Protein AF-0000000084433167 (afdb_homodimer)

Nearest PDB structures (foldseek):
  2g0t-assembly1_B  TM=4.843E-01  e=3.214E-18  Thermotoga maritima
  2g0t-assembly1_A  TM=4.777E-01  e=9.636E-18  Thermotoga maritima
  2obn-assembly1_B  TM=5.080E-01  e=2.760E-16  Trichormus variabilis ATCC 29413
  4pg4-assembly1_B  TM=7.018E-01  e=5.171E-03  Staphylococcus aureus M1064
  4pg5-assembly1_B  TM=4.545E-01  e=8.954E-03  Staphylococcus aureus M1064

Solvent-accessible surface area (backbone atoms only — not comparable to full-atom values): 35590 Å² total; per-residue (Å²): 127,70,91,39,51,64,83,37,44,63,68,55,38,75,42,50,30,24,30,35,34,25,84,50,71,59,27,51,54,55,54,64,39,80,80,47,44,68,70,42,38,27,36,85,52,68,91,53,40,71,36,80,53,97,90,32,57,27,23,80,39,70,68,64,43,53,73,78,30,87,59,43,19,36,34,43,43,49,54,62,89,35,36,67,60,44,49,51,52,49,50,53,35,33,73,71,59,23,25,38,33,31,24,52,61,22,45,41,58,89,82,32,58,66,57,56,53,50,25,55,74,55,72,34,57,66,36,25,49,38,53,38,46,65,52,42,24,68,48,60,72,46,56,65,93,58,72,41,54,70,57,63,84,75,86,82,80,77,86,38,49,32,33,34,26,35,24,24,30,61,93,17,47,28,66,60,46,39,42,32,37,40,51,40,36,41,75,72,70,38,48,54,41,27,43,26,44,35,57,76,38,37,49,82,73,41,69,43,40,25,24,46,52,34,29,7,18,42,24,31,14,31,51,44,42,26,45,52,54,43,47,43,74,74,65,60,34,56,33,35,35,36,29,51,48,35,14,62,42,33,47,99,49,53,35,46,17,14,38,21,44,12,47,49,50,28,55,62,30,69,33,28,37,36,16,34,38,51,71,42,92,88,52,47,53,76,35,68,68,53,35,50,51,23,53,44,39,46,39,98,43,43,76,48,24,36,36,40,37,61,90,51,40,54,91,81,53,46,54,68,48,52,21,68,73,67,73,39,57,48,34,44,32,90,85,70,42,26,54,68,52,47,50,38,49,52,58,60,71,73,105,126,70,92,38,51,63,84,37,43,64,68,55,39,75,42,51,31,24,30,34,34,25,84,51,71,58,26,51,54,55,55,65,39,78,78,46,44,67,68,42,37,28,35,85,52,68,91,54,41,71,36,81,52,96,91,31,55,27,24,79,39,70,70,65,42,52,73,78,32,88,59,43,20,37,35,42,42,49,54,64,90,37,36,69,62,45,49,51,53,50,51,52,35,33,74,72,60,23,23,39,34,30,24,52,61,22,45,41,59,88,82,32,58,67,58,56,53,50,25,54,74,55,71,32,57,67,37,25,50,36,52,36,46,67,53,42,24,69,48,61,72,47,57,65,94,59,72,39,55,73,56,64,84,74,85,83,80,76,87,38,49,32,33,34,26,35,24,24,28,63,91,18,48,28,68,60,45,39,41,32,38,40,51,40,36,42,75,71,73,40,47,53,41,27,42,28,44,35,57,77,38,37,50,81,73,42,70,45,39,25,25,47,54,35,29,7,19,40,24,30,13,31,52,45,42,27,46,52,52,43,46,42,74,74,63,61,33,57,32,34,35,36,30,50,48,35,13,63,41,33,48,98,50,50,35,46,18,13,36,20,42,12,47,50,49,26,54,62,28,69,33,28,36,37,15,34,38,52,71,43,91,88,52,48,52,76,35,66,67,53,35,50,50,23,52,44,40,44,39,96,41,43,76,49,25,35,36,41,36,62,88,50,40,54,93,81,51,46,52,67,48,52,22,68,73,66,73,38,56,48,36,43,31,91,85,70,42,25,55,69,54,48,50,39,49,52,57,59,72,73,105

Radius of gyration: 26.4 Å; Cα contacts (8 Å, |Δi|>4): 1667; chains: 2; bounding box: 53×76×73 Å

InterPro domains:
  IPR011669 D-glutamate N-acetyltransferase-like [PIRSF026760] (8-349)
  IPR011669 D-glutamate N-acetyltransferase-like [PTHR40690] (92-348)
  IPR027417 P-loop containing nucleoside triphosphate hydrolase [G3DSA:3.40.50.300] (149-347)
  IPR027417 P-loop containing nucleoside triphosphate hydrolase [SSF52540] (8-348)
  IPR035086 D-glutamate N-acetyltransferase-like, C-terminal domain [PF07755] (159-342)
  IPR035402 D-glutamate N-acetyltransferase-like, N-terminal domain [PF17396] (54-131)

Sequence (702 aa):
MVLYSVDSVKEIQDLNPFIVVGCGGGGEKFSNLEGIETVGFIDDDERKQGKQYCGHIISNSLEGCLEENDAKSIVIMLPIGAEGTALKYAVQAIDAGLNVVTSFRSLSIEDNPSLAKFAESKNVILKEISPRLDVVEKFAGVAPEKSCEVLPKISYTPKAHVVFVGGTSQECGKRTTSKQLGIAATERGLTSAIISTDEMGLEEPTDFNFRAGSLSAMDVPAAILSAIKYVEEKKNPDIIFIEGQSSLTEKGNPHPRGLSAAILIGAAPDAVIVGHRPNHPYREPRGIEEEIKAIESIEPTKVVGISINLKNAELDMDVDFFESKYDLPVEDVYNNGASKLLDAILDYLEEMVLYSVDSVKEIQDLNPFIVVGCGGGGEKFSNLEGIETVGFIDDDERKQGKQYCGHIISNSLEGCLEENDAKSIVIMLPIGAEGTALKYAVQAIDAGLNVVTSFRSLSIEDNPSLAKFAESKNVILKEISPRLDVVEKFAGVAPEKSCEVLPKISYTPKAHVVFVGGTSQECGKRTTSKQLGIAATERGLTSAIISTDEMGLEEPTDFNFRAGSLSAMDVPAAILSAIKYVEEKKNPDIIFIEGQSSLTEKGNPHPRGLSAAILIGAAPDAVIVGHRPNHPYREPRGIEEEIKAIESIEPTKVVGISINLKNAELDMDVDFFESKYDLPVEDVYNNGASKLLDAILDYLEE

Structure (mmCIF, N/CA/C/O backbone):
data_AF-0000000084433167-model_v1
#
loop_
_entity.id
_entity.type
_entity.pdbx_description
1 polymer 'DUF1611 domain-containing protein'
#
loop_
_atom_site.group_PDB
_atom_site.id
_atom_site.type_symbol
_atom_site.label_atom_id
_atom_site.label_alt_id
_atom_site.label_comp_id
_atom_site.label_asym_id
_atom_site.label_entity_id
_atom_site.label_seq_id
_atom_site.pdbx_PDB_ins_code
_atom_site.Cartn_x
_atom_site.Cartn_y
_atom_site.Cartn_z
_atom_site.occupancy
_atom_site.B_iso_or_equiv
_atom_site.auth_seq_id
_atom_site.auth_comp_id
_atom_site.auth_asym_id
_atom_site.auth_atom_id
_atom_site.pdbx_PDB_model_num
ATOM 1 N N . MET A 1 1 ? -8.516 4.523 24.547 1 47.25 1 MET A N 1
ATOM 2 C CA . MET A 1 1 ? -7.645 5.652 24.234 1 47.25 1 MET A CA 1
ATOM 3 C C . MET A 1 1 ? -6.211 5.375 24.672 1 47.25 1 MET A C 1
ATOM 5 O O . MET A 1 1 ? -5.98 4.859 25.781 1 47.25 1 MET A O 1
ATOM 9 N N . VAL A 1 2 ? -5.332 5.32 23.625 1 62.53 2 VAL A N 1
ATOM 10 C CA . VAL A 1 2 ? -3.979 4.949 24.016 1 62.53 2 VAL A CA 1
ATOM 11 C C . VAL A 1 2 ? -3.404 6.02 24.953 1 62.53 2 VAL A C 1
ATOM 13 O O . VAL A 1 2 ? -3.406 7.207 24.609 1 62.53 2 VAL A O 1
ATOM 16 N N . LEU A 1 3 ? -3.252 5.766 26.188 1 74.19 3 LEU A N 1
ATOM 17 C CA . LEU A 1 3 ? -2.916 6.555 27.359 1 74.19 3 LEU A CA 1
ATOM 18 C C . LEU A 1 3 ? -1.948 7.68 27.016 1 74.19 3 LEU A C 1
ATOM 20 O O . LEU A 1 3 ? -2.08 8.797 27.516 1 74.19 3 LEU A O 1
ATOM 24 N N . TYR A 1 4 ? -1.214 7.637 26 1 91.38 4 TYR A N 1
ATOM 25 C CA . TYR A 1 4 ? -0.157 8.617 25.781 1 91.38 4 TYR A CA 1
ATOM 26 C C . TYR A 1 4 ? -0.34 9.328 24.438 1 91.38 4 TYR A C 1
ATOM 28 O O . TYR A 1 4 ? 0.395 10.266 24.125 1 91.38 4 TYR A O 1
ATOM 36 N N . SER A 1 5 ? -1.436 9.031 23.781 1 93.06 5 SER A N 1
ATOM 37 C CA . SER A 1 5 ? -1.586 9.539 22.422 1 93.06 5 SER A CA 1
ATOM 38 C C . SER A 1 5 ? -2.047 10.992 22.422 1 93.06 5 SER A C 1
ATOM 40 O O . SER A 1 5 ? -2.887 11.383 23.234 1 93.06 5 SER A O 1
ATOM 42 N N . VAL A 1 6 ? -1.49 11.797 21.5 1 93.69 6 VAL A N 1
ATOM 43 C CA . VAL A 1 6 ? -1.97 13.156 21.234 1 93.69 6 VAL A CA 1
ATOM 44 C C . VAL A 1 6 ? -3.23 13.094 20.375 1 93.69 6 VAL A C 1
ATOM 46 O O . VAL A 1 6 ? -3.223 12.523 19.281 1 93.69 6 VAL A O 1
ATOM 49 N N . ASP A 1 7 ? -4.293 13.797 20.812 1 89.81 7 ASP A N 1
ATOM 50 C CA . ASP A 1 7 ? -5.566 13.664 20.125 1 89.81 7 ASP A CA 1
ATOM 51 C C . ASP A 1 7 ? -5.984 14.984 19.484 1 89.81 7 ASP A C 1
ATOM 53 O O . ASP A 1 7 ? -6.945 15.031 18.703 1 89.81 7 ASP A O 1
ATOM 57 N N . SER A 1 8 ? -5.238 16.031 19.875 1 91.38 8 SER A N 1
ATOM 58 C CA . SER A 1 8 ? -5.551 17.344 19.328 1 91.38 8 SER A CA 1
ATOM 59 C C . SER A 1 8 ? -4.324 18.25 19.328 1 91.38 8 SER A C 1
ATOM 61 O O . SER A 1 8 ? -3.357 18 20.047 1 91.38 8 SER A O 1
ATOM 63 N N . VAL A 1 9 ? -4.426 19.25 18.547 1 92.56 9 VAL A N 1
ATOM 64 C CA . VAL A 1 9 ? -3.316 20.203 18.5 1 92.56 9 VAL A CA 1
ATOM 65 C C . VAL A 1 9 ? -3.227 20.969 19.812 1 92.56 9 VAL A C 1
ATOM 67 O O . VAL A 1 9 ? -2.135 21.344 20.25 1 92.56 9 VAL A O 1
ATOM 70 N N . LYS A 1 10 ? -4.336 21.141 20.5 1 94.12 10 LYS A N 1
ATOM 71 C CA . LYS A 1 10 ? -4.379 21.859 21.781 1 94.12 10 LYS A CA 1
ATOM 72 C C . LYS A 1 10 ? -3.508 21.172 22.828 1 94.12 10 LYS A C 1
ATOM 74 O O . LYS A 1 10 ? -2.846 21.844 23.625 1 94.12 10 LYS A O 1
ATOM 79 N N . GLU A 1 11 ? -3.486 19.891 22.766 1 94.88 11 GLU A N 1
ATOM 80 C CA . GLU A 1 11 ? -2.664 19.141 23.719 1 94.88 11 GLU A CA 1
ATOM 81 C C . GLU A 1 11 ? -1.182 19.438 23.516 1 94.88 11 GLU A C 1
ATOM 83 O O . GLU A 1 11 ? -0.412 19.469 24.484 1 94.88 11 GLU A O 1
ATOM 88 N N . ILE A 1 12 ? -0.826 19.656 22.297 1 95.69 12 ILE A N 1
ATOM 89 C CA . ILE A 1 12 ? 0.561 20 21.984 1 95.69 12 ILE A CA 1
ATOM 90 C C . ILE A 1 12 ? 0.833 21.453 22.344 1 95.69 12 ILE A C 1
ATOM 92 O O . ILE A 1 12 ? 1.876 21.781 22.906 1 95.69 12 ILE A O 1
ATOM 96 N N . GLN A 1 13 ? -0.153 22.312 22.031 1 96.81 13 GLN A N 1
ATOM 97 C CA . GLN A 1 13 ? -0.019 23.734 22.297 1 96.81 13 GLN A CA 1
ATOM 98 C C . GLN A 1 13 ? 0.184 24 23.797 1 96.81 13 GLN A C 1
ATOM 100 O O . GLN A 1 13 ? 0.918 24.906 24.172 1 96.81 13 GLN A O 1
ATOM 105 N N . ASP A 1 14 ? -0.422 23.234 24.578 1 97.19 14 ASP A N 1
ATOM 106 C CA . ASP A 1 14 ? -0.342 23.391 26.016 1 97.19 14 ASP A CA 1
ATOM 107 C C . ASP A 1 14 ? 1.08 23.156 26.516 1 97.19 14 ASP A C 1
ATOM 109 O O . ASP A 1 14 ? 1.417 23.531 27.656 1 97.19 14 ASP A O 1
ATOM 113 N N . LEU A 1 15 ? 1.942 22.609 25.656 1 97.94 15 LEU A N 1
ATOM 114 C CA . LEU A 1 15 ? 3.293 22.25 26.062 1 97.94 15 LEU A CA 1
ATOM 115 C C . LEU A 1 15 ? 4.32 23.203 25.469 1 97.94 15 LEU A C 1
ATOM 117 O O . LEU A 1 15 ? 5.527 22.984 25.594 1 97.94 15 LEU A O 1
ATOM 121 N N . ASN A 1 16 ? 3.895 24.188 24.828 1 97.75 16 ASN A N 1
ATOM 122 C CA . ASN A 1 16 ? 4.781 25.203 24.281 1 97.75 16 ASN A CA 1
ATOM 123 C C . ASN A 1 16 ? 5.668 25.812 25.359 1 97.75 16 ASN A C 1
ATOM 125 O O . ASN A 1 16 ? 5.254 25.938 26.516 1 97.75 16 ASN A O 1
ATOM 129 N N . PRO A 1 17 ? 6.879 26.234 24.969 1 98.38 17 PRO A N 1
ATOM 130 C CA . PRO A 1 17 ? 7.547 26.156 23.672 1 98.38 17 PRO A CA 1
ATOM 131 C C . PRO A 1 17 ? 8.359 24.875 23.484 1 98.38 17 PRO A C 1
ATOM 133 O O . PRO A 1 17 ? 8.727 24.234 24.469 1 98.38 17 PRO A O 1
ATOM 136 N N . PHE A 1 18 ? 8.719 24.562 22.234 1 98.69 18 PHE A N 1
ATOM 137 C CA . PHE A 1 18 ? 9.336 23.281 21.953 1 98.69 18 PHE A CA 1
ATOM 138 C C . PHE A 1 18 ? 10.75 23.453 21.406 1 98.69 18 PHE A C 1
ATOM 140 O O . PHE A 1 18 ? 11.016 24.406 20.672 1 98.69 18 PHE A O 1
ATOM 147 N N . ILE A 1 19 ? 11.602 22.531 21.766 1 98.56 19 ILE A N 1
ATOM 148 C CA . ILE A 1 19 ? 12.773 22.188 20.969 1 98.56 19 ILE A CA 1
ATOM 149 C C . ILE A 1 19 ? 12.469 20.953 20.109 1 98.56 19 ILE A C 1
ATOM 151 O O . ILE A 1 19 ? 11.922 19.969 20.594 1 98.56 19 ILE A O 1
ATOM 155 N N . VAL A 1 20 ? 12.828 21 18.844 1 98.44 20 VAL A N 1
ATOM 156 C CA . VAL A 1 20 ? 12.555 19.906 17.906 1 98.44 20 VAL A CA 1
ATOM 157 C C . VAL A 1 20 ? 13.844 19.125 17.656 1 98.44 20 VAL A C 1
ATOM 159 O O . VAL A 1 20 ? 14.859 19.703 17.266 1 98.44 20 VAL A O 1
ATOM 162 N N . VAL A 1 21 ? 13.742 17.844 17.922 1 97.94 21 VAL A N 1
ATOM 163 C CA . VAL A 1 21 ? 14.844 16.953 17.594 1 97.94 21 VAL A CA 1
ATOM 164 C C . VAL A 1 21 ? 14.562 16.266 16.25 1 97.94 21 VAL A C 1
ATOM 166 O O . VAL A 1 21 ? 13.617 15.477 16.141 1 97.94 21 VAL A O 1
ATOM 169 N N . GLY A 1 22 ? 15.391 16.469 15.32 1 95.5 22 GLY A N 1
ATOM 170 C CA . GLY A 1 22 ? 15.18 16.031 13.953 1 95.5 22 GLY A CA 1
ATOM 171 C C . GLY A 1 22 ? 14.805 17.156 13.008 1 95.5 22 GLY A C 1
ATOM 172 O O . GLY A 1 22 ? 13.672 17.641 13.039 1 95.5 22 GLY A O 1
ATOM 173 N N . CYS A 1 23 ? 15.719 17.516 12.133 1 92.56 23 CYS A N 1
ATOM 174 C CA . CYS A 1 23 ? 15.531 18.672 11.258 1 92.56 23 CYS A CA 1
ATOM 175 C C . CYS A 1 23 ? 15.312 18.234 9.812 1 92.56 23 CYS A C 1
ATOM 177 O O . CYS A 1 23 ? 15.992 18.703 8.906 1 92.56 23 CYS A O 1
ATOM 179 N N . GLY A 1 24 ? 14.344 17.375 9.602 1 87.38 24 GLY A N 1
ATOM 180 C CA . GLY A 1 24 ? 13.852 16.969 8.297 1 87.38 24 GLY A CA 1
ATOM 181 C C . GLY A 1 24 ? 12.398 17.344 8.062 1 87.38 24 GLY A C 1
ATOM 182 O O . GLY A 1 24 ? 11.938 18.375 8.562 1 87.38 24 GLY A O 1
ATOM 183 N N . GLY A 1 25 ? 11.773 16.578 7.254 1 81.88 25 GLY A N 1
ATOM 184 C CA . GLY A 1 25 ? 10.383 16.875 6.938 1 81.88 25 GLY A CA 1
ATOM 185 C C . GLY A 1 25 ? 9.461 16.781 8.141 1 81.88 25 GLY A C 1
ATOM 186 O O . GLY A 1 25 ? 8.562 17.609 8.305 1 81.88 25 GLY A O 1
ATOM 187 N N . GLY A 1 26 ? 9.742 15.844 8.961 1 87.06 26 GLY A N 1
ATOM 188 C CA . GLY A 1 26 ? 8.914 15.672 10.148 1 87.06 26 GLY A CA 1
ATOM 189 C C . GLY A 1 26 ? 9.031 16.828 11.125 1 87.06 26 GLY A C 1
ATOM 190 O O . GLY A 1 26 ? 8.023 17.297 11.664 1 87.06 26 GLY A O 1
ATOM 191 N N . GLY A 1 27 ? 10.266 17.297 11.305 1 91.12 27 GLY A N 1
ATOM 192 C CA . GLY A 1 27 ? 10.469 18.438 12.18 1 91.12 27 GLY A CA 1
ATOM 193 C C . GLY A 1 27 ? 9.82 19.703 11.68 1 91.12 27 GLY A C 1
ATOM 194 O O . GLY A 1 27 ? 9.211 20.453 12.453 1 91.12 27 GLY A O 1
ATOM 195 N N . GLU A 1 28 ? 9.945 19.906 10.43 1 90.12 28 GLU A N 1
ATOM 196 C CA . GLU A 1 28 ? 9.312 21.094 9.844 1 90.12 28 GLU A CA 1
ATOM 197 C C . GLU A 1 28 ? 7.789 21 9.953 1 90.12 28 GLU A C 1
ATOM 199 O O . GLU A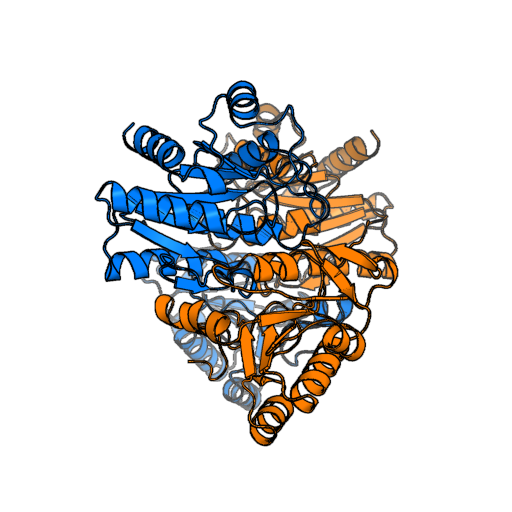 1 28 ? 7.133 22 10.266 1 90.12 28 GLU A O 1
ATOM 204 N N . LYS A 1 29 ? 7.273 19.828 9.703 1 89.94 29 LYS A N 1
ATOM 205 C CA . LYS A 1 29 ? 5.832 19.609 9.773 1 89.94 29 LYS A CA 1
ATOM 206 C C . LYS A 1 29 ? 5.297 19.922 11.172 1 89.94 29 LYS A C 1
ATOM 208 O O . LYS A 1 29 ? 4.258 20.562 11.312 1 89.94 29 LYS A O 1
ATOM 213 N N . PHE A 1 30 ? 6.016 19.469 12.133 1 93.69 30 PHE A N 1
ATOM 214 C CA . PHE A 1 30 ? 5.605 19.734 13.516 1 93.69 30 PHE A CA 1
ATOM 215 C C . PHE A 1 30 ? 5.637 21.219 13.82 1 93.69 30 PHE A C 1
ATOM 217 O O . PHE A 1 30 ? 4.688 21.766 14.391 1 93.69 30 PHE A O 1
ATOM 224 N N . SER A 1 31 ? 6.691 21.844 13.398 1 93.62 31 SER A N 1
ATOM 225 C CA . SER A 1 31 ? 6.891 23.25 13.711 1 93.62 31 SER A CA 1
ATOM 226 C C . SER A 1 31 ? 5.836 24.125 13.039 1 93.62 31 SER A C 1
ATOM 228 O O . SER A 1 31 ? 5.602 25.266 13.453 1 93.62 31 SER A O 1
ATOM 230 N N . ASN A 1 32 ? 5.188 23.578 12.039 1 89.56 32 ASN A N 1
ATOM 231 C CA . ASN A 1 32 ? 4.207 24.344 11.281 1 89.56 32 ASN A CA 1
ATOM 232 C C . ASN A 1 32 ? 2.789 24.109 11.797 1 89.56 32 ASN A C 1
ATOM 234 O O . ASN A 1 32 ? 1.834 24.703 11.297 1 89.56 32 ASN A O 1
ATOM 238 N N . LEU A 1 33 ? 2.672 23.219 12.789 1 92.19 33 LEU A N 1
ATOM 239 C CA . LEU A 1 33 ? 1.354 23.047 13.383 1 92.19 33 LEU A CA 1
ATOM 240 C C . LEU A 1 33 ? 0.838 24.359 13.961 1 92.19 33 LEU A C 1
ATOM 242 O O . LEU A 1 33 ? 1.613 25.156 14.508 1 92.19 33 LEU A O 1
ATOM 246 N N . GLU A 1 34 ? -0.412 24.5 13.867 1 90.81 34 GLU A N 1
ATOM 247 C CA . GLU A 1 34 ? -1.045 25.734 14.336 1 90.81 34 GLU A CA 1
ATOM 248 C C . GLU A 1 34 ? -0.775 25.953 15.82 1 90.81 34 GLU A C 1
ATOM 250 O O . GLU A 1 34 ? -1.012 25.078 16.641 1 90.81 34 GLU A O 1
ATOM 255 N N . GLY A 1 35 ? -0.266 27.141 16.094 1 94.62 35 GLY A N 1
ATOM 256 C CA . GLY A 1 35 ? -0.122 27.562 17.469 1 94.62 35 GLY A CA 1
ATOM 257 C C . GLY A 1 35 ? 1.099 26.969 18.156 1 94.62 35 GLY A C 1
ATOM 258 O O . GLY A 1 35 ? 1.319 27.203 19.344 1 94.62 35 GLY A O 1
ATOM 259 N N . ILE A 1 36 ? 1.968 26.281 17.406 1 96.19 36 ILE A N 1
ATOM 260 C CA . ILE A 1 36 ? 3.152 25.688 18 1 96.19 36 ILE A CA 1
ATOM 261 C C . ILE A 1 36 ? 4.293 26.703 18.031 1 96.19 36 ILE A C 1
ATOM 263 O O . ILE A 1 36 ? 4.516 27.422 17.047 1 96.19 36 ILE A O 1
ATOM 267 N N . GLU A 1 37 ? 4.902 26.781 19.109 1 97.75 37 GLU A N 1
ATOM 268 C CA . GLU A 1 37 ? 6.059 27.656 19.312 1 97.75 37 GLU A CA 1
ATOM 269 C C . GLU A 1 37 ? 7.352 26.844 19.391 1 97.75 37 GLU A C 1
ATOM 271 O O . GLU A 1 37 ? 7.598 26.156 20.391 1 97.75 37 GLU A O 1
ATOM 276 N N . THR A 1 38 ? 8.172 26.953 18.375 1 97.62 38 THR A N 1
ATOM 277 C CA . THR A 1 38 ? 9.469 26.281 18.359 1 97.62 38 THR A CA 1
ATOM 278 C C . THR A 1 38 ? 10.602 27.266 18.641 1 97.62 38 THR A C 1
ATOM 280 O O . THR A 1 38 ? 10.711 28.297 17.969 1 97.62 38 THR A O 1
ATOM 283 N N . VAL A 1 39 ? 11.445 26.906 19.531 1 97.88 39 VAL A N 1
ATOM 284 C CA . VAL A 1 39 ? 12.469 27.875 19.938 1 97.88 39 VAL A CA 1
ATOM 285 C C . VAL A 1 39 ? 13.852 27.328 19.594 1 97.88 39 VAL A C 1
ATOM 287 O O . VAL A 1 39 ? 14.844 28.062 19.656 1 97.88 39 VAL A O 1
ATOM 290 N N . GLY A 1 40 ? 13.883 26.047 19.188 1 97.44 40 GLY A N 1
ATOM 291 C CA . GLY A 1 40 ? 15.18 25.469 18.859 1 97.44 40 GLY A CA 1
ATOM 292 C C . GLY A 1 40 ? 15.062 24.172 18.078 1 97.44 40 GLY A C 1
ATOM 293 O O . GLY A 1 40 ? 14 23.547 18.062 1 97.44 40 GLY A O 1
ATOM 294 N N . PHE A 1 41 ? 16.219 23.781 17.453 1 97.88 41 PHE A N 1
ATOM 295 C CA . PHE A 1 41 ? 16.312 22.578 16.641 1 97.88 41 PHE A CA 1
ATOM 296 C C . PHE A 1 41 ? 17.625 21.844 16.906 1 97.88 41 PHE A C 1
ATOM 298 O O . PHE A 1 41 ? 18.656 22.469 17.078 1 97.88 41 PHE A O 1
ATOM 305 N N . ILE A 1 42 ? 17.5 20.531 16.953 1 97.88 42 ILE A N 1
ATOM 306 C CA . ILE A 1 42 ? 18.672 19.688 17.156 1 97.88 42 ILE A CA 1
ATOM 307 C C . ILE A 1 42 ? 18.719 18.609 16.078 1 97.88 42 ILE A C 1
ATOM 309 O O . ILE A 1 42 ? 17.703 18.031 15.703 1 97.88 42 ILE A O 1
ATOM 313 N N . ASP A 1 43 ? 19.891 18.344 15.547 1 97.12 43 ASP A N 1
ATOM 314 C CA . ASP A 1 43 ? 20.125 17.219 14.633 1 97.12 43 ASP A CA 1
ATOM 315 C C . ASP A 1 43 ? 21.531 16.641 14.844 1 97.12 43 ASP A C 1
ATOM 317 O O . ASP A 1 43 ? 22.484 17.375 15.055 1 97.12 43 ASP A O 1
ATOM 321 N N . ASP A 1 44 ? 21.641 15.359 14.805 1 94.31 44 ASP A N 1
ATOM 322 C CA . ASP A 1 44 ? 22.922 14.719 15.062 1 94.31 44 ASP A CA 1
ATOM 323 C C . ASP A 1 44 ? 23.797 14.711 13.805 1 94.31 44 ASP A C 1
ATOM 325 O O . ASP A 1 44 ? 25 14.43 13.875 1 94.31 44 ASP A O 1
ATOM 329 N N . ASP A 1 45 ? 23.172 14.977 12.711 1 94 45 ASP A N 1
ATOM 330 C CA . ASP A 1 45 ? 23.953 15.07 11.477 1 94 45 ASP A CA 1
ATOM 331 C C . ASP A 1 45 ? 24.859 16.297 11.492 1 94 45 ASP A C 1
ATOM 333 O O . ASP A 1 45 ? 24.391 17.438 11.352 1 94 45 ASP A O 1
ATOM 337 N N . GLU A 1 46 ? 26.156 16.094 11.516 1 93.94 46 GLU A N 1
ATOM 338 C CA . GLU A 1 46 ? 27.125 17.172 11.625 1 93.94 46 GLU A CA 1
ATOM 339 C C . GLU A 1 46 ? 27.031 18.125 10.438 1 93.94 46 GLU A C 1
ATOM 341 O O . GLU A 1 46 ? 27.328 19.312 10.562 1 93.94 46 GLU A O 1
ATOM 346 N N . ARG A 1 47 ? 26.719 17.594 9.344 1 91.94 47 ARG A N 1
ATOM 347 C CA . ARG A 1 47 ? 26.641 18.406 8.125 1 91.94 47 ARG A CA 1
ATOM 348 C C . ARG A 1 47 ? 25.547 19.469 8.242 1 91.94 47 ARG A C 1
ATOM 350 O O . ARG A 1 47 ? 25.594 20.484 7.539 1 91.94 47 ARG A O 1
ATOM 357 N N . LYS A 1 48 ? 24.469 19.266 9.148 1 94 48 LYS A N 1
ATOM 358 C CA . LYS A 1 48 ? 23.344 20.188 9.336 1 94 48 LYS A CA 1
ATOM 359 C C . LYS A 1 48 ? 23.609 21.172 10.469 1 94 48 LYS A C 1
ATOM 361 O O . LYS A 1 48 ? 23.031 22.25 10.5 1 94 48 LYS A O 1
ATOM 366 N N . GLN A 1 49 ? 24.484 20.844 11.336 1 94.88 49 GLN A N 1
ATOM 367 C CA . GLN A 1 49 ? 24.75 21.641 12.523 1 94.88 49 GLN A CA 1
ATOM 368 C C . GLN A 1 49 ? 25.312 23.016 12.148 1 94.88 49 GLN A C 1
ATOM 370 O O . GLN A 1 49 ? 26.156 23.109 11.25 1 94.88 49 GLN A O 1
ATOM 375 N N . GLY A 1 50 ? 24.766 24.031 12.758 1 94.06 50 GLY A N 1
ATOM 376 C CA . GLY A 1 50 ? 25.234 25.375 12.508 1 94.06 50 GLY A CA 1
ATOM 377 C C . GLY A 1 50 ? 24.5 26.047 11.359 1 94.06 50 GLY A C 1
ATOM 378 O O . GLY A 1 50 ? 24.625 27.266 11.156 1 94.06 50 GLY A O 1
ATOM 379 N N . LYS A 1 51 ? 23.703 25.375 10.656 1 94.56 51 LYS A N 1
ATOM 380 C CA . LYS A 1 51 ? 22.969 25.938 9.523 1 94.56 51 LYS A CA 1
ATOM 381 C C . LYS A 1 51 ? 21.578 26.406 9.961 1 94.56 51 LYS A C 1
ATOM 383 O O . LYS A 1 51 ? 21.094 26.016 11.023 1 94.56 51 LYS A O 1
ATOM 388 N N . GLN A 1 52 ? 21.047 27.234 9.164 1 92.75 52 GLN A N 1
ATOM 389 C CA . GLN A 1 52 ? 19.719 27.766 9.43 1 92.75 52 GLN A CA 1
ATOM 390 C C . GLN A 1 52 ? 18.641 26.766 9.039 1 92.75 52 GLN A C 1
ATOM 392 O O . GLN A 1 52 ? 18.734 26.125 7.988 1 92.75 52 GLN A O 1
ATOM 397 N N . TYR A 1 53 ? 17.688 26.562 9.906 1 90.81 53 TYR A N 1
ATOM 398 C CA . TYR A 1 53 ? 16.531 25.703 9.703 1 90.81 53 TYR A CA 1
ATOM 399 C C . TYR A 1 53 ? 15.297 26.297 10.391 1 90.81 53 TYR A C 1
ATOM 401 O O . TYR A 1 53 ? 15.273 26.453 11.609 1 90.81 53 TYR A O 1
ATOM 409 N N . CYS A 1 54 ? 14.305 26.609 9.57 1 89.62 54 CYS A N 1
ATOM 410 C CA . CYS A 1 54 ? 13.055 27.172 10.07 1 89.62 54 CYS A CA 1
ATOM 411 C C . CYS A 1 54 ? 13.32 28.391 10.953 1 89.62 54 CYS A C 1
ATOM 413 O O . CYS A 1 54 ? 12.758 28.5 12.039 1 89.62 54 CYS A O 1
ATOM 415 N N . GLY A 1 55 ? 14.289 29.156 10.562 1 89.56 55 GLY A N 1
ATOM 416 C CA . GLY A 1 55 ? 14.555 30.422 11.227 1 89.56 55 GLY A CA 1
ATOM 417 C C . GLY A 1 55 ? 15.461 30.281 12.438 1 89.56 55 GLY A C 1
ATOM 418 O O . GLY A 1 55 ? 15.672 31.25 13.172 1 89.56 55 GLY A O 1
ATOM 419 N N . HIS A 1 56 ? 15.938 29.078 12.695 1 94.69 56 HIS A N 1
ATOM 420 C CA . HIS A 1 56 ? 16.812 28.828 13.836 1 94.69 56 HIS A CA 1
ATOM 421 C C . HIS A 1 56 ? 18.094 28.125 13.398 1 94.69 56 HIS A C 1
ATOM 423 O O . HIS A 1 56 ? 18.141 27.531 12.32 1 94.69 56 HIS A O 1
ATOM 429 N N . ILE A 1 57 ? 19.078 28.219 14.258 1 95.06 57 ILE A N 1
ATOM 430 C CA . ILE A 1 57 ? 20.328 27.516 14.016 1 95.06 57 ILE A CA 1
ATOM 431 C C . ILE A 1 57 ? 20.266 26.125 14.648 1 95.06 57 ILE A C 1
ATOM 433 O O . ILE A 1 57 ? 19.875 25.969 15.805 1 95.06 57 ILE A O 1
ATOM 437 N N . ILE A 1 58 ? 20.625 25.109 13.914 1 97.19 58 ILE A N 1
ATOM 438 C CA . ILE A 1 58 ? 20.578 23.734 14.375 1 97.19 58 ILE A CA 1
ATOM 439 C C . ILE A 1 58 ? 21.672 23.484 15.406 1 97.19 58 ILE A C 1
ATOM 441 O O . ILE A 1 58 ? 22.859 23.734 15.133 1 97.19 58 ILE A O 1
ATOM 445 N N . SER A 1 59 ? 21.297 23.016 16.5 1 97.06 59 SER A N 1
ATOM 446 C CA . SER A 1 59 ? 22.234 22.703 17.594 1 97.06 59 SER A CA 1
ATOM 447 C C . SER A 1 59 ? 22.719 21.266 17.5 1 97.06 59 SER A C 1
ATOM 449 O O . SER A 1 59 ? 22.125 20.438 16.797 1 97.06 59 SER A O 1
ATOM 451 N N . ASN A 1 60 ? 23.781 20.969 18.266 1 95.75 60 ASN A N 1
ATOM 452 C CA . ASN A 1 60 ? 24.359 19.625 18.25 1 95.75 60 ASN A CA 1
ATOM 453 C C . ASN A 1 60 ? 24.078 18.875 19.547 1 95.75 60 ASN A C 1
ATOM 455 O O . ASN A 1 60 ? 24.5 17.734 19.719 1 95.75 60 ASN A O 1
ATOM 459 N N . SER A 1 61 ? 23.406 19.609 20.422 1 95.94 61 SER A N 1
ATOM 460 C CA . SER A 1 61 ? 23.109 18.969 21.703 1 95.94 61 SER A CA 1
ATOM 461 C C . SER A 1 61 ? 21.938 19.641 22.391 1 95.94 61 SER A C 1
ATOM 463 O O . SER A 1 61 ? 21.609 20.797 22.109 1 95.94 61 SER A O 1
ATOM 465 N N . LEU A 1 62 ? 21.281 18.828 23.312 1 97.06 62 LEU A N 1
ATOM 466 C CA . LEU A 1 62 ? 20.188 19.391 24.078 1 97.06 62 LEU A CA 1
ATOM 467 C C . LEU A 1 62 ? 20.688 20.422 25.078 1 97.06 62 LEU A C 1
ATOM 469 O O . LEU A 1 62 ? 20.078 21.484 25.25 1 97.06 62 LEU A O 1
ATOM 473 N N . GLU A 1 63 ? 21.781 20.141 25.688 1 95.5 63 GLU A N 1
ATOM 474 C CA . GLU A 1 63 ? 22.359 21.047 26.672 1 95.5 63 GLU A CA 1
ATOM 475 C C . GLU A 1 63 ? 22.672 22.406 26.047 1 95.5 63 GLU A C 1
ATOM 477 O O . GLU A 1 63 ? 22.297 23.453 26.594 1 95.5 63 GLU A O 1
ATOM 482 N N . GLY A 1 64 ? 23.359 22.328 24.938 1 95.19 64 GLY A N 1
ATOM 483 C CA . GLY A 1 64 ? 23.688 23.547 24.25 1 95.19 64 GLY A CA 1
ATOM 484 C C . GLY A 1 64 ? 22.453 24.328 23.797 1 95.19 64 GLY A C 1
ATOM 485 O O . GLY A 1 64 ? 22.438 25.562 23.859 1 95.19 64 GLY A O 1
ATOM 486 N N . CYS A 1 65 ? 21.484 23.625 23.344 1 96.31 65 CYS A N 1
ATOM 487 C CA . CYS A 1 65 ? 20.25 24.25 22.875 1 96.31 65 CYS A CA 1
ATOM 488 C C . CYS A 1 65 ? 19.531 24.938 24.031 1 96.31 65 CYS A C 1
ATOM 490 O O . CYS A 1 65 ? 18.969 26.016 23.859 1 96.31 65 CYS A O 1
ATOM 492 N N . LEU A 1 66 ? 19.562 24.328 25.219 1 96.12 66 LEU A N 1
ATOM 493 C CA . LEU A 1 66 ? 18.859 24.844 26.391 1 96.12 66 LEU A CA 1
ATOM 494 C C . LEU A 1 66 ? 19.562 26.062 26.969 1 96.12 66 LEU A C 1
ATOM 496 O O . LEU A 1 66 ? 18.953 26.859 27.672 1 96.12 66 LEU A O 1
ATOM 500 N N . GLU A 1 67 ? 20.844 26.172 26.656 1 95.31 67 GLU A N 1
ATOM 501 C CA . GLU A 1 67 ? 21.594 27.344 27.109 1 95.31 67 GLU A CA 1
ATOM 502 C C . GLU A 1 67 ? 21.141 28.609 26.375 1 95.31 67 GLU A C 1
ATOM 504 O O . GLU A 1 67 ? 21.172 29.703 26.922 1 95.31 67 GLU A O 1
ATOM 509 N N . GLU A 1 68 ? 20.688 28.422 25.219 1 93.94 68 GLU A N 1
ATOM 510 C CA . GLU A 1 68 ? 20.406 29.578 24.359 1 93.94 68 GLU A CA 1
ATOM 511 C C . GLU A 1 68 ? 18.891 29.812 24.234 1 93.94 68 GLU A C 1
ATOM 513 O O . GLU A 1 68 ? 18.469 30.844 23.734 1 93.94 68 GLU A O 1
ATOM 518 N N . ASN A 1 69 ? 18.109 28.828 24.719 1 94.31 69 ASN A N 1
ATOM 519 C CA . ASN A 1 69 ? 16.672 28.891 24.5 1 94.31 69 ASN A CA 1
ATOM 520 C C . ASN A 1 69 ? 15.906 28.453 25.75 1 94.31 69 ASN A C 1
ATOM 522 O O . ASN A 1 69 ? 16.359 27.578 26.484 1 94.31 69 ASN A O 1
ATOM 526 N N . ASP A 1 70 ? 14.836 29.109 26 1 94.81 70 ASP A N 1
ATOM 527 C CA . ASP A 1 70 ? 13.914 28.703 27.062 1 94.81 70 ASP A CA 1
ATOM 528 C C . ASP A 1 70 ? 12.836 27.766 26.516 1 94.81 70 ASP A C 1
ATOM 530 O O . ASP A 1 70 ? 11.93 28.219 25.797 1 94.81 70 ASP A O 1
ATOM 534 N N . ALA A 1 71 ? 12.906 26.531 26.781 1 97.69 71 ALA A N 1
ATOM 535 C CA . ALA A 1 71 ? 11.945 25.531 26.312 1 97.69 71 ALA A CA 1
ATOM 536 C C . ALA A 1 71 ? 11.289 24.812 27.484 1 97.69 71 ALA A C 1
ATOM 538 O O . ALA A 1 71 ? 11.898 24.656 28.547 1 97.69 71 ALA A O 1
ATOM 539 N N . LYS A 1 72 ? 10.062 24.422 27.281 1 98.25 72 LYS A N 1
ATOM 540 C CA . LYS A 1 72 ? 9.344 23.625 28.281 1 98.25 72 LYS A CA 1
ATOM 541 C C . LYS A 1 72 ? 9.242 22.172 27.844 1 98.25 72 LYS A C 1
ATOM 543 O O . LYS A 1 72 ? 8.938 21.297 28.672 1 98.25 72 LYS A O 1
ATOM 548 N N . SER A 1 73 ? 9.383 21.938 26.594 1 98.75 73 SER A N 1
ATOM 549 C CA . SER A 1 73 ? 9.172 20.609 26.031 1 98.75 73 SER A CA 1
ATOM 550 C C . SER A 1 73 ? 10.141 20.312 24.891 1 98.75 73 SER A C 1
ATOM 552 O O . SER A 1 73 ? 10.719 21.234 24.312 1 98.75 73 SER A O 1
ATOM 554 N N . ILE A 1 74 ? 10.359 19.062 24.609 1 98.69 74 ILE A N 1
ATOM 555 C CA . ILE A 1 74 ? 11 18.656 23.359 1 98.69 74 ILE A CA 1
ATOM 556 C C . ILE A 1 74 ? 10.055 17.75 22.578 1 98.69 74 ILE A C 1
ATOM 558 O O . ILE A 1 74 ? 9.172 17.109 23.141 1 98.69 74 ILE A O 1
ATOM 562 N N . VAL A 1 75 ? 10.172 17.797 21.312 1 98.62 75 VAL A N 1
ATOM 563 C CA . VAL A 1 75 ? 9.523 16.812 20.453 1 98.62 75 VAL A CA 1
ATOM 564 C C . VAL A 1 75 ? 10.586 16.062 19.641 1 98.62 75 VAL A C 1
ATOM 566 O O . VAL A 1 75 ? 11.547 16.672 19.156 1 98.62 75 VAL A O 1
ATOM 569 N N . ILE A 1 76 ? 10.438 14.781 19.594 1 97.94 76 ILE A N 1
ATOM 570 C CA . ILE A 1 76 ? 11.398 13.922 18.922 1 97.94 76 ILE A CA 1
ATOM 571 C C . ILE A 1 76 ? 10.805 13.398 17.609 1 97.94 76 ILE A C 1
ATOM 573 O O . ILE A 1 76 ? 9.922 12.539 17.625 1 97.94 76 ILE A O 1
ATOM 577 N N . MET A 1 77 ? 11.289 13.883 16.531 1 95.69 77 MET A N 1
ATOM 578 C CA . MET A 1 77 ? 10.82 13.539 15.195 1 95.69 77 MET A CA 1
ATOM 579 C C . MET A 1 77 ? 11.906 12.82 14.406 1 95.69 77 MET A C 1
ATOM 581 O O . MET A 1 77 ? 12.344 13.305 13.359 1 95.69 77 MET A O 1
ATOM 585 N N . LEU A 1 78 ? 12.312 11.664 14.883 1 93.62 78 LEU A N 1
ATOM 586 C CA . LEU A 1 78 ? 13.359 10.859 14.266 1 93.62 78 LEU A CA 1
ATOM 587 C C . LEU A 1 78 ? 12.766 9.648 13.555 1 93.62 78 LEU A C 1
ATOM 589 O O . LEU A 1 78 ? 11.68 9.188 13.906 1 93.62 78 LEU A O 1
ATOM 593 N N . PRO A 1 79 ? 13.406 9.164 12.531 1 89.19 79 PRO A N 1
ATOM 594 C CA . PRO A 1 79 ? 12.891 8.055 11.734 1 89.19 79 PRO A CA 1
ATOM 595 C C . PRO A 1 79 ? 13.086 6.699 12.414 1 89.19 79 PRO A C 1
ATOM 597 O O . PRO A 1 79 ? 13.75 6.613 13.445 1 89.19 79 PRO A O 1
ATOM 600 N N . ILE A 1 80 ? 12.43 5.684 11.82 1 88.69 80 ILE A N 1
ATOM 601 C CA . ILE A 1 80 ? 12.688 4.301 12.203 1 88.69 80 ILE A CA 1
ATOM 602 C C . ILE A 1 80 ? 14.172 3.994 12.047 1 88.69 80 ILE A C 1
ATOM 604 O O . ILE A 1 80 ? 14.797 4.375 11.055 1 88.69 80 ILE A O 1
ATOM 608 N N . GLY A 1 81 ? 14.797 3.391 13.023 1 87.44 81 GLY A N 1
ATOM 609 C CA . GLY A 1 81 ? 16.234 3.115 13.016 1 87.44 81 GLY A CA 1
ATOM 610 C C . GLY A 1 81 ? 17.016 3.975 13.992 1 87.44 81 GLY A C 1
ATOM 611 O O . GLY A 1 81 ? 18.156 3.67 14.312 1 87.44 81 GLY A O 1
ATOM 612 N N . ALA A 1 82 ? 16.328 5.066 14.438 1 92.56 82 ALA A N 1
ATOM 613 C CA . ALA A 1 82 ? 17.016 5.996 15.336 1 92.56 82 ALA A CA 1
ATOM 614 C C . ALA A 1 82 ? 16.5 5.855 16.766 1 92.56 82 ALA A C 1
ATOM 616 O O . ALA A 1 82 ? 16.453 6.832 17.516 1 92.56 82 ALA A O 1
ATOM 617 N N . GLU A 1 83 ? 16.109 4.68 17.141 1 92.81 83 GLU A N 1
ATOM 618 C CA . GLU A 1 83 ? 15.469 4.445 18.438 1 92.81 83 GLU A CA 1
ATOM 619 C C . GLU A 1 83 ? 16.406 4.785 19.594 1 92.81 83 GLU A C 1
ATOM 621 O O . GLU A 1 83 ? 15.992 5.359 20.594 1 92.81 83 GLU A O 1
ATOM 626 N N . GLY A 1 84 ? 17.688 4.418 19.422 1 94.38 84 GLY A N 1
ATOM 627 C CA . GLY A 1 84 ? 18.656 4.73 20.453 1 94.38 84 GLY A CA 1
ATOM 628 C C . GLY A 1 84 ? 18.828 6.219 20.688 1 94.38 84 GLY A C 1
ATOM 629 O O . GLY A 1 84 ? 18.812 6.676 21.844 1 94.38 84 GLY A O 1
ATOM 630 N N . THR A 1 85 ? 18.938 6.93 19.609 1 95.94 85 THR A N 1
ATOM 631 C CA . THR A 1 85 ? 19.078 8.383 19.688 1 95.94 85 THR A CA 1
ATOM 632 C C . THR A 1 85 ? 17.812 9.016 20.266 1 95.94 85 THR A C 1
ATOM 634 O O . THR A 1 85 ? 17.906 9.93 21.094 1 95.94 85 THR A O 1
ATOM 637 N N . ALA A 1 86 ? 16.703 8.523 19.875 1 97.5 86 ALA A N 1
ATOM 638 C CA . ALA A 1 86 ? 15.438 9.031 20.391 1 97.5 86 ALA A CA 1
ATOM 639 C C . ALA A 1 86 ? 15.336 8.852 21.906 1 97.5 86 ALA A C 1
ATOM 641 O O . ALA A 1 86 ? 14.961 9.773 22.609 1 97.5 86 ALA A O 1
ATOM 642 N N . LEU A 1 87 ? 15.734 7.699 22.344 1 96.81 87 LEU A N 1
ATOM 643 C CA . LEU A 1 87 ? 15.695 7.391 23.766 1 96.81 87 LEU A CA 1
ATOM 644 C C . LEU A 1 87 ? 16.656 8.281 24.547 1 96.81 87 LEU A C 1
ATOM 646 O O . LEU A 1 87 ? 16.328 8.781 25.609 1 96.81 87 LEU A O 1
ATOM 650 N N . LYS A 1 88 ? 17.812 8.484 23.984 1 96.94 88 LYS A N 1
ATOM 651 C CA . LYS A 1 88 ? 18.812 9.336 24.609 1 96.94 88 LYS A CA 1
ATOM 652 C C . LYS A 1 88 ? 18.266 10.742 24.859 1 96.94 88 LYS A C 1
ATOM 654 O O . LYS A 1 88 ? 18.359 11.258 25.969 1 96.94 88 LYS A O 1
ATOM 659 N N . TYR A 1 89 ? 17.688 11.336 23.875 1 98.12 89 TYR A N 1
ATOM 660 C CA . TYR A 1 89 ? 17.172 12.695 24 1 98.12 89 TYR A CA 1
ATOM 661 C C . TYR A 1 89 ? 15.984 12.742 24.953 1 98.12 89 TYR A C 1
ATOM 663 O O . TYR A 1 89 ? 15.82 13.711 25.703 1 98.12 89 TYR A O 1
ATOM 671 N N . ALA A 1 90 ? 15.141 11.727 24.875 1 98.44 90 ALA A N 1
ATOM 672 C CA . ALA A 1 90 ? 13.984 11.688 25.766 1 98.44 90 ALA A CA 1
ATOM 673 C C . ALA A 1 90 ? 14.414 11.648 27.219 1 98.44 90 ALA A C 1
ATOM 675 O O . ALA A 1 90 ? 13.898 12.406 28.047 1 98.44 90 ALA A O 1
ATOM 676 N N . VAL A 1 91 ? 15.383 10.844 27.5 1 97.69 91 VAL A N 1
ATOM 677 C CA . VAL A 1 91 ? 15.867 10.672 28.875 1 97.69 91 VAL A CA 1
ATOM 678 C C . VAL A 1 91 ? 16.531 11.969 29.344 1 97.69 91 VAL A C 1
ATOM 680 O O . VAL A 1 91 ? 16.281 12.422 30.453 1 97.69 91 VAL A O 1
ATOM 683 N N . GLN A 1 92 ? 17.328 12.5 28.5 1 98.12 92 GLN A N 1
ATOM 684 C CA . GLN A 1 92 ? 17.984 13.75 28.844 1 98.12 92 GLN A CA 1
ATOM 685 C C . GLN A 1 92 ? 16.969 14.844 29.156 1 98.12 92 GLN A C 1
ATOM 687 O O . GLN A 1 92 ? 17.141 15.602 30.109 1 98.12 92 GLN A O 1
ATOM 692 N N . ALA A 1 93 ? 16 14.922 28.344 1 98.62 93 ALA A N 1
ATOM 693 C CA . ALA A 1 93 ? 14.984 15.961 28.5 1 98.62 93 ALA A CA 1
ATOM 694 C C . ALA A 1 93 ? 14.203 15.773 29.797 1 98.62 93 ALA A C 1
ATOM 696 O O . ALA A 1 93 ? 13.984 16.734 30.547 1 98.62 93 ALA A O 1
ATOM 697 N N . ILE A 1 94 ? 13.766 14.539 30.016 1 98.12 94 ILE A N 1
ATOM 698 C CA . ILE A 1 94 ? 13.023 14.242 31.234 1 98.12 94 ILE A CA 1
ATOM 699 C C . ILE A 1 94 ? 13.875 14.578 32.469 1 98.12 94 ILE A C 1
ATOM 701 O O . ILE A 1 94 ? 13.391 15.195 33.406 1 98.12 94 ILE A O 1
ATOM 705 N N . ASP A 1 95 ? 15.117 14.211 32.375 1 97.38 95 ASP A N 1
ATOM 706 C CA . ASP A 1 95 ? 16.031 14.484 33.469 1 97.38 95 ASP A CA 1
ATOM 707 C C . ASP A 1 95 ? 16.172 15.984 33.719 1 97.38 95 ASP A C 1
ATOM 709 O O . ASP A 1 95 ? 16.375 16.422 34.844 1 97.38 95 ASP A O 1
ATOM 713 N N . ALA A 1 96 ? 16.078 16.734 32.75 1 97.56 96 ALA A N 1
ATOM 714 C CA . ALA A 1 96 ? 16.219 18.188 32.812 1 97.56 96 ALA A CA 1
ATOM 715 C C . ALA A 1 96 ? 14.891 18.844 33.188 1 97.56 96 ALA A C 1
ATOM 717 O O . ALA A 1 96 ? 14.805 20.078 33.281 1 97.56 96 ALA A O 1
ATOM 718 N N . GLY A 1 97 ? 13.852 18.062 33.312 1 97.81 97 GLY A N 1
ATOM 719 C CA . GLY A 1 97 ? 12.562 18.578 33.75 1 97.81 97 GLY A CA 1
ATOM 720 C C . GLY A 1 97 ? 11.695 19.062 32.594 1 97.81 97 GLY A C 1
ATOM 721 O O . GLY A 1 97 ? 10.766 19.844 32.812 1 97.81 97 GLY A O 1
ATOM 722 N N . LEU A 1 98 ? 11.984 18.641 31.375 1 98.62 98 LEU A N 1
ATOM 723 C CA . LEU A 1 98 ? 11.203 19.031 30.203 1 98.62 98 LEU A CA 1
ATOM 724 C C . LEU A 1 98 ? 10.148 17.984 29.891 1 98.62 98 LEU A C 1
ATOM 726 O O . LEU A 1 98 ? 10.375 16.781 30.094 1 98.62 98 LEU A O 1
ATOM 730 N N . ASN A 1 99 ? 8.953 18.422 29.375 1 98.69 99 ASN A N 1
ATOM 731 C CA . ASN A 1 99 ? 7.992 17.5 28.781 1 98.69 99 ASN A CA 1
ATOM 732 C C . ASN A 1 99 ? 8.516 16.906 27.484 1 98.69 99 ASN A C 1
ATOM 734 O O . ASN A 1 99 ? 9.352 17.516 26.812 1 98.69 99 ASN A O 1
ATOM 738 N N . VAL A 1 100 ? 8.016 15.719 27.172 1 98.69 100 VAL A N 1
ATOM 739 C CA . VAL A 1 100 ? 8.516 15.047 25.969 1 98.69 100 VAL A CA 1
ATOM 740 C C . VAL A 1 100 ? 7.34 14.586 25.125 1 98.69 100 VAL A C 1
ATOM 742 O O . VAL A 1 100 ? 6.402 13.961 25.625 1 98.69 100 VAL A O 1
ATOM 745 N N . VAL A 1 101 ? 7.383 14.922 23.859 1 98.25 101 VAL A N 1
ATOM 746 C CA . VAL A 1 101 ? 6.504 14.344 22.844 1 98.25 101 VAL A CA 1
ATOM 747 C C . VAL A 1 101 ? 7.312 13.461 21.906 1 98.25 101 VAL A C 1
ATOM 749 O O . VAL A 1 101 ? 8.266 13.93 21.266 1 98.25 101 VAL A O 1
ATOM 752 N N . THR A 1 102 ? 6.977 12.203 21.828 1 97.12 102 THR A N 1
ATOM 753 C CA . THR A 1 102 ? 7.691 11.273 20.969 1 97.12 102 THR A CA 1
ATOM 754 C C . THR A 1 102 ? 6.867 10.93 19.734 1 97.12 102 THR A C 1
ATOM 756 O O . THR A 1 102 ? 5.715 11.359 19.609 1 97.12 102 THR A O 1
ATOM 759 N N . SER A 1 103 ? 7.508 10.234 18.844 1 94.75 103 SER A N 1
ATOM 760 C CA . SER A 1 103 ? 6.848 9.664 17.672 1 94.75 103 SER A CA 1
ATOM 761 C C . SER A 1 103 ? 6.836 8.141 17.734 1 94.75 103 SER A C 1
ATOM 763 O O . SER A 1 103 ? 7.836 7.523 18.109 1 94.75 103 SER A O 1
ATOM 765 N N . PHE A 1 104 ? 5.746 7.539 17.266 1 92.38 104 PHE A N 1
ATOM 766 C CA . PHE A 1 104 ? 5.613 6.086 17.25 1 92.38 104 PHE A CA 1
ATOM 767 C C . PHE A 1 104 ? 6.719 5.445 16.422 1 92.38 104 PHE A C 1
ATOM 769 O O . PHE A 1 104 ? 7.059 4.277 16.625 1 92.38 104 PHE A O 1
ATOM 776 N N . ARG A 1 105 ? 7.32 6.156 15.562 1 90.06 105 ARG A N 1
ATOM 777 C CA . ARG A 1 105 ? 8.297 5.637 14.609 1 90.06 105 ARG A CA 1
ATOM 778 C C . ARG A 1 105 ? 9.602 5.281 15.312 1 90.06 105 ARG A C 1
ATOM 780 O O . ARG A 1 105 ? 10.188 4.23 15.047 1 90.06 105 ARG A O 1
ATOM 787 N N . SER A 1 106 ? 9.977 6.238 16.188 1 90.56 106 SER A N 1
ATOM 788 C CA . SER A 1 106 ? 11.305 6.059 16.766 1 90.56 106 SER A CA 1
ATOM 789 C C . SER A 1 106 ? 11.211 5.699 18.234 1 90.56 106 SER A C 1
ATOM 791 O O . SER A 1 106 ? 12.172 5.184 18.812 1 90.56 106 SER A O 1
ATOM 793 N N . LEU A 1 107 ? 10.102 6.02 18.812 1 94 107 LEU A N 1
ATOM 794 C CA . LEU A 1 107 ? 10.039 5.809 20.25 1 94 107 LEU A CA 1
ATOM 795 C C . LEU A 1 107 ? 8.594 5.637 20.703 1 94 107 LEU A C 1
ATOM 797 O O . LEU A 1 107 ? 8.016 6.547 21.312 1 94 107 LEU A O 1
ATOM 801 N N . SER A 1 108 ? 8.148 4.441 20.641 1 93 108 SER A N 1
ATOM 802 C CA . SER A 1 108 ? 6.832 4.105 21.156 1 93 108 SER A CA 1
ATOM 803 C C . SER A 1 108 ? 6.844 4 22.688 1 93 108 SER A C 1
ATOM 805 O O . SER A 1 108 ? 7.676 3.293 23.25 1 93 108 SER A O 1
ATOM 807 N N . ILE A 1 109 ? 5.906 4.672 23.312 1 94.5 109 ILE A N 1
ATOM 808 C CA . ILE A 1 109 ? 5.863 4.668 24.766 1 94.5 109 ILE A CA 1
ATOM 809 C C . ILE A 1 109 ? 5.43 3.291 25.266 1 94.5 109 ILE A C 1
ATOM 811 O O . ILE A 1 109 ? 5.953 2.795 26.266 1 94.5 109 ILE A O 1
ATOM 815 N N . GLU A 1 110 ? 4.508 2.666 24.547 1 90.44 110 GLU A N 1
ATOM 816 C CA . GLU A 1 110 ? 4.027 1.34 24.922 1 90.44 110 GLU A CA 1
ATOM 817 C C . GLU A 1 110 ? 5.172 0.333 24.969 1 90.44 110 GLU A C 1
ATOM 819 O O . GLU A 1 110 ? 5.156 -0.583 25.797 1 90.44 110 GLU A O 1
ATOM 824 N N . ASP A 1 111 ? 6.113 0.534 24.188 1 90.88 111 ASP A N 1
ATOM 825 C CA . ASP A 1 111 ? 7.242 -0.39 24.141 1 90.88 111 ASP A CA 1
ATOM 826 C C . ASP A 1 111 ? 8.336 0.029 25.109 1 90.88 111 ASP A C 1
ATOM 828 O O . ASP A 1 111 ? 9.352 -0.666 25.25 1 90.88 111 ASP A O 1
ATOM 832 N N . ASN A 1 112 ? 8.203 1.177 25.75 1 93.44 112 ASN A N 1
ATOM 833 C CA . ASN A 1 112 ? 9.195 1.718 26.672 1 93.44 112 ASN A CA 1
ATOM 834 C C . ASN A 1 112 ? 8.555 2.146 27.984 1 93.44 112 ASN A C 1
ATOM 836 O O . ASN A 1 112 ? 8.617 3.32 28.359 1 93.44 112 ASN A O 1
ATOM 840 N N . PRO A 1 113 ? 8.078 1.189 28.734 1 93.38 113 PRO A N 1
ATOM 841 C CA . PRO A 1 113 ? 7.371 1.547 29.969 1 93.38 113 PRO A CA 1
ATOM 842 C C . PRO A 1 113 ? 8.273 2.238 30.984 1 93.38 113 PRO A C 1
ATOM 844 O O . PRO A 1 113 ? 7.805 3.053 31.797 1 93.38 113 PRO A O 1
ATOM 847 N N . SER A 1 114 ? 9.539 1.905 30.938 1 96.56 114 SER A N 1
ATOM 848 C CA . SER A 1 114 ? 10.484 2.547 31.844 1 96.56 114 SER A CA 1
ATOM 849 C C . SER A 1 114 ? 10.562 4.047 31.594 1 96.56 114 SER A C 1
ATOM 851 O O . SER A 1 114 ? 10.781 4.828 32.531 1 96.56 114 SER A O 1
ATOM 853 N N . LEU A 1 115 ? 10.422 4.438 30.344 1 96.81 115 LEU A N 1
ATOM 854 C CA . LEU A 1 115 ? 10.422 5.855 30 1 96.81 115 LEU A CA 1
ATOM 855 C C . LEU A 1 115 ? 9.227 6.57 30.625 1 96.81 115 LEU A C 1
ATOM 857 O O . LEU A 1 115 ? 9.359 7.684 31.141 1 96.81 115 LEU A O 1
ATOM 861 N N . ALA A 1 116 ? 8.078 5.945 30.594 1 95.94 116 ALA A N 1
ATOM 862 C CA . ALA A 1 116 ? 6.863 6.5 31.172 1 95.94 116 ALA A CA 1
ATOM 863 C C . ALA A 1 116 ? 7.016 6.668 32.688 1 95.94 116 ALA A C 1
ATOM 865 O O . ALA A 1 116 ? 6.645 7.707 33.25 1 95.94 116 ALA A O 1
ATOM 866 N N . LYS A 1 117 ? 7.539 5.691 33.344 1 96.19 117 LYS A N 1
ATOM 867 C CA . LYS A 1 117 ? 7.77 5.742 34.781 1 96.19 117 LYS A CA 1
ATOM 868 C C . LYS A 1 117 ? 8.75 6.852 35.125 1 96.19 117 LYS A C 1
ATOM 870 O O . LYS A 1 117 ? 8.586 7.527 36.156 1 96.19 117 LYS A O 1
ATOM 875 N N . PHE A 1 118 ? 9.758 6.988 34.312 1 96.88 118 PHE A N 1
ATOM 876 C CA . PHE A 1 118 ? 10.75 8.031 34.562 1 96.88 118 PHE A CA 1
ATOM 877 C C . PHE A 1 118 ? 10.117 9.414 34.438 1 96.88 118 PHE A C 1
ATOM 879 O O . PHE A 1 118 ? 10.344 10.266 35.312 1 96.88 118 PHE A O 1
ATOM 886 N N . ALA A 1 119 ? 9.336 9.594 33.406 1 97.94 119 ALA A N 1
ATOM 887 C CA . ALA A 1 119 ? 8.633 10.867 33.25 1 97.94 119 ALA A CA 1
ATOM 888 C C . ALA A 1 119 ? 7.75 11.164 34.469 1 97.94 119 ALA A C 1
ATOM 890 O O . ALA A 1 119 ? 7.715 12.297 34.969 1 97.94 119 ALA A O 1
ATOM 891 N N . GLU A 1 120 ? 7.078 10.141 34.906 1 96.94 120 GLU A N 1
ATOM 892 C CA . GLU A 1 120 ? 6.23 10.273 36.094 1 96.94 120 GLU A CA 1
ATOM 893 C C . GLU A 1 120 ? 7.047 10.664 37.312 1 96.94 120 GLU A C 1
ATOM 895 O O . GLU A 1 120 ? 6.641 11.539 38.094 1 96.94 120 GLU A O 1
ATOM 900 N N . SER A 1 121 ? 8.141 10.102 37.531 1 97.69 121 SER A N 1
ATOM 901 C CA . SER A 1 121 ? 8.984 10.367 38.688 1 97.69 121 SER A CA 1
ATOM 902 C C . SER A 1 121 ? 9.523 11.789 38.656 1 97.69 121 SER A C 1
ATOM 904 O O . SER A 1 121 ? 9.812 12.367 39.719 1 97.69 121 SER A O 1
ATOM 906 N N . LYS A 1 122 ? 9.672 12.312 37.5 1 97.94 122 LYS A N 1
ATOM 907 C CA . LYS A 1 122 ? 10.195 13.672 37.375 1 97.94 122 LYS A CA 1
ATOM 908 C C . LYS A 1 122 ? 9.062 14.688 37.25 1 97.94 122 LYS A C 1
ATOM 910 O O . LYS A 1 122 ? 9.312 15.891 37.156 1 97.94 122 LYS A O 1
ATOM 915 N N . ASN A 1 123 ? 7.824 14.156 37.25 1 97.94 123 ASN A N 1
ATOM 916 C CA . ASN A 1 123 ? 6.617 14.977 37.188 1 97.94 123 ASN A CA 1
ATOM 917 C C . ASN A 1 123 ? 6.582 15.812 35.906 1 97.94 123 ASN A C 1
ATOM 919 O O . ASN A 1 123 ? 6.352 17.016 35.938 1 97.94 123 ASN A O 1
ATOM 923 N N . VAL A 1 124 ? 6.922 15.195 34.781 1 98.25 124 VAL A N 1
ATOM 924 C CA . VAL A 1 124 ? 6.812 15.844 33.469 1 98.25 124 VAL A CA 1
ATOM 925 C C . VAL A 1 124 ? 5.816 15.086 32.594 1 98.25 124 VAL A C 1
ATOM 927 O O . VAL A 1 124 ? 5.469 13.938 32.875 1 98.25 124 VAL A O 1
ATOM 930 N N . ILE A 1 125 ? 5.312 15.742 31.562 1 98.06 125 ILE A N 1
ATOM 931 C CA . ILE A 1 125 ? 4.32 15.172 30.656 1 98.06 125 ILE A CA 1
ATOM 932 C C . ILE A 1 125 ? 5.02 14.414 29.531 1 98.06 125 ILE A C 1
ATOM 934 O O . ILE A 1 125 ? 5.992 14.906 28.953 1 98.06 125 ILE A O 1
ATOM 938 N N . LEU A 1 126 ? 4.594 13.188 29.328 1 98 126 LEU A N 1
ATOM 939 C CA . LEU A 1 126 ? 5.035 12.344 28.219 1 98 126 LEU A CA 1
ATOM 940 C C . LEU A 1 126 ? 3.869 12.008 27.297 1 98 126 LEU A C 1
ATOM 942 O O . LEU A 1 126 ? 2.859 11.461 27.75 1 98 126 LEU A O 1
ATOM 946 N N . LYS A 1 127 ? 3.982 12.398 26.016 1 97.56 127 LYS A N 1
ATOM 947 C CA . LYS A 1 127 ? 2.953 12.117 25.016 1 97.56 127 LYS A CA 1
ATOM 948 C C . LYS A 1 127 ? 3.561 11.523 23.75 1 97.56 127 LYS A C 1
ATOM 950 O O . LYS A 1 127 ? 4.777 11.578 23.547 1 97.56 127 LYS A O 1
ATOM 955 N N . GLU A 1 128 ? 2.707 10.906 22.938 1 96.88 128 GLU A N 1
ATOM 956 C CA . GLU A 1 128 ? 3.154 10.273 21.703 1 96.88 128 GLU A CA 1
ATOM 957 C C . GLU A 1 128 ? 2.277 10.68 20.531 1 96.88 128 GLU A C 1
ATOM 959 O O . GLU A 1 128 ? 1.049 10.633 20.609 1 96.88 128 GLU A O 1
ATOM 964 N N . ILE A 1 129 ? 2.934 11.195 19.531 1 95.81 129 ILE A N 1
ATOM 965 C CA . ILE A 1 129 ? 2.248 11.25 18.234 1 95.81 129 ILE A CA 1
ATOM 966 C C . ILE A 1 129 ? 2.08 9.844 17.688 1 95.81 129 ILE A C 1
ATOM 968 O O . ILE A 1 129 ? 3.02 9.273 17.109 1 95.81 129 ILE A O 1
ATOM 972 N N . SER A 1 130 ? 0.897 9.289 17.844 1 94.56 130 SER A N 1
ATOM 973 C CA . SER A 1 130 ? 0.631 7.883 17.562 1 94.56 130 SER A CA 1
ATOM 974 C C . SER A 1 130 ? -0.011 7.711 16.188 1 94.56 130 SER A C 1
ATOM 976 O O . SER A 1 130 ? -0.48 8.68 15.586 1 94.56 130 SER A O 1
ATOM 978 N N . PRO A 1 131 ? -0.014 6.508 15.672 1 95.19 131 PRO A N 1
ATOM 979 C CA . PRO A 1 131 ? -0.624 6.281 14.359 1 95.19 131 PRO A CA 1
ATOM 980 C C . PRO A 1 131 ? -2.15 6.301 14.406 1 95.19 131 PRO A C 1
ATOM 982 O O . PRO A 1 131 ? -2.805 6.23 13.367 1 95.19 131 PRO A O 1
ATOM 985 N N . ARG A 1 132 ? -2.795 6.387 15.516 1 95.06 132 ARG A N 1
ATOM 986 C CA . ARG A 1 132 ? -4.234 6.512 15.727 1 95.06 132 ARG A CA 1
ATOM 987 C C . ARG A 1 132 ? -4.977 5.297 15.18 1 95.06 132 ARG A C 1
ATOM 989 O O . ARG A 1 132 ? -5.996 5.441 14.5 1 95.06 132 ARG A O 1
ATOM 996 N N . LEU A 1 133 ? -4.441 4.141 15.484 1 96.06 133 LEU A N 1
ATOM 997 C CA . LEU A 1 133 ? -5.086 2.891 15.094 1 96.06 133 LEU A CA 1
ATOM 998 C C . LEU A 1 133 ? -6.402 2.701 15.844 1 96.06 133 LEU A C 1
ATOM 1000 O O . LEU A 1 133 ? -7.281 1.966 15.391 1 96.06 133 LEU A O 1
ATOM 1004 N N . ASP A 1 134 ? -6.543 3.418 16.938 1 95.25 134 ASP A N 1
ATOM 1005 C CA . ASP A 1 134 ? -7.812 3.432 17.656 1 95.25 134 ASP A CA 1
ATOM 1006 C C . ASP A 1 134 ? -8.922 4.035 16.812 1 95.25 134 ASP A C 1
ATOM 1008 O O . ASP A 1 134 ? -10.078 3.596 16.875 1 95.25 134 ASP A O 1
ATOM 1012 N N . VAL A 1 135 ? -8.617 5.047 16.078 1 96.12 135 VAL A N 1
ATOM 1013 C CA . VAL A 1 135 ? -9.578 5.68 15.18 1 96.12 135 VAL A CA 1
ATOM 1014 C C . VAL A 1 135 ? -9.992 4.699 14.086 1 96.12 135 VAL A C 1
ATOM 1016 O O . VAL A 1 135 ? -11.172 4.594 13.742 1 96.12 135 VAL A O 1
ATOM 1019 N N . VAL A 1 136 ? -9.016 3.926 13.555 1 97.69 136 VAL A N 1
ATOM 1020 C CA . VAL A 1 136 ? -9.297 2.912 12.547 1 97.69 136 VAL A CA 1
ATOM 1021 C C . VAL A 1 136 ? -10.242 1.858 13.117 1 97.69 136 VAL A C 1
ATOM 1023 O O . VAL A 1 136 ? -11.211 1.46 12.469 1 97.69 136 VAL A O 1
ATOM 1026 N N . GLU A 1 137 ? -9.938 1.46 14.32 1 97.31 137 GLU A N 1
ATOM 1027 C CA . GLU A 1 137 ? -10.797 0.475 14.977 1 97.31 137 GLU A CA 1
ATOM 1028 C C . GLU A 1 137 ? -12.219 0.999 15.133 1 97.31 137 GLU A C 1
ATOM 1030 O O . GLU A 1 137 ? -13.188 0.247 14.977 1 97.31 137 GLU A O 1
ATOM 1035 N N . LYS A 1 138 ? -12.312 2.23 15.422 1 96.31 138 LYS A N 1
ATOM 1036 C CA . LYS A 1 138 ? -13.617 2.85 15.641 1 96.31 138 LYS A CA 1
ATOM 1037 C C . LYS A 1 138 ? -14.461 2.797 14.367 1 96.31 138 LYS A C 1
ATOM 1039 O O . LYS A 1 138 ? -15.633 2.414 14.414 1 96.31 138 LYS A O 1
ATOM 1044 N N . PHE A 1 139 ? -13.891 3.121 13.211 1 96.81 139 PHE A N 1
ATOM 1045 C CA . PHE A 1 139 ? -14.75 3.232 12.039 1 96.81 139 PHE A CA 1
ATOM 1046 C C . PHE A 1 139 ? -14.758 1.929 11.25 1 96.81 139 PHE A C 1
ATOM 1048 O O . PHE A 1 139 ? -15.695 1.66 10.492 1 96.81 139 PHE A O 1
ATOM 1055 N N . ALA A 1 140 ? -13.742 1.062 11.398 1 96.5 140 ALA A N 1
ATOM 1056 C CA . ALA A 1 140 ? -13.656 -0.15 10.594 1 96.5 140 ALA A CA 1
ATOM 1057 C C . ALA A 1 140 ? -13.984 -1.388 11.422 1 96.5 140 ALA A C 1
ATOM 1059 O O . ALA A 1 140 ? -14.133 -2.486 10.875 1 96.5 140 ALA A O 1
ATOM 1060 N N . GLY A 1 141 ? -14.031 -1.264 12.711 1 95.94 141 GLY A N 1
ATOM 1061 C CA . GLY A 1 141 ? -14.367 -2.367 13.594 1 95.94 141 GLY A CA 1
ATOM 1062 C C . GLY A 1 141 ? -13.164 -3.172 14.031 1 95.94 141 GLY A C 1
ATOM 1063 O O . GLY A 1 141 ? -13.227 -3.912 15.016 1 95.94 141 GLY A O 1
ATOM 1064 N N . VAL A 1 142 ? -12.062 -3.1 13.344 1 95.81 142 VAL A N 1
ATOM 1065 C CA . VAL A 1 142 ? -10.82 -3.803 13.672 1 95.81 142 VAL A CA 1
ATOM 1066 C C . VAL A 1 142 ? -9.625 -3.004 13.164 1 95.81 142 VAL A C 1
ATOM 1068 O O . VAL A 1 142 ? -9.758 -2.199 12.234 1 95.81 142 VAL A O 1
ATOM 1071 N N . ALA A 1 143 ? -8.461 -3.139 13.758 1 96.5 143 ALA A N 1
ATOM 1072 C CA . ALA A 1 143 ? -7.195 -2.523 13.359 1 96.5 143 ALA A CA 1
ATOM 1073 C C . ALA A 1 143 ? -6.008 -3.332 13.875 1 96.5 143 ALA A C 1
ATOM 1075 O O . ALA A 1 143 ? -6.156 -4.164 14.773 1 96.5 143 ALA A O 1
ATOM 1076 N N . PRO A 1 144 ? -4.871 -3.168 13.203 1 95.62 144 PRO A N 1
ATOM 1077 C CA . PRO A 1 144 ? -3.689 -3.779 13.812 1 95.62 144 PRO A CA 1
ATOM 1078 C C . PRO A 1 144 ? -3.42 -3.26 15.227 1 95.62 144 PRO A C 1
ATOM 1080 O O . PRO A 1 144 ? -3.795 -2.131 15.555 1 95.62 144 PRO A O 1
ATOM 1083 N N . GLU A 1 145 ? -2.697 -4.07 15.969 1 91.94 145 GLU A N 1
ATOM 1084 C CA . GLU A 1 145 ? -2.391 -3.693 17.344 1 91.94 145 GLU A CA 1
ATOM 1085 C C . GLU A 1 145 ? -1.333 -2.594 17.391 1 91.94 145 GLU A C 1
ATOM 1087 O O . GLU A 1 145 ? -1.319 -1.778 18.328 1 91.94 145 GLU A O 1
ATOM 1092 N N . LYS A 1 146 ? -0.45 -2.605 16.469 1 93.25 146 LYS A N 1
ATOM 1093 C CA . LYS A 1 146 ? 0.628 -1.632 16.328 1 93.25 146 LYS A CA 1
ATOM 1094 C C . LYS A 1 146 ? 0.856 -1.268 14.875 1 93.25 146 LYS A C 1
ATOM 1096 O O . LYS A 1 146 ? 0.31 -1.912 13.977 1 93.25 146 LYS A O 1
ATOM 1101 N N . SER A 1 147 ? 1.649 -0.212 14.703 1 95.44 147 SER A N 1
ATOM 1102 C CA . SER A 1 147 ? 1.997 0.17 13.336 1 95.44 147 SER A CA 1
ATOM 1103 C C . SER A 1 147 ? 2.67 -0.981 12.594 1 95.44 147 SER A C 1
ATOM 1105 O O . SER A 1 147 ? 3.559 -1.641 13.133 1 95.44 147 SER A O 1
ATOM 1107 N N . CYS A 1 148 ? 2.248 -1.14 11.328 1 97 148 CYS A N 1
ATOM 1108 C CA . CYS A 1 148 ? 2.793 -2.23 10.523 1 97 148 CYS A CA 1
ATOM 1109 C C . CYS A 1 148 ? 4.047 -1.786 9.781 1 97 148 CYS A C 1
ATOM 1111 O O . CYS A 1 148 ? 4.734 -2.605 9.172 1 97 148 CYS A O 1
ATOM 1113 N N . GLU A 1 149 ? 4.316 -0.503 9.859 1 96.75 149 GLU A N 1
ATOM 1114 C CA . GLU A 1 149 ? 5.562 -0.036 9.25 1 96.75 149 GLU A CA 1
ATOM 1115 C C . GLU A 1 149 ? 6.766 -0.41 10.109 1 96.75 149 GLU A C 1
ATOM 1117 O O . GLU A 1 149 ? 6.984 0.178 11.172 1 96.75 149 GLU A O 1
ATOM 1122 N N . VAL A 1 150 ? 7.59 -1.371 9.602 1 95.06 150 VAL A N 1
ATOM 1123 C CA . VAL A 1 150 ? 8.656 -1.842 10.477 1 95.06 150 VAL A CA 1
ATOM 1124 C C . VAL A 1 150 ? 9.969 -1.913 9.695 1 95.06 150 VAL A C 1
ATOM 1126 O O . VAL A 1 150 ? 11.047 -1.954 10.289 1 95.06 150 VAL A O 1
ATOM 1129 N N . LEU A 1 151 ? 9.883 -1.953 8.336 1 96.06 151 LEU A N 1
ATOM 1130 C CA . LEU A 1 151 ? 11.102 -2.088 7.551 1 96.06 151 LEU A CA 1
ATOM 1131 C C . LEU A 1 151 ? 11.828 -0.752 7.441 1 96.06 151 LEU A C 1
ATOM 1133 O O . LEU A 1 151 ? 11.195 0.285 7.223 1 96.06 151 LEU A O 1
ATOM 1137 N N . PRO A 1 152 ? 13.094 -0.75 7.582 1 91.12 152 PRO A N 1
ATOM 1138 C CA . PRO A 1 152 ? 13.828 0.481 7.285 1 91.12 152 PRO A CA 1
ATOM 1139 C C . PRO A 1 152 ? 13.711 0.897 5.82 1 91.12 152 PRO A C 1
ATOM 1141 O O . PRO A 1 152 ? 13.68 0.041 4.934 1 91.12 152 PRO A O 1
ATOM 1144 N N . LYS A 1 153 ? 13.688 2.141 5.594 1 92.75 153 LYS A N 1
ATOM 1145 C CA . LYS A 1 153 ? 13.664 2.65 4.227 1 92.75 153 LYS A CA 1
ATOM 1146 C C . LYS A 1 153 ? 15.07 2.676 3.627 1 92.75 153 LYS A C 1
ATOM 1148 O O . LYS A 1 153 ? 16.031 3.086 4.289 1 92.75 153 LYS A O 1
ATOM 1153 N N . ILE A 1 154 ? 15.164 2.189 2.381 1 94 154 ILE A N 1
ATOM 1154 C CA . ILE A 1 154 ? 16.5 2.078 1.8 1 94 154 ILE A CA 1
ATOM 1155 C C . ILE A 1 154 ? 16.484 2.643 0.381 1 94 154 ILE A C 1
ATOM 1157 O O . ILE A 1 154 ? 15.43 2.773 -0.238 1 94 154 ILE A O 1
ATOM 1161 N N . SER A 1 155 ? 17.625 3.025 -0.044 1 94.31 155 SER A N 1
ATOM 1162 C CA . SER A 1 155 ? 17.906 3.344 -1.441 1 94.31 155 SER A CA 1
ATOM 1163 C C . SER A 1 155 ? 18.875 2.34 -2.055 1 94.31 155 SER A C 1
ATOM 1165 O O . SER A 1 155 ? 19.891 2.006 -1.45 1 94.31 155 SER A O 1
ATOM 1167 N N . TYR A 1 156 ? 18.5 1.823 -3.213 1 96.69 156 TYR A N 1
ATOM 1168 C CA . TYR A 1 156 ? 19.344 0.857 -3.904 1 96.69 156 TYR A CA 1
ATOM 1169 C C . TYR A 1 156 ? 19.156 0.958 -5.414 1 96.69 156 TYR A C 1
ATOM 1171 O O . TYR A 1 156 ? 18.047 1.143 -5.902 1 96.69 156 TYR A O 1
ATOM 1179 N N . THR A 1 157 ? 20.25 0.907 -6.156 1 96.75 157 THR A N 1
ATOM 1180 C CA . THR A 1 157 ? 20.219 0.847 -7.613 1 96.75 157 THR A CA 1
ATOM 1181 C C . THR A 1 157 ? 20.641 -0.534 -8.109 1 96.75 157 THR A C 1
ATOM 1183 O O . THR A 1 157 ? 21.797 -0.926 -7.957 1 96.75 157 THR A O 1
ATOM 1186 N N . PRO A 1 158 ? 19.734 -1.237 -8.719 1 97.75 158 PRO A N 1
ATOM 1187 C CA . PRO A 1 158 ? 20.078 -2.58 -9.203 1 97.75 158 PRO A CA 1
ATOM 1188 C C . PRO A 1 158 ? 21.141 -2.566 -10.297 1 97.75 158 PRO A C 1
ATOM 1190 O O . PRO A 1 158 ? 21.156 -1.661 -11.133 1 97.75 158 PRO A O 1
ATOM 1193 N N . LYS A 1 159 ? 21.969 -3.609 -10.289 1 97.62 159 LYS A N 1
ATOM 1194 C CA . LYS A 1 159 ? 22.922 -3.824 -11.367 1 97.62 159 LYS A CA 1
ATOM 1195 C C . LYS A 1 159 ? 22.281 -4.586 -12.523 1 97.62 159 LYS A C 1
ATOM 1197 O O . LYS A 1 159 ? 22.547 -4.285 -13.695 1 97.62 159 LYS A O 1
ATOM 1202 N N . ALA A 1 160 ? 21.484 -5.578 -12.172 1 98.31 160 ALA A N 1
ATOM 1203 C CA . ALA A 1 160 ? 20.781 -6.371 -13.172 1 98.31 160 ALA A CA 1
ATOM 1204 C C . ALA A 1 160 ? 19.625 -5.578 -13.789 1 98.31 160 ALA A C 1
ATOM 1206 O O . ALA A 1 160 ? 19.125 -4.633 -13.18 1 98.31 160 ALA A O 1
ATOM 1207 N N . HIS A 1 161 ? 19.281 -5.961 -15 1 98.44 161 HIS A N 1
ATOM 1208 C CA . HIS A 1 161 ? 18.031 -5.438 -15.562 1 98.44 161 HIS A CA 1
ATOM 1209 C C . HIS A 1 161 ? 16.828 -5.938 -14.781 1 98.44 161 HIS A C 1
ATOM 1211 O O . HIS A 1 161 ? 16.75 -7.117 -14.438 1 98.44 161 HIS A O 1
ATOM 1217 N N . VAL A 1 162 ? 15.961 -5.051 -14.461 1 98.88 162 VAL A N 1
ATOM 1218 C CA . VAL A 1 162 ? 14.766 -5.41 -13.711 1 98.88 162 VAL A CA 1
ATOM 1219 C C . VAL A 1 162 ? 13.547 -5.332 -14.625 1 98.88 162 VAL A C 1
ATOM 1221 O O . VAL A 1 162 ? 13.312 -4.312 -15.281 1 98.88 162 VAL A O 1
ATOM 1224 N N . VAL A 1 163 ? 12.766 -6.398 -14.688 1 98.94 163 VAL A N 1
ATOM 1225 C CA . VAL A 1 163 ? 11.547 -6.473 -15.477 1 98.94 163 VAL A CA 1
ATOM 1226 C C . VAL A 1 163 ? 10.352 -6.746 -14.562 1 98.94 163 VAL A C 1
ATOM 1228 O O . VAL A 1 163 ? 10.391 -7.668 -13.742 1 98.94 163 VAL A O 1
ATOM 1231 N N . PHE A 1 164 ? 9.398 -5.918 -14.688 1 98.88 164 PHE A N 1
ATOM 1232 C CA . PHE A 1 164 ? 8.164 -6.07 -13.93 1 98.88 164 PHE A CA 1
ATOM 1233 C C . PHE A 1 164 ? 7.098 -6.773 -14.766 1 98.88 164 PHE A C 1
ATOM 1235 O O . PHE A 1 164 ? 6.871 -6.41 -15.922 1 98.88 164 PHE A O 1
ATOM 1242 N N . VAL A 1 165 ? 6.52 -7.82 -14.203 1 98.88 165 VAL A N 1
ATOM 1243 C CA . VAL A 1 165 ? 5.402 -8.5 -14.844 1 98.88 165 VAL A CA 1
ATOM 1244 C C . VAL A 1 165 ? 4.094 -8.086 -14.172 1 98.88 165 VAL A C 1
ATOM 1246 O O . VAL A 1 165 ? 3.711 -8.648 -13.141 1 98.88 165 VAL A O 1
ATOM 1249 N N . GLY A 1 166 ? 3.428 -7.156 -14.797 1 98.62 166 GLY A N 1
ATOM 1250 C CA . GLY A 1 166 ? 2.135 -6.688 -14.32 1 98.62 166 GLY A CA 1
ATOM 1251 C C . GLY A 1 166 ? 0.967 -7.316 -15.062 1 98.62 166 GLY A C 1
ATOM 1252 O O . GLY A 1 166 ? 1.115 -8.367 -15.695 1 98.62 166 GLY A O 1
ATOM 1253 N N . GLY A 1 167 ? -0.2 -6.691 -14.906 1 98.56 167 GLY A N 1
ATOM 1254 C CA . GLY A 1 167 ? -1.392 -7.207 -15.555 1 98.56 167 GLY A CA 1
ATOM 1255 C C . GLY A 1 167 ? -2.586 -6.277 -15.445 1 98.56 167 GLY A C 1
ATOM 1256 O O . GLY A 1 167 ? -2.561 -5.32 -14.664 1 98.56 167 GLY A O 1
ATOM 1257 N N . THR A 1 168 ? -3.631 -6.613 -16.234 1 98.44 168 THR A N 1
ATOM 1258 C CA . THR A 1 168 ? -4.832 -5.785 -16.266 1 98.44 168 THR A CA 1
ATOM 1259 C C . THR A 1 168 ? -5.801 -6.207 -15.156 1 98.44 168 THR A C 1
ATOM 1261 O O . THR A 1 168 ? -6.797 -5.523 -14.906 1 98.44 168 THR A O 1
ATOM 1264 N N . SER A 1 169 ? -5.5 -7.348 -14.516 1 96.38 169 SER A N 1
ATOM 1265 C CA . SER A 1 169 ? -6.336 -7.844 -13.43 1 96.38 169 SER A CA 1
ATOM 1266 C C . SER A 1 169 ? -5.598 -8.891 -12.602 1 96.38 169 SER A C 1
ATOM 1268 O O . SER A 1 169 ? -4.504 -9.328 -12.977 1 96.38 169 SER A O 1
ATOM 1270 N N . GLN A 1 170 ? -6.23 -9.211 -11.438 1 93.38 170 GLN A N 1
ATOM 1271 C CA . GLN A 1 170 ? -5.809 -10.414 -10.734 1 93.38 170 GLN A CA 1
ATOM 1272 C C . GLN A 1 170 ? -6.051 -11.656 -11.586 1 93.38 170 GLN A C 1
ATOM 1274 O O . GLN A 1 170 ? -6.98 -11.695 -12.398 1 93.38 170 GLN A O 1
ATOM 1279 N N . GLU A 1 171 ? -5.16 -12.641 -11.43 1 91 171 GLU A N 1
ATOM 1280 C CA . GLU A 1 171 ? -5.348 -13.961 -12.031 1 91 171 GLU A CA 1
ATOM 1281 C C . GLU A 1 171 ? -5.348 -13.875 -13.555 1 91 171 GLU A C 1
ATOM 1283 O O . GLU A 1 171 ? -6.207 -14.469 -14.211 1 91 171 GLU A O 1
ATOM 1288 N N . CYS A 1 172 ? -4.461 -13.07 -14.062 1 94.75 172 CYS A N 1
ATOM 1289 C CA . CYS A 1 172 ? -4.418 -12.969 -15.516 1 94.75 172 CYS A CA 1
ATOM 1290 C C . CYS A 1 172 ? -3.172 -13.641 -16.078 1 94.75 172 CYS A C 1
ATOM 1292 O O . CYS A 1 172 ? -2.871 -13.508 -17.266 1 94.75 172 CYS A O 1
ATOM 1294 N N . GLY A 1 173 ? -2.371 -14.344 -15.188 1 94.12 173 GLY A N 1
ATOM 1295 C CA . GLY A 1 173 ? -1.283 -15.164 -15.695 1 94.12 173 GLY A CA 1
ATOM 1296 C C . GLY A 1 173 ? 0.088 -14.617 -15.352 1 94.12 173 GLY A C 1
ATOM 1297 O O . GLY A 1 173 ? 1.09 -15.016 -15.953 1 94.12 173 GLY A O 1
ATOM 1298 N N . LYS A 1 174 ? 0.228 -13.695 -14.406 1 97 174 LYS A N 1
ATOM 1299 C CA . LYS A 1 174 ? 1.488 -13.047 -14.062 1 97 174 LYS A CA 1
ATOM 1300 C C . LYS A 1 174 ? 2.498 -14.047 -13.516 1 97 174 LYS A C 1
ATOM 1302 O O . LYS A 1 174 ? 3.686 -13.984 -13.836 1 97 174 LYS A O 1
ATOM 1307 N N . ARG A 1 175 ? 2.045 -14.961 -12.703 1 94.69 175 ARG A N 1
ATOM 1308 C CA . ARG A 1 175 ? 2.924 -15.977 -12.125 1 94.69 175 ARG A CA 1
ATOM 1309 C C . ARG A 1 175 ? 3.531 -16.859 -13.211 1 94.69 175 ARG A C 1
ATOM 1311 O O . ARG A 1 175 ? 4.746 -17.078 -13.234 1 94.69 175 ARG A O 1
ATOM 1318 N N . THR A 1 176 ? 2.664 -17.312 -14.109 1 94.94 176 THR A N 1
ATOM 1319 C CA . THR A 1 176 ? 3.111 -18.156 -15.211 1 94.94 176 THR A CA 1
ATOM 1320 C C . THR A 1 176 ? 4.09 -17.406 -16.109 1 94.94 176 THR A C 1
ATOM 1322 O O . THR A 1 176 ? 5.121 -17.953 -16.5 1 94.94 176 THR A O 1
ATOM 1325 N N . THR A 1 177 ? 3.75 -16.188 -16.391 1 98.06 177 THR A N 1
ATOM 1326 C CA . THR A 1 177 ? 4.59 -15.375 -17.266 1 98.06 177 THR A CA 1
ATOM 1327 C C . THR A 1 177 ? 5.969 -15.156 -16.641 1 98.06 177 THR A C 1
ATOM 1329 O O . THR A 1 177 ? 6.988 -15.289 -17.312 1 98.06 177 THR A O 1
ATOM 1332 N N . SER A 1 178 ? 6.027 -14.82 -15.367 1 98 178 SER A N 1
ATOM 1333 C CA . SER A 1 178 ? 7.297 -14.609 -14.68 1 98 178 SER A CA 1
ATOM 1334 C C . SER A 1 178 ? 8.164 -15.859 -14.711 1 98 178 SER A C 1
ATOM 1336 O O . SER A 1 178 ? 9.359 -15.789 -15 1 98 178 SER A O 1
ATOM 1338 N N . LYS A 1 179 ? 7.562 -17.016 -14.484 1 96.56 179 LYS A N 1
ATOM 1339 C CA . LYS A 1 179 ? 8.266 -18.297 -14.492 1 96.56 179 LYS A CA 1
ATOM 1340 C C . LYS A 1 179 ? 8.828 -18.594 -15.875 1 96.56 179 LYS A C 1
ATOM 1342 O O . LYS A 1 179 ? 10 -18.969 -16.016 1 96.56 179 LYS A O 1
ATOM 1347 N N . GLN A 1 180 ? 7.969 -18.406 -16.828 1 98.06 180 GLN A N 1
ATOM 1348 C CA . GLN A 1 180 ? 8.352 -18.766 -18.188 1 98.06 180 GLN A CA 1
ATOM 1349 C C . GLN A 1 180 ? 9.43 -17.812 -18.719 1 98.06 180 GLN A C 1
ATOM 1351 O O . GLN A 1 180 ? 10.289 -18.234 -19.5 1 98.06 180 GLN A O 1
ATOM 1356 N N . LEU A 1 181 ? 9.359 -16.578 -18.328 1 98.75 181 LEU A N 1
ATOM 1357 C CA . LEU A 1 181 ? 10.422 -15.648 -18.703 1 98.75 181 LEU A CA 1
ATOM 1358 C C . LEU A 1 181 ? 11.75 -16.078 -18.094 1 98.75 181 LEU A C 1
ATOM 1360 O O . LEU A 1 181 ? 12.789 -16.016 -18.766 1 98.75 181 LEU A O 1
ATOM 1364 N N . GLY A 1 182 ? 11.758 -16.484 -16.828 1 98.06 182 GLY A N 1
ATOM 1365 C CA . GLY A 1 182 ? 12.961 -17.016 -16.203 1 98.06 182 GLY A CA 1
ATOM 1366 C C . GLY A 1 182 ? 13.531 -18.203 -16.953 1 98.06 182 GLY A C 1
ATOM 1367 O O . GLY A 1 182 ? 14.742 -18.281 -17.188 1 98.06 182 GLY A O 1
ATOM 1368 N N . ILE A 1 183 ? 12.672 -19.125 -17.312 1 97.88 183 ILE A N 1
ATOM 1369 C CA . ILE A 1 183 ? 13.07 -20.312 -18.047 1 97.88 183 ILE A CA 1
ATOM 1370 C C . ILE A 1 183 ? 13.688 -19.922 -19.391 1 97.88 183 ILE A C 1
ATOM 1372 O O . ILE A 1 183 ? 14.773 -20.375 -19.734 1 97.88 183 ILE A O 1
ATOM 1376 N N . ALA A 1 184 ? 12.984 -19.062 -20.109 1 98.44 184 ALA A N 1
ATOM 1377 C CA . ALA A 1 184 ? 13.469 -18.625 -21.406 1 98.44 184 ALA A CA 1
ATOM 1378 C C . ALA A 1 184 ? 14.828 -17.938 -21.297 1 98.44 184 ALA A C 1
ATOM 1380 O O . ALA A 1 184 ? 15.703 -18.125 -22.141 1 98.44 184 ALA A O 1
ATOM 1381 N N . ALA A 1 185 ? 14.984 -17.109 -20.266 1 98.25 185 ALA A N 1
ATOM 1382 C CA . ALA A 1 185 ? 16.25 -16.422 -20.047 1 98.25 185 ALA A CA 1
ATOM 1383 C C . ALA A 1 185 ? 17.391 -17.406 -19.797 1 98.25 185 ALA A C 1
ATOM 1385 O O . ALA A 1 185 ? 18.469 -17.266 -20.359 1 98.25 185 ALA A O 1
ATOM 1386 N N . THR A 1 186 ? 17.109 -18.359 -19.016 1 96.56 186 THR A N 1
ATOM 1387 C CA . THR A 1 186 ? 18.109 -19.375 -18.703 1 96.56 186 THR A CA 1
ATOM 1388 C C . THR A 1 186 ? 18.469 -20.172 -19.953 1 96.56 186 THR A C 1
ATOM 1390 O O . THR A 1 186 ? 19.656 -20.469 -20.188 1 96.56 186 THR A O 1
ATOM 1393 N N . GLU A 1 187 ? 17.484 -20.484 -20.719 1 96.94 187 GLU A N 1
ATOM 1394 C CA . GLU A 1 187 ? 17.703 -21.203 -21.953 1 96.94 187 GLU A CA 1
ATOM 1395 C C . GLU A 1 187 ? 18.578 -20.406 -22.922 1 96.94 187 GLU A C 1
ATOM 1397 O O . GLU A 1 187 ? 19.266 -20.984 -23.766 1 96.94 187 GLU A O 1
ATOM 1402 N N . ARG A 1 188 ? 18.578 -19.109 -22.781 1 96.44 188 ARG A N 1
ATOM 1403 C CA . ARG A 1 188 ? 19.359 -18.234 -23.625 1 96.44 188 ARG A CA 1
ATOM 1404 C C . ARG A 1 188 ? 20.734 -17.969 -23.016 1 96.44 188 ARG A C 1
ATOM 1406 O O . ARG A 1 188 ? 21.484 -17.125 -23.5 1 96.44 188 ARG A O 1
ATOM 1413 N N . GLY A 1 189 ? 21.047 -18.578 -21.891 1 97.19 189 GLY A N 1
ATOM 1414 C CA . GLY A 1 189 ? 22.359 -18.469 -21.266 1 97.19 189 GLY A CA 1
ATOM 1415 C C . GLY A 1 189 ? 22.469 -17.328 -20.281 1 97.19 189 GLY A C 1
ATOM 1416 O O . GLY A 1 189 ? 23.562 -16.984 -19.828 1 97.19 189 GLY A O 1
ATOM 1417 N N . LEU A 1 190 ? 21.359 -16.75 -19.953 1 97.94 190 LEU A N 1
ATOM 1418 C CA . LEU A 1 190 ? 21.359 -15.672 -18.969 1 97.94 190 LEU A CA 1
ATOM 1419 C C . LEU A 1 190 ? 21.125 -16.219 -17.562 1 97.94 190 LEU A C 1
ATOM 1421 O O . LEU A 1 190 ? 20.359 -17.172 -17.375 1 97.94 190 LEU A O 1
ATOM 1425 N N . THR A 1 191 ? 21.859 -15.688 -16.641 1 98 191 THR A N 1
ATOM 1426 C CA . THR A 1 191 ? 21.5 -15.93 -15.242 1 98 191 THR A CA 1
ATOM 1427 C C . THR A 1 191 ? 20.281 -15.086 -14.852 1 98 191 THR A C 1
ATOM 1429 O O . THR A 1 191 ? 20.359 -13.852 -14.844 1 98 191 THR A O 1
ATOM 1432 N N . SER A 1 192 ? 19.172 -15.727 -14.547 1 97.75 192 SER A N 1
ATOM 1433 C CA . SER A 1 192 ? 17.953 -15 -14.219 1 97.75 192 SER A CA 1
ATOM 1434 C C . SER A 1 192 ? 17.547 -15.219 -12.766 1 97.75 192 SER A C 1
ATOM 1436 O O . SER A 1 192 ? 17.969 -16.203 -12.141 1 97.75 192 SER A O 1
ATOM 1438 N N . ALA A 1 193 ? 16.875 -14.32 -12.219 1 98.12 193 ALA A N 1
ATOM 1439 C CA . ALA A 1 193 ? 16.234 -14.438 -10.914 1 98.12 193 ALA A CA 1
ATOM 1440 C C . ALA A 1 193 ? 14.75 -14.07 -10.992 1 98.12 193 ALA A C 1
ATOM 1442 O O . ALA A 1 193 ? 14.367 -13.156 -11.719 1 98.12 193 ALA A O 1
ATOM 1443 N N . ILE A 1 194 ? 13.961 -14.828 -10.266 1 98.44 194 ILE A N 1
ATOM 1444 C CA . ILE A 1 194 ? 12.523 -14.57 -10.211 1 98.44 194 ILE A CA 1
ATOM 1445 C C . ILE A 1 194 ? 12.109 -14.281 -8.766 1 98.44 194 ILE A C 1
ATOM 1447 O O . ILE A 1 194 ? 12.336 -15.102 -7.871 1 98.44 194 ILE A O 1
ATOM 1451 N N . ILE A 1 195 ? 11.547 -13.164 -8.539 1 98.25 195 ILE A N 1
ATOM 1452 C CA . ILE A 1 195 ? 10.992 -12.773 -7.246 1 98.25 195 ILE A CA 1
ATOM 1453 C C . ILE A 1 195 ? 9.469 -12.734 -7.332 1 98.25 195 ILE A C 1
ATOM 1455 O O . ILE A 1 195 ? 8.898 -11.938 -8.078 1 98.25 195 ILE A O 1
ATOM 1459 N N . SER A 1 196 ? 8.852 -13.609 -6.609 1 97.75 196 SER A N 1
ATOM 1460 C CA . SER A 1 196 ? 7.395 -13.602 -6.535 1 97.75 196 SER A CA 1
ATOM 1461 C C . SER A 1 196 ? 6.91 -12.852 -5.297 1 97.75 196 SER A C 1
ATOM 1463 O O . SER A 1 196 ? 7.418 -13.07 -4.195 1 97.75 196 SER A O 1
ATOM 1465 N N . THR A 1 197 ? 5.914 -11.984 -5.508 1 98.06 197 THR A N 1
ATOM 1466 C CA . THR A 1 197 ? 5.402 -11.203 -4.383 1 98.06 197 THR A CA 1
ATOM 1467 C C . THR A 1 197 ? 4.078 -11.781 -3.891 1 98.06 197 THR A C 1
ATOM 1469 O O . THR A 1 197 ? 3.27 -11.062 -3.291 1 98.06 197 THR A O 1
ATOM 1472 N N . ASP A 1 198 ? 3.865 -13.039 -4.16 1 94.44 198 ASP A N 1
ATOM 1473 C CA . ASP A 1 198 ? 2.658 -13.758 -3.754 1 94.44 198 ASP A CA 1
ATOM 1474 C C . ASP A 1 198 ? 3.002 -14.977 -2.9 1 94.44 198 ASP A C 1
ATOM 1476 O O . ASP A 1 198 ? 4.043 -15.602 -3.098 1 94.44 198 ASP A O 1
ATOM 1480 N N . GLU A 1 199 ? 2.031 -15.352 -2.043 1 89.88 199 GLU A N 1
ATOM 1481 C CA . GLU A 1 199 ? 2.24 -16.469 -1.138 1 89.88 199 GLU A CA 1
ATOM 1482 C C . GLU A 1 199 ? 2.23 -17.797 -1.895 1 89.88 199 GLU A C 1
ATOM 1484 O O . GLU A 1 199 ? 2.717 -18.812 -1.389 1 89.88 199 GLU A O 1
ATOM 1489 N N . MET A 1 200 ? 1.779 -17.797 -3.131 1 89.19 200 MET A N 1
ATOM 1490 C CA . MET A 1 200 ? 1.669 -19.031 -3.893 1 89.19 200 MET A CA 1
ATOM 1491 C C . MET A 1 200 ? 2.775 -19.125 -4.938 1 89.19 200 MET A C 1
ATOM 1493 O O . MET A 1 200 ? 2.74 -20 -5.805 1 89.19 200 MET A O 1
ATOM 1497 N N . GLY A 1 201 ? 3.709 -18.203 -4.895 1 91.94 201 GLY A N 1
ATOM 1498 C CA . GLY A 1 201 ? 4.855 -18.266 -5.789 1 91.94 201 GLY A CA 1
ATOM 1499 C C . GLY A 1 201 ? 5.812 -19.391 -5.441 1 91.94 201 GLY A C 1
ATOM 1500 O O . GLY A 1 201 ? 7.02 -19.172 -5.316 1 91.94 201 GLY A O 1
ATOM 1501 N N . LEU A 1 202 ? 5.309 -20.594 -5.391 1 90.31 202 LEU A N 1
ATOM 1502 C CA . LEU A 1 202 ? 6.027 -21.719 -4.805 1 90.31 202 LEU A CA 1
ATOM 1503 C C . LEU A 1 202 ? 6.727 -22.531 -5.887 1 90.31 202 LEU A C 1
ATOM 1505 O O . LEU A 1 202 ? 7.57 -23.375 -5.582 1 90.31 202 LEU A O 1
ATOM 1509 N N . GLU A 1 203 ? 6.453 -22.25 -7.098 1 90.31 203 GLU A N 1
ATOM 1510 C CA . GLU A 1 203 ? 6.934 -23.094 -8.188 1 90.31 203 GLU A CA 1
ATOM 1511 C C . GLU A 1 203 ? 8.328 -22.672 -8.641 1 90.31 203 GLU A C 1
ATOM 1513 O O . GLU A 1 203 ? 8.633 -21.469 -8.695 1 90.31 203 GLU A O 1
ATOM 1518 N N . GLU A 1 204 ? 9.086 -23.734 -8.906 1 90.12 204 GLU A N 1
ATOM 1519 C CA . GLU A 1 204 ? 10.344 -23.453 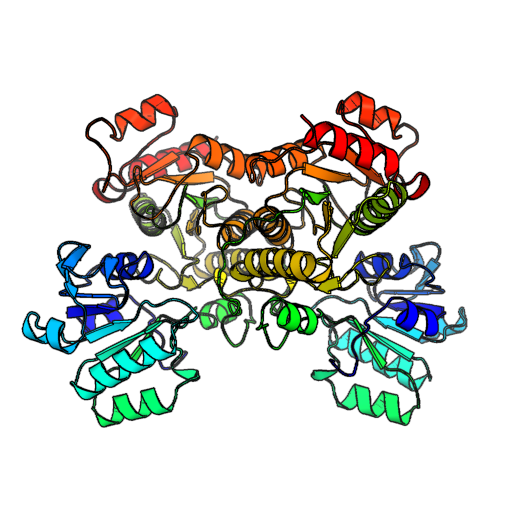-9.602 1 90.12 204 GLU A CA 1
ATOM 1520 C C . GLU A 1 204 ? 10.094 -22.891 -10.992 1 90.12 204 GLU A C 1
ATOM 1522 O O . GLU A 1 204 ? 9.078 -23.203 -11.625 1 90.12 204 GLU A O 1
ATOM 1527 N N . PRO A 1 205 ? 10.969 -21.984 -11.406 1 94.19 205 PRO A N 1
ATOM 1528 C CA . PRO A 1 205 ? 12.273 -21.641 -10.844 1 94.19 205 PRO A CA 1
ATOM 1529 C C . PRO A 1 205 ? 12.242 -20.359 -10.008 1 94.19 205 PRO A C 1
ATOM 1531 O O . PRO A 1 205 ? 13.211 -19.594 -10.008 1 94.19 205 PRO A O 1
ATOM 1534 N N . THR A 1 206 ? 11.188 -20.047 -9.414 1 92.5 206 THR A N 1
ATOM 1535 C CA . THR A 1 206 ? 11.094 -18.875 -8.547 1 92.5 206 THR A CA 1
ATOM 1536 C C . THR A 1 206 ? 12.133 -18.953 -7.43 1 92.5 206 THR A C 1
ATOM 1538 O O . THR A 1 206 ? 12.25 -19.969 -6.75 1 92.5 206 THR A O 1
ATOM 1541 N N . ASP A 1 207 ? 12.945 -17.922 -7.305 1 92.69 207 ASP A N 1
ATOM 1542 C CA . ASP A 1 207 ? 14.008 -17.906 -6.305 1 92.69 207 ASP A CA 1
ATOM 1543 C C . ASP A 1 207 ? 13.43 -17.812 -4.895 1 92.69 207 ASP A C 1
ATOM 1545 O O . ASP A 1 207 ? 13.805 -18.578 -4.008 1 92.69 207 ASP A O 1
ATOM 1549 N N . PHE A 1 208 ? 12.57 -16.875 -4.766 1 90.31 208 PHE A N 1
ATOM 1550 C CA . PHE A 1 208 ? 11.828 -16.859 -3.51 1 90.31 208 PHE A CA 1
ATOM 1551 C C . PHE A 1 208 ? 10.531 -16.078 -3.666 1 90.31 208 PHE A C 1
ATOM 1553 O O . PHE A 1 208 ? 10.336 -15.367 -4.656 1 90.31 208 PHE A O 1
ATOM 1560 N N . ASN A 1 209 ? 9.641 -16.391 -2.713 1 95.25 209 ASN A N 1
ATOM 1561 C CA . ASN A 1 209 ? 8.32 -15.773 -2.68 1 95.25 209 ASN A CA 1
ATOM 1562 C C . ASN A 1 209 ? 7.996 -15.219 -1.296 1 95.25 209 ASN A C 1
ATOM 1564 O O . ASN A 1 209 ? 8.43 -15.773 -0.284 1 95.25 209 ASN A O 1
ATOM 1568 N N . PHE A 1 210 ? 7.32 -14.109 -1.292 1 97.19 210 PHE A N 1
ATOM 1569 C CA . PHE A 1 210 ? 6.73 -13.531 -0.09 1 97.19 210 PHE A CA 1
ATOM 1570 C C . PHE A 1 210 ? 5.473 -12.742 -0.43 1 97.19 210 PHE A C 1
ATOM 1572 O O . PHE A 1 210 ? 5.363 -12.18 -1.521 1 97.19 210 PHE A O 1
ATOM 1579 N N . ARG A 1 211 ? 4.586 -12.727 0.478 1 97.06 211 ARG A N 1
ATOM 1580 C CA . ARG A 1 211 ? 3.355 -11.984 0.213 1 97.06 211 ARG A CA 1
ATOM 1581 C C . ARG A 1 211 ? 3.523 -10.508 0.537 1 97.06 211 ARG A C 1
ATOM 1583 O O . ARG A 1 211 ? 3.248 -10.078 1.659 1 97.06 211 ARG A O 1
ATOM 1590 N N . ALA A 1 212 ? 3.713 -9.68 -0.433 1 98.38 212 ALA A N 1
ATOM 1591 C CA . ALA A 1 212 ? 3.891 -8.242 -0.255 1 98.38 212 ALA A CA 1
ATOM 1592 C C . ALA A 1 212 ? 2.641 -7.602 0.343 1 98.38 212 ALA A C 1
ATOM 1594 O O . ALA A 1 212 ? 2.73 -6.625 1.09 1 98.38 212 ALA A O 1
ATOM 1595 N N . GLY A 1 213 ? 1.491 -8.172 0.081 1 97.75 213 GLY A N 1
ATOM 1596 C CA . GLY A 1 213 ? 0.229 -7.656 0.584 1 97.75 213 GLY A CA 1
ATOM 1597 C C . GLY A 1 213 ? 0.106 -7.746 2.094 1 97.75 213 GLY A C 1
ATOM 1598 O O . GLY A 1 213 ? -0.794 -7.145 2.686 1 97.75 213 GLY A O 1
ATOM 1599 N N . SER A 1 214 ? 0.996 -8.43 2.719 1 97.56 214 SER A N 1
ATOM 1600 C CA . SER A 1 214 ? 0.993 -8.562 4.172 1 97.56 214 SER A CA 1
ATOM 1601 C C . SER A 1 214 ? 1.801 -7.457 4.836 1 97.56 214 SER A C 1
ATOM 1603 O O . SER A 1 214 ? 1.895 -7.398 6.062 1 97.56 214 SER A O 1
ATOM 1605 N N . LEU A 1 215 ? 2.381 -6.621 4.043 1 98.56 215 LEU A N 1
ATOM 1606 C CA . LEU A 1 215 ? 3.244 -5.555 4.543 1 98.56 215 LEU A CA 1
ATOM 1607 C C . LEU A 1 215 ? 2.539 -4.207 4.477 1 98.56 215 LEU A C 1
ATOM 1609 O O . LEU A 1 215 ? 1.593 -4.031 3.705 1 98.56 215 LEU A O 1
ATOM 1613 N N . SER A 1 216 ? 3.062 -3.275 5.301 1 98.44 216 SER A N 1
ATOM 1614 C CA . SER A 1 216 ? 2.611 -1.89 5.203 1 98.44 216 SER A CA 1
ATOM 1615 C C . SER A 1 216 ? 2.818 -1.336 3.799 1 98.44 216 SER A C 1
ATOM 1617 O O . SER A 1 216 ? 3.812 -1.651 3.141 1 98.44 216 SER A O 1
ATOM 1619 N N . ALA A 1 217 ? 1.864 -0.452 3.395 1 98 217 ALA A N 1
ATOM 1620 C CA . ALA A 1 217 ? 2.041 0.243 2.121 1 98 217 ALA A CA 1
ATOM 1621 C C . ALA A 1 217 ? 3.4 0.934 2.059 1 98 217 ALA A C 1
ATOM 1623 O O . ALA A 1 217 ? 3.998 1.046 0.986 1 98 217 ALA A O 1
ATOM 1624 N N . MET A 1 218 ? 3.943 1.331 3.238 1 97.81 218 MET A N 1
ATOM 1625 C CA . MET A 1 218 ? 5.219 2.037 3.346 1 97.81 218 MET A CA 1
ATOM 1626 C C . MET A 1 218 ? 6.391 1.072 3.189 1 97.81 218 MET A C 1
ATOM 1628 O O . MET A 1 218 ? 7.504 1.489 2.873 1 97.81 218 MET A O 1
ATOM 1632 N N . ASP A 1 219 ? 6.156 -0.193 3.4 1 98.5 219 ASP A N 1
ATOM 1633 C CA . ASP A 1 219 ? 7.254 -1.149 3.498 1 98.5 219 ASP A CA 1
ATOM 1634 C C . ASP A 1 219 ? 7.414 -1.934 2.197 1 98.5 219 ASP A C 1
ATOM 1636 O O . ASP A 1 219 ? 8.453 -2.553 1.966 1 98.5 219 ASP A O 1
ATOM 1640 N N . VAL A 1 220 ? 6.402 -1.922 1.347 1 98.75 220 VAL A N 1
ATOM 1641 C CA . VAL A 1 220 ? 6.43 -2.775 0.163 1 98.75 220 VAL A CA 1
ATOM 1642 C C . VAL A 1 220 ? 7.621 -2.4 -0.718 1 98.75 220 VAL A C 1
ATOM 1644 O O . VAL A 1 220 ? 8.414 -3.264 -1.103 1 98.75 220 VAL A O 1
ATOM 1647 N N . PRO A 1 221 ? 7.844 -1.12 -1.032 1 98.69 221 PRO A N 1
ATOM 1648 C CA . PRO A 1 221 ? 9.023 -0.812 -1.847 1 98.69 221 PRO A CA 1
ATOM 1649 C C . PRO A 1 221 ? 10.328 -1.206 -1.165 1 98.69 221 PRO A C 1
ATOM 1651 O O . PRO A 1 221 ? 11.258 -1.681 -1.826 1 98.69 221 PRO A O 1
ATOM 1654 N N . ALA A 1 222 ? 10.406 -1.019 0.143 1 98.31 222 ALA A N 1
ATOM 1655 C CA . ALA A 1 222 ? 11.594 -1.43 0.878 1 98.31 222 ALA A CA 1
ATOM 1656 C C . ALA A 1 222 ? 11.836 -2.93 0.736 1 98.31 222 ALA A C 1
ATOM 1658 O O . ALA A 1 222 ? 12.984 -3.369 0.583 1 98.31 222 ALA A O 1
ATOM 1659 N N . ALA A 1 223 ? 10.781 -3.674 0.824 1 98.69 223 ALA A N 1
ATOM 1660 C CA . ALA A 1 223 ? 10.883 -5.125 0.681 1 98.69 223 ALA A CA 1
ATOM 1661 C C . ALA A 1 223 ? 11.367 -5.504 -0.715 1 98.69 223 ALA A C 1
ATOM 1663 O O . ALA A 1 223 ? 12.242 -6.363 -0.865 1 98.69 223 ALA A O 1
ATOM 1664 N N . ILE A 1 224 ? 10.852 -4.871 -1.747 1 98.81 224 ILE A N 1
ATOM 1665 C CA . ILE A 1 224 ? 11.227 -5.172 -3.125 1 98.81 224 ILE A CA 1
ATOM 1666 C C . ILE A 1 224 ? 12.695 -4.832 -3.346 1 98.81 224 ILE A C 1
ATOM 1668 O O . ILE A 1 224 ? 13.453 -5.641 -3.891 1 98.81 224 ILE A O 1
ATOM 1672 N N . LEU A 1 225 ? 13.117 -3.664 -2.895 1 98.69 225 LEU A N 1
ATOM 1673 C CA . LEU A 1 225 ? 14.508 -3.23 -3.043 1 98.69 225 LEU A CA 1
ATOM 1674 C C . LEU A 1 225 ? 15.453 -4.172 -2.305 1 98.69 225 LEU A C 1
ATOM 1676 O O . LEU A 1 225 ? 16.516 -4.527 -2.826 1 98.69 225 LEU A O 1
ATOM 1680 N N . SER A 1 226 ? 15.031 -4.562 -1.116 1 98.62 226 SER A N 1
ATOM 1681 C CA . SER A 1 226 ? 15.844 -5.488 -0.336 1 98.62 226 SER A CA 1
ATOM 1682 C C . SER A 1 226 ? 15.945 -6.848 -1.021 1 98.62 226 SER A C 1
ATOM 1684 O O . SER A 1 226 ? 17 -7.492 -0.979 1 98.62 226 SER A O 1
ATOM 1686 N N . ALA A 1 227 ? 14.867 -7.277 -1.58 1 98.62 227 ALA A N 1
ATOM 1687 C CA . ALA A 1 227 ? 14.852 -8.547 -2.301 1 98.62 227 ALA A CA 1
ATOM 1688 C C . ALA A 1 227 ? 15.805 -8.516 -3.49 1 98.62 227 ALA A C 1
ATOM 1690 O O . ALA A 1 227 ? 16.562 -9.469 -3.721 1 98.62 227 ALA A O 1
ATOM 1691 N N . ILE A 1 228 ? 15.75 -7.418 -4.262 1 98.69 228 ILE A N 1
ATOM 1692 C CA . ILE A 1 228 ? 16.641 -7.25 -5.41 1 98.69 228 ILE A CA 1
ATOM 1693 C C . ILE A 1 228 ? 18.094 -7.285 -4.949 1 98.69 228 ILE A C 1
ATOM 1695 O O . ILE A 1 228 ? 18.906 -8.016 -5.516 1 98.69 228 ILE A O 1
ATOM 1699 N N . LYS A 1 229 ? 18.375 -6.5 -3.898 1 98.5 229 LYS A N 1
ATOM 1700 C CA . LYS A 1 229 ? 19.734 -6.453 -3.357 1 98.5 229 LYS A CA 1
ATOM 1701 C C . LYS A 1 229 ? 20.203 -7.844 -2.928 1 98.5 229 LYS A C 1
ATOM 1703 O O . LYS A 1 229 ? 21.328 -8.242 -3.227 1 98.5 229 LYS A O 1
ATOM 1708 N N . TYR A 1 230 ? 19.359 -8.547 -2.27 1 98.19 230 TYR A N 1
ATOM 1709 C CA . TYR A 1 230 ? 19.672 -9.875 -1.75 1 98.19 230 TYR A CA 1
ATOM 1710 C C . TYR A 1 230 ? 20 -10.844 -2.883 1 98.19 230 TYR A C 1
ATOM 1712 O O . TYR A 1 230 ? 20.984 -11.57 -2.828 1 98.19 230 TYR A O 1
ATOM 1720 N N . VAL A 1 231 ? 19.156 -10.859 -3.91 1 97.81 231 VAL A N 1
ATOM 1721 C CA . VAL A 1 231 ? 19.344 -11.812 -5 1 97.81 231 VAL A CA 1
ATOM 1722 C C . VAL A 1 231 ? 20.594 -11.461 -5.797 1 97.81 231 VAL A C 1
ATOM 1724 O O . VAL A 1 231 ? 21.297 -12.344 -6.289 1 97.81 231 VAL A O 1
ATOM 1727 N N . GLU A 1 232 ? 20.875 -10.188 -5.934 1 98.19 232 GLU A N 1
ATOM 1728 C CA . GLU A 1 232 ? 22.094 -9.773 -6.617 1 98.19 232 GLU A CA 1
ATOM 1729 C C . GLU A 1 232 ? 23.344 -10.234 -5.859 1 98.19 232 GLU A C 1
ATOM 1731 O O . GLU A 1 232 ? 24.328 -10.641 -6.469 1 98.19 232 GLU A O 1
ATOM 1736 N N . GLU A 1 233 ? 23.297 -10.172 -4.578 1 97.5 233 GLU A N 1
ATOM 1737 C CA . GLU A 1 233 ? 24.406 -10.617 -3.748 1 97.5 233 GLU A CA 1
ATOM 1738 C C . GLU A 1 233 ? 24.594 -12.125 -3.83 1 97.5 233 GLU A C 1
ATOM 1740 O O . GLU A 1 233 ? 25.719 -12.625 -3.814 1 97.5 233 GLU A O 1
ATOM 1745 N N . LYS A 1 234 ? 23.547 -12.828 -4.012 1 96.75 234 LYS A N 1
ATOM 1746 C CA . LYS A 1 234 ? 23.609 -14.281 -3.916 1 96.75 234 LYS A CA 1
ATOM 1747 C C . LYS A 1 234 ? 23.828 -14.914 -5.289 1 96.75 234 LYS A C 1
ATOM 1749 O O . LYS A 1 234 ? 24.484 -15.953 -5.398 1 96.75 234 LYS A O 1
ATOM 1754 N N . LYS A 1 235 ? 23.266 -14.305 -6.301 1 96.75 235 LYS A N 1
ATOM 1755 C CA . LYS A 1 235 ? 23.188 -14.992 -7.586 1 96.75 235 LYS A CA 1
ATOM 1756 C C . LYS A 1 235 ? 23.828 -14.172 -8.695 1 96.75 235 LYS A C 1
ATOM 1758 O O . LYS A 1 235 ? 24.172 -14.703 -9.758 1 96.75 235 LYS A O 1
ATOM 1763 N N . ASN A 1 236 ? 24.047 -12.914 -8.508 1 97.75 236 ASN A N 1
ATOM 1764 C CA . ASN A 1 236 ? 24.578 -12 -9.508 1 97.75 236 ASN A CA 1
ATOM 1765 C C . ASN A 1 236 ? 23.891 -12.18 -10.852 1 97.75 236 ASN A C 1
ATOM 1767 O O . ASN A 1 236 ? 24.547 -12.406 -11.875 1 97.75 236 ASN A O 1
ATOM 1771 N N . PRO A 1 237 ? 22.578 -11.969 -10.891 1 98.62 237 PRO A N 1
ATOM 1772 C CA . PRO A 1 237 ? 21.828 -12.234 -12.109 1 98.62 237 PRO A CA 1
ATOM 1773 C C . PRO A 1 237 ? 22.031 -11.164 -13.18 1 98.62 237 PRO A C 1
ATOM 1775 O O . PRO A 1 237 ? 22.391 -10.023 -12.859 1 98.62 237 PRO A O 1
ATOM 1778 N N . ASP A 1 238 ? 21.797 -11.578 -14.453 1 98.25 238 ASP A N 1
ATOM 1779 C CA . ASP A 1 238 ? 21.766 -10.648 -15.578 1 98.25 238 ASP A CA 1
ATOM 1780 C C . ASP A 1 238 ? 20.422 -9.914 -15.633 1 98.25 238 ASP A C 1
ATOM 1782 O O . ASP A 1 238 ? 20.359 -8.766 -16.094 1 98.25 238 ASP A O 1
ATOM 1786 N N . ILE A 1 239 ? 19.406 -10.609 -15.219 1 98.62 239 ILE A N 1
ATOM 1787 C CA . ILE A 1 239 ? 18.047 -10.102 -15.352 1 98.62 239 ILE A CA 1
ATOM 1788 C C . ILE A 1 239 ? 17.188 -10.602 -14.195 1 98.62 239 ILE A C 1
ATOM 1790 O O . ILE A 1 239 ? 17.312 -11.75 -13.773 1 98.62 239 ILE A O 1
ATOM 1794 N N . ILE A 1 240 ? 16.406 -9.758 -13.578 1 98.81 240 ILE A N 1
ATOM 1795 C CA . ILE A 1 240 ? 15.484 -10.078 -12.492 1 98.81 240 ILE A CA 1
ATOM 1796 C C . ILE A 1 240 ? 14.047 -9.859 -12.953 1 98.81 240 ILE A C 1
ATOM 1798 O O . ILE A 1 240 ? 13.703 -8.797 -13.469 1 98.81 240 ILE A O 1
ATOM 1802 N N . PHE A 1 241 ? 13.227 -10.867 -12.828 1 98.88 241 PHE A N 1
ATOM 1803 C CA . PHE A 1 241 ? 11.797 -10.766 -13.086 1 98.88 241 PHE A CA 1
ATOM 1804 C C . PHE A 1 241 ? 11.023 -10.656 -11.781 1 98.88 241 PHE A C 1
ATOM 1806 O O . PHE A 1 241 ? 11.148 -11.508 -10.898 1 98.88 241 PHE A O 1
ATOM 1813 N N . ILE A 1 242 ? 10.25 -9.633 -11.625 1 98.81 242 ILE A N 1
ATOM 1814 C CA . ILE A 1 242 ? 9.43 -9.422 -10.438 1 98.81 242 ILE A CA 1
ATOM 1815 C C . ILE A 1 242 ? 7.953 -9.625 -10.789 1 98.81 242 ILE A C 1
ATOM 1817 O O . ILE A 1 242 ? 7.41 -8.922 -11.641 1 98.81 242 ILE A O 1
ATOM 1821 N N . GLU A 1 243 ? 7.332 -10.57 -10.141 1 98.56 243 GLU A N 1
ATOM 1822 C CA . GLU A 1 243 ? 5.906 -10.828 -10.32 1 98.56 243 GLU A CA 1
ATOM 1823 C C . GLU A 1 243 ? 5.066 -9.766 -9.617 1 98.56 243 GLU A C 1
ATOM 1825 O O . GLU A 1 243 ? 5.113 -9.633 -8.391 1 98.56 243 GLU A O 1
ATOM 1830 N N . GLY A 1 244 ? 4.32 -9 -10.336 1 98.12 244 GLY A N 1
ATOM 1831 C CA . GLY A 1 244 ? 3.389 -8.047 -9.758 1 98.12 244 GLY A CA 1
ATOM 1832 C C . GLY A 1 244 ? 2.127 -8.695 -9.227 1 98.12 244 GLY A C 1
ATOM 1833 O O . GLY A 1 244 ? 1.925 -9.898 -9.383 1 98.12 244 GLY A O 1
ATOM 1834 N N . GLN A 1 245 ? 1.323 -7.898 -8.547 1 96.12 245 GLN A N 1
ATOM 1835 C CA . GLN A 1 245 ? 0.032 -8.328 -8.023 1 96.12 245 GLN A CA 1
ATOM 1836 C C . GLN A 1 245 ? -1.083 -7.387 -8.461 1 96.12 245 GLN A C 1
ATOM 1838 O O . GLN A 1 245 ? -0.882 -6.172 -8.523 1 96.12 245 GLN A O 1
ATOM 1843 N N . SER A 1 246 ? -2.17 -7.93 -8.734 1 95.06 246 SER A N 1
ATOM 1844 C CA . SER A 1 246 ? -3.352 -7.176 -9.141 1 95.06 246 SER A CA 1
ATOM 1845 C C . SER A 1 246 ? -3.055 -6.289 -10.344 1 95.06 246 SER A C 1
ATOM 1847 O O . SER A 1 246 ? -2.418 -6.73 -11.305 1 95.06 246 SER A O 1
ATOM 1849 N N . SER A 1 247 ? -3.682 -5.172 -10.438 1 97.62 247 SER A N 1
ATOM 1850 C CA . SER A 1 247 ? -3.496 -4.156 -11.469 1 97.62 247 SER A CA 1
ATOM 1851 C C . SER A 1 247 ? -3.715 -2.754 -10.914 1 97.62 247 SER A C 1
ATOM 1853 O O . SER A 1 247 ? -4.23 -2.592 -9.805 1 97.62 247 SER A O 1
ATOM 1855 N N . LEU A 1 248 ? -3.25 -1.808 -11.664 1 98.5 248 LEU A N 1
ATOM 1856 C CA . LEU A 1 248 ? -3.426 -0.416 -11.266 1 98.5 248 LEU A CA 1
ATOM 1857 C C . LEU A 1 248 ? -4.852 0.05 -11.531 1 98.5 248 LEU A C 1
ATOM 1859 O O . LEU A 1 248 ? -5.355 0.942 -10.844 1 98.5 248 LEU A O 1
ATOM 1863 N N . THR A 1 249 ? -5.586 -0.652 -12.469 1 98.19 249 THR A N 1
ATOM 1864 C CA . THR A 1 249 ? -6.758 0.034 -13 1 98.19 249 THR A CA 1
ATOM 1865 C C . THR A 1 249 ? -7.988 -0.864 -12.93 1 98.19 249 THR A C 1
ATOM 1867 O O . THR A 1 249 ? -9.094 -0.436 -13.258 1 98.19 249 THR A O 1
ATOM 1870 N N . GLU A 1 250 ? -7.875 -2.094 -12.484 1 97.19 250 GLU A N 1
ATOM 1871 C CA . GLU A 1 250 ? -8.992 -3.031 -12.477 1 97.19 250 GLU A CA 1
ATOM 1872 C C . GLU A 1 250 ? -10.227 -2.418 -11.812 1 97.19 250 GLU A C 1
ATOM 1874 O O . GLU A 1 250 ? -10.109 -1.751 -10.781 1 97.19 250 GLU A O 1
ATOM 1879 N N . LYS A 1 251 ? -11.367 -2.682 -12.375 1 95.56 251 LYS A N 1
ATOM 1880 C CA . LYS A 1 251 ? -12.609 -2.156 -11.812 1 95.56 251 LYS A CA 1
ATOM 1881 C C . LYS A 1 251 ? -13.133 -3.057 -10.695 1 95.56 251 LYS A C 1
ATOM 1883 O O . LYS A 1 251 ? -12.906 -4.27 -10.719 1 95.56 251 LYS A O 1
ATOM 1888 N N . GLY A 1 252 ? -13.797 -2.445 -9.766 1 92.81 252 GLY A N 1
ATOM 1889 C CA . GLY A 1 252 ? -14.586 -3.191 -8.797 1 92.81 252 GLY A CA 1
ATOM 1890 C C . GLY A 1 252 ? -13.734 -3.889 -7.754 1 92.81 252 GLY A C 1
ATOM 1891 O O . GLY A 1 252 ? -14.25 -4.695 -6.973 1 92.81 252 GLY A O 1
ATOM 1892 N N . ASN A 1 253 ? -12.477 -3.658 -7.75 1 91.56 253 ASN A N 1
ATOM 1893 C CA . ASN A 1 253 ? -11.555 -4.301 -6.82 1 91.56 253 ASN A CA 1
ATOM 1894 C C . ASN A 1 253 ? -10.461 -3.346 -6.363 1 91.56 253 ASN A C 1
ATOM 1896 O O . ASN A 1 253 ? -9.281 -3.545 -6.68 1 91.56 253 ASN A O 1
ATOM 1900 N N . PRO A 1 254 ? -10.812 -2.445 -5.523 1 96.44 254 PRO A N 1
ATOM 1901 C CA . PRO A 1 254 ? -9.859 -1.381 -5.203 1 96.44 254 PRO A CA 1
ATOM 1902 C C . PRO A 1 254 ? -8.766 -1.839 -4.242 1 96.44 254 PRO A C 1
ATOM 1904 O O . PRO A 1 254 ? -7.672 -1.262 -4.223 1 96.44 254 PRO A O 1
ATOM 1907 N N . HIS A 1 255 ? -8.93 -2.863 -3.482 1 97.38 255 HIS A N 1
ATOM 1908 C CA . HIS A 1 255 ? -8.125 -3.178 -2.311 1 97.38 255 HIS A CA 1
ATOM 1909 C C . HIS A 1 255 ? -6.699 -3.551 -2.707 1 97.38 255 HIS A C 1
ATOM 1911 O O . HIS A 1 255 ? -5.738 -3.049 -2.123 1 97.38 255 HIS A O 1
ATOM 1917 N N . PRO A 1 256 ? -6.523 -4.352 -3.734 1 97.12 256 PRO A N 1
ATOM 1918 C CA . PRO A 1 256 ? -5.145 -4.734 -4.047 1 97.12 256 PRO A CA 1
ATOM 1919 C C . PRO A 1 256 ? -4.461 -3.758 -5.004 1 97.12 256 PRO A C 1
ATOM 1921 O O . PRO A 1 256 ? -3.273 -3.912 -5.305 1 97.12 256 PRO A O 1
ATOM 1924 N N . ARG A 1 257 ? -5.098 -2.734 -5.523 1 98.44 257 ARG A N 1
ATOM 1925 C CA . ARG A 1 257 ? -4.562 -1.902 -6.598 1 98.44 257 ARG A CA 1
ATOM 1926 C C . ARG A 1 257 ? -3.385 -1.066 -6.105 1 98.44 257 ARG A C 1
ATOM 1928 O O . ARG A 1 257 ? -2.41 -0.872 -6.836 1 98.44 257 ARG A O 1
ATOM 1935 N N . GLY A 1 258 ? -3.492 -0.566 -4.863 1 98.5 258 GLY A N 1
ATOM 1936 C CA . GLY A 1 258 ? -2.369 0.16 -4.293 1 98.5 258 GLY A CA 1
ATOM 1937 C C . GLY A 1 258 ? -1.13 -0.698 -4.121 1 98.5 258 GLY A C 1
ATOM 1938 O O . GLY A 1 258 ? -0.006 -0.201 -4.215 1 98.5 258 GLY A O 1
ATOM 1939 N N . LEU A 1 259 ? -1.35 -1.987 -3.812 1 98.62 259 LEU A N 1
ATOM 1940 C CA . LEU A 1 259 ? -0.252 -2.945 -3.73 1 98.62 259 LEU A CA 1
ATOM 1941 C C . LEU A 1 259 ? 0.489 -3.039 -5.059 1 98.62 259 LEU A C 1
ATOM 1943 O O . LEU A 1 259 ? 1.722 -3.049 -5.09 1 98.62 259 LEU A O 1
ATOM 1947 N N . SER A 1 260 ? -0.284 -3.09 -6.148 1 98.69 260 SER A N 1
ATOM 1948 C CA . SER A 1 260 ? 0.321 -3.137 -7.473 1 98.69 260 SER A CA 1
ATOM 1949 C C . SER A 1 260 ? 1.246 -1.946 -7.703 1 98.69 260 SER A C 1
ATOM 1951 O O . SER A 1 260 ? 2.365 -2.107 -8.188 1 98.69 260 SER A O 1
ATOM 1953 N N . ALA A 1 261 ? 0.777 -0.781 -7.324 1 98.75 261 ALA A N 1
ATOM 1954 C CA . ALA A 1 261 ? 1.567 0.438 -7.48 1 98.75 261 ALA A CA 1
ATOM 1955 C C . ALA A 1 261 ? 2.844 0.373 -6.645 1 98.75 261 ALA A C 1
ATOM 1957 O O . ALA A 1 261 ? 3.922 0.736 -7.121 1 98.75 261 ALA A O 1
ATOM 1958 N N . ALA A 1 262 ? 2.721 -0.075 -5.438 1 98.81 262 ALA A N 1
ATOM 1959 C CA . ALA A 1 262 ? 3.861 -0.111 -4.527 1 98.81 262 ALA A CA 1
ATOM 1960 C C . ALA A 1 262 ? 4.949 -1.045 -5.047 1 98.81 262 ALA A C 1
ATOM 1962 O O . ALA A 1 262 ? 6.141 -0.734 -4.953 1 98.81 262 ALA A O 1
ATOM 1963 N N . ILE A 1 263 ? 4.551 -2.189 -5.582 1 98.88 263 ILE A N 1
ATOM 1964 C CA . ILE A 1 263 ? 5.523 -3.139 -6.113 1 98.88 263 ILE A CA 1
ATOM 1965 C C . ILE A 1 263 ? 6.207 -2.541 -7.344 1 98.88 263 ILE A C 1
ATOM 1967 O O . ILE A 1 263 ? 7.43 -2.607 -7.473 1 98.88 263 ILE A O 1
ATOM 1971 N N . LEU A 1 264 ? 5.43 -1.949 -8.242 1 98.88 264 LEU A N 1
ATOM 1972 C CA . LEU A 1 264 ? 5.957 -1.307 -9.445 1 98.88 264 LEU A CA 1
ATOM 1973 C C . LEU A 1 264 ? 6.988 -0.243 -9.078 1 98.88 264 LEU A C 1
ATOM 1975 O O . LEU A 1 264 ? 8.078 -0.207 -9.656 1 98.88 264 LEU A O 1
ATOM 1979 N N . ILE A 1 265 ? 6.641 0.557 -8.117 1 98.69 265 ILE A N 1
ATOM 1980 C CA . ILE A 1 265 ? 7.48 1.672 -7.699 1 98.69 265 ILE A CA 1
ATOM 1981 C C . ILE A 1 265 ? 8.766 1.142 -7.07 1 98.69 265 ILE A C 1
ATOM 1983 O O . ILE A 1 265 ? 9.859 1.629 -7.371 1 98.69 265 ILE A O 1
ATOM 1987 N N . GLY A 1 266 ? 8.625 0.147 -6.203 1 98.5 266 GLY A N 1
ATOM 1988 C CA . GLY A 1 266 ? 9.805 -0.467 -5.613 1 98.5 266 GLY A CA 1
ATOM 1989 C C . GLY A 1 266 ? 10.719 -1.104 -6.641 1 98.5 266 GLY A C 1
ATOM 1990 O O . GLY A 1 266 ? 11.945 -1.023 -6.52 1 98.5 266 GLY A O 1
ATOM 1991 N N . ALA A 1 267 ? 10.094 -1.699 -7.617 1 98.5 267 ALA A N 1
ATOM 1992 C CA . ALA A 1 267 ? 10.852 -2.387 -8.656 1 98.5 267 ALA A CA 1
ATOM 1993 C C . ALA A 1 267 ? 11.594 -1.391 -9.547 1 98.5 267 ALA A C 1
ATOM 1995 O O . ALA A 1 267 ? 12.695 -1.672 -10.023 1 98.5 267 ALA A O 1
ATOM 1996 N N . ALA A 1 268 ? 10.922 -0.244 -9.781 1 98.25 268 ALA A N 1
ATOM 1997 C CA . ALA A 1 268 ? 11.477 0.738 -10.711 1 98.25 268 ALA A CA 1
ATOM 1998 C C . ALA A 1 268 ? 12.055 0.058 -11.945 1 98.25 268 ALA A C 1
ATOM 2000 O O . ALA A 1 268 ? 13.219 0.256 -12.281 1 98.25 268 ALA A O 1
ATOM 2001 N N . PRO A 1 269 ? 11.211 -0.692 -12.703 1 98.75 269 PRO A N 1
ATOM 2002 C CA . PRO A 1 269 ? 11.719 -1.618 -13.719 1 98.75 269 PRO A CA 1
ATOM 2003 C C . PRO A 1 269 ? 12.227 -0.903 -14.969 1 98.75 269 PRO A C 1
ATOM 2005 O O . PRO A 1 269 ? 11.758 0.191 -15.289 1 98.75 269 PRO A O 1
ATOM 2008 N N . ASP A 1 270 ? 13.125 -1.596 -15.656 1 98.69 270 ASP A N 1
ATOM 2009 C CA . ASP A 1 270 ? 13.617 -1.144 -16.953 1 98.69 270 ASP A CA 1
ATOM 2010 C C . ASP A 1 270 ? 12.594 -1.416 -18.047 1 98.69 270 ASP A C 1
ATOM 2012 O O . ASP A 1 270 ? 12.539 -0.694 -19.047 1 98.69 270 ASP A O 1
ATOM 2016 N N . ALA A 1 271 ? 11.852 -2.414 -17.891 1 98.88 271 ALA A N 1
ATOM 2017 C CA . ALA A 1 271 ? 10.82 -2.824 -18.844 1 98.88 271 ALA A CA 1
ATOM 2018 C C . ALA A 1 271 ? 9.672 -3.543 -18.141 1 98.88 271 ALA A C 1
ATOM 2020 O O . ALA A 1 271 ? 9.836 -4.031 -17.016 1 98.88 271 ALA A O 1
ATOM 2021 N N . VAL A 1 272 ? 8.508 -3.578 -18.812 1 98.94 272 VAL A N 1
ATOM 2022 C CA . VAL A 1 272 ? 7.328 -4.184 -18.203 1 98.94 272 VAL A CA 1
ATOM 2023 C C . VAL A 1 272 ? 6.637 -5.086 -19.219 1 98.94 272 VAL A C 1
ATOM 2025 O O . VAL A 1 272 ? 6.559 -4.754 -20.406 1 98.94 272 VAL A O 1
ATOM 2028 N N . ILE A 1 273 ? 6.234 -6.238 -18.812 1 98.94 273 ILE A N 1
ATOM 2029 C CA . ILE A 1 273 ? 5.277 -7.078 -19.516 1 98.94 273 ILE A CA 1
ATOM 2030 C C . ILE A 1 273 ? 3.916 -7 -18.844 1 98.94 273 ILE A C 1
ATOM 2032 O O . ILE A 1 273 ? 3.824 -7.062 -17.609 1 98.94 273 ILE A O 1
ATOM 2036 N N . VAL A 1 274 ? 2.846 -6.852 -19.594 1 98.88 274 VAL A N 1
ATOM 2037 C CA . VAL A 1 274 ? 1.505 -6.75 -19.031 1 98.88 274 VAL A CA 1
ATOM 2038 C C . VAL A 1 274 ? 0.698 -7.996 -19.391 1 98.88 274 VAL A C 1
ATOM 2040 O O . VAL A 1 274 ? 0.576 -8.344 -20.562 1 98.88 274 VAL A O 1
ATOM 2043 N N . GLY A 1 275 ? 0.217 -8.641 -18.375 1 98.62 275 GLY A N 1
ATOM 2044 C CA . GLY A 1 275 ? -0.677 -9.773 -18.562 1 98.62 275 GLY A CA 1
ATOM 2045 C C . GLY A 1 275 ? -2.125 -9.359 -18.75 1 98.62 275 GLY A C 1
ATOM 2046 O O . GLY A 1 275 ? -2.59 -8.406 -18.125 1 98.62 275 GLY A O 1
ATOM 2047 N N . HIS A 1 276 ? -2.861 -10.125 -19.547 1 98.38 276 HIS A N 1
ATOM 2048 C CA . HIS A 1 276 ? -4.285 -9.883 -19.766 1 98.38 276 HIS A CA 1
ATOM 2049 C C . HIS A 1 276 ? -5.027 -11.188 -20.031 1 98.38 276 HIS A C 1
ATOM 2051 O O . HIS A 1 276 ? -4.523 -12.078 -20.719 1 98.38 276 HIS A O 1
ATOM 2057 N N . ARG A 1 277 ? -6.129 -11.344 -19.391 1 97 277 ARG A N 1
ATOM 2058 C CA . ARG A 1 277 ? -7.066 -12.445 -19.609 1 97 277 ARG A CA 1
ATOM 2059 C C . ARG A 1 277 ? -8.438 -11.922 -20.031 1 97 277 ARG A C 1
ATOM 2061 O O . ARG A 1 277 ? -9.234 -11.523 -19.172 1 97 277 ARG A O 1
ATOM 2068 N N . PRO A 1 278 ? -8.711 -11.992 -21.359 1 96.19 278 PRO A N 1
ATOM 2069 C CA . PRO A 1 278 ? -10.008 -11.477 -21.812 1 96.19 278 PRO A CA 1
ATOM 2070 C C . PRO A 1 278 ? -11.188 -12.273 -21.25 1 96.19 278 PRO A C 1
ATOM 2072 O O . PRO A 1 278 ? -11.094 -13.492 -21.094 1 96.19 278 PRO A O 1
ATOM 2075 N N . ASN A 1 279 ? -12.25 -11.641 -20.953 1 94.19 279 ASN A N 1
ATOM 2076 C CA . ASN A 1 279 ? -13.508 -12.227 -20.5 1 94.19 279 ASN A CA 1
ATOM 2077 C C . ASN A 1 279 ? -13.328 -13.023 -19.219 1 94.19 279 ASN A C 1
ATOM 2079 O O . ASN A 1 279 ? -13.867 -14.125 -19.078 1 94.19 279 ASN A O 1
ATOM 2083 N N . HIS A 1 280 ? -12.492 -12.453 -18.375 1 91.12 280 HIS A N 1
ATOM 2084 C CA . HIS A 1 280 ? -12.305 -13.094 -17.078 1 91.12 280 HIS A CA 1
ATOM 2085 C C . HIS A 1 280 ? -13.625 -13.227 -16.328 1 91.12 280 HIS A C 1
ATOM 2087 O O . HIS A 1 280 ? -14.375 -12.258 -16.203 1 91.12 280 HIS A O 1
ATOM 2093 N N . PRO A 1 281 ? -13.891 -14.383 -15.82 1 87.56 281 PRO A N 1
ATOM 2094 C CA . PRO A 1 281 ? -15.211 -14.594 -15.211 1 87.56 281 PRO A CA 1
ATOM 2095 C C . PRO A 1 281 ? -15.367 -13.859 -13.883 1 87.56 281 PRO A C 1
ATOM 2097 O O . PRO A 1 281 ? -16.5 -13.586 -13.461 1 87.56 281 PRO A O 1
ATOM 2100 N N . TYR A 1 282 ? -14.227 -13.523 -13.203 1 86.88 282 TYR A N 1
ATOM 2101 C CA . TYR A 1 282 ? -14.328 -12.977 -11.852 1 86.88 282 TYR A CA 1
ATOM 2102 C C . TYR A 1 282 ? -13.766 -11.562 -11.797 1 86.88 282 TYR A C 1
ATOM 2104 O O . TYR A 1 282 ? -13.828 -10.906 -10.758 1 86.88 282 TYR A O 1
ATOM 2112 N N . ARG A 1 283 ? -13.117 -11.117 -12.859 1 92.88 283 ARG A N 1
ATOM 2113 C CA . ARG A 1 283 ? -12.43 -9.836 -12.867 1 92.88 283 ARG A CA 1
ATOM 2114 C C . ARG A 1 283 ? -12.938 -8.938 -13.984 1 92.88 283 ARG A C 1
ATOM 2116 O O . ARG A 1 283 ? -13.438 -9.422 -15 1 92.88 283 ARG A O 1
ATOM 2123 N N . GLU A 1 284 ? -12.82 -7.668 -13.766 1 95.25 284 GLU A N 1
ATOM 2124 C CA . GLU A 1 284 ? -13.273 -6.668 -14.727 1 95.25 284 GLU A CA 1
ATOM 2125 C C . GLU A 1 284 ? -12.164 -5.672 -15.055 1 95.25 284 GLU A C 1
ATOM 2127 O O . GLU A 1 284 ? -12.188 -4.535 -14.578 1 95.25 284 GLU A O 1
ATOM 2132 N N . PRO A 1 285 ? -11.234 -6.098 -15.883 1 97.12 285 PRO A N 1
ATOM 2133 C CA . PRO A 1 285 ? -10.188 -5.156 -16.281 1 97.12 285 PRO A CA 1
ATOM 2134 C C . PRO A 1 285 ? -10.742 -3.934 -17.016 1 97.12 285 PRO A C 1
ATOM 2136 O O . PRO A 1 285 ? -11.719 -4.043 -17.75 1 97.12 285 PRO A O 1
ATOM 2139 N N . ARG A 1 286 ? -10.188 -2.746 -16.844 1 96.56 286 ARG A N 1
ATOM 2140 C CA . ARG A 1 286 ? -10.531 -1.562 -17.625 1 96.56 286 ARG A CA 1
ATOM 2141 C C . ARG A 1 286 ? -10.023 -1.685 -19.047 1 96.56 286 ARG A C 1
ATOM 2143 O O . ARG A 1 286 ? -10.617 -1.121 -19.969 1 96.56 286 ARG A O 1
ATOM 2150 N N . GLY A 1 287 ? -8.836 -2.363 -19.156 1 97.19 287 GLY A N 1
ATOM 2151 C CA . GLY A 1 287 ? -8.273 -2.6 -20.469 1 97.19 287 GLY A CA 1
ATOM 2152 C C . GLY A 1 287 ? -6.758 -2.553 -20.5 1 97.19 287 GLY A C 1
ATOM 2153 O O . GLY A 1 287 ? -6.133 -2.092 -19.547 1 97.19 287 GLY A O 1
ATOM 2154 N N . ILE A 1 288 ? -6.242 -3.033 -21.609 1 98.44 288 ILE A N 1
ATOM 2155 C CA . ILE A 1 288 ? -4.797 -3.092 -21.766 1 98.44 288 ILE A CA 1
ATOM 2156 C C . ILE A 1 288 ? -4.234 -1.679 -21.922 1 98.44 288 ILE A C 1
ATOM 2158 O O . ILE A 1 288 ? -3.248 -1.325 -21.266 1 98.44 288 ILE A O 1
ATOM 2162 N N . GLU A 1 289 ? -4.891 -0.84 -22.719 1 98.25 289 GLU A N 1
ATOM 2163 C CA . GLU A 1 289 ? -4.422 0.522 -22.969 1 98.25 289 GLU A CA 1
ATOM 2164 C C . GLU A 1 289 ? -4.391 1.331 -21.672 1 98.25 289 GLU A C 1
ATOM 2166 O O . GLU A 1 289 ? -3.424 2.053 -21.406 1 98.25 289 GLU A O 1
ATOM 2171 N N . GLU A 1 290 ? -5.461 1.227 -20.906 1 98.19 290 GLU A N 1
ATOM 2172 C CA . GLU A 1 290 ? -5.543 1.948 -19.641 1 98.19 290 GLU A CA 1
ATOM 2173 C C . GLU A 1 290 ? -4.441 1.511 -18.688 1 98.19 290 GLU A C 1
ATOM 2175 O O . GLU A 1 290 ? -3.85 2.34 -18 1 98.19 290 GLU A O 1
ATOM 2180 N N . GLU A 1 291 ? -4.227 0.215 -18.641 1 98.75 291 GLU A N 1
ATOM 2181 C CA . GLU A 1 291 ? -3.199 -0.305 -17.734 1 98.75 291 GLU A CA 1
ATOM 2182 C C . GLU A 1 291 ? -1.812 0.173 -18.156 1 98.75 291 GLU A C 1
ATOM 2184 O O . GLU A 1 291 ? -1.005 0.563 -17.312 1 98.75 291 GLU A O 1
ATOM 2189 N N . ILE A 1 292 ? -1.506 0.145 -19.469 1 98.81 292 ILE A N 1
ATOM 2190 C CA . ILE A 1 292 ? -0.218 0.597 -19.984 1 98.81 292 ILE A CA 1
ATOM 2191 C C . ILE A 1 292 ? -0.013 2.07 -19.641 1 98.81 292 ILE A C 1
ATOM 2193 O O . ILE A 1 292 ? 1.043 2.455 -19.141 1 98.81 292 ILE A O 1
ATOM 2197 N N . LYS A 1 293 ? -1.04 2.867 -19.875 1 98.5 293 LYS A N 1
ATOM 2198 C CA . LYS A 1 293 ? -0.967 4.297 -19.578 1 98.5 293 LYS A CA 1
ATOM 2199 C C . LYS A 1 293 ? -0.685 4.543 -18.094 1 98.5 293 LYS A C 1
ATOM 2201 O O . LYS A 1 293 ? 0.132 5.398 -17.75 1 98.5 293 LYS A O 1
ATOM 2206 N N . ALA A 1 294 ? -1.359 3.822 -17.266 1 98.75 294 ALA A N 1
ATOM 2207 C CA . ALA A 1 294 ? -1.176 3.988 -15.82 1 98.75 294 ALA A CA 1
ATOM 2208 C C . ALA A 1 294 ? 0.245 3.619 -15.406 1 98.75 294 ALA A C 1
ATOM 2210 O O . ALA A 1 294 ? 0.902 4.371 -14.68 1 98.75 294 ALA A O 1
ATOM 2211 N N . ILE A 1 295 ? 0.75 2.484 -15.906 1 98.88 295 ILE A N 1
ATOM 2212 C CA . ILE A 1 295 ? 2.078 2 -15.547 1 98.88 295 ILE A CA 1
ATOM 2213 C C . ILE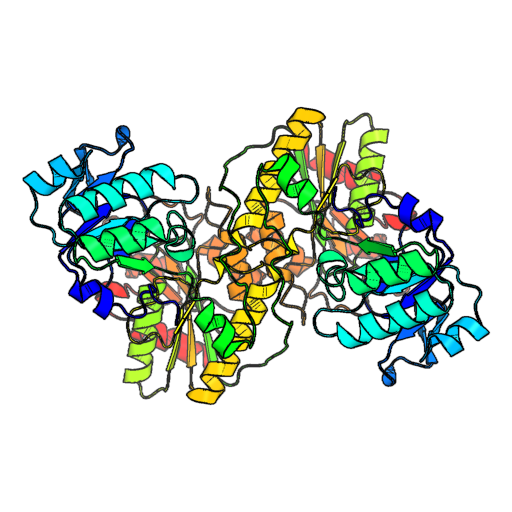 A 1 295 ? 3.131 3.029 -15.953 1 98.88 295 ILE A C 1
ATOM 2215 O O . ILE A 1 295 ? 3.973 3.42 -15.141 1 98.88 295 ILE A O 1
ATOM 2219 N N . GLU A 1 296 ? 3.01 3.512 -17.172 1 98.75 296 GLU A N 1
ATOM 2220 C CA . GLU A 1 296 ? 4.039 4.387 -17.719 1 98.75 296 GLU A CA 1
ATOM 2221 C C . GLU A 1 296 ? 3.918 5.801 -17.156 1 98.75 296 GLU A C 1
ATOM 2223 O O . GLU A 1 296 ? 4.852 6.602 -17.266 1 98.75 296 GLU A O 1
ATOM 2228 N N . SER A 1 297 ? 2.764 6.117 -16.562 1 98.38 297 SER A N 1
ATOM 2229 C CA . SER A 1 297 ? 2.605 7.422 -15.922 1 98.38 297 SER A CA 1
ATOM 2230 C C . SER A 1 297 ? 3.193 7.426 -14.516 1 98.38 297 SER A C 1
ATOM 2232 O O . SER A 1 297 ? 3.658 8.461 -14.039 1 98.38 297 SER A O 1
ATOM 2234 N N . ILE A 1 298 ? 3.201 6.324 -13.867 1 97.94 298 ILE A N 1
ATOM 2235 C CA . ILE A 1 298 ? 3.652 6.223 -12.484 1 97.94 298 ILE A CA 1
ATOM 2236 C C . ILE A 1 298 ? 5.176 6.121 -12.445 1 97.94 298 ILE A C 1
ATOM 2238 O O . ILE A 1 298 ? 5.824 6.766 -11.617 1 97.94 298 ILE A O 1
ATOM 2242 N N . GLU A 1 299 ? 5.719 5.262 -13.297 1 97.5 299 GLU A N 1
ATOM 2243 C CA . GLU A 1 299 ? 7.16 5.035 -13.367 1 97.5 299 GLU A CA 1
ATOM 2244 C C . GLU A 1 299 ? 7.703 5.336 -14.758 1 97.5 299 GLU A C 1
ATOM 2246 O O . GLU A 1 299 ? 7.008 5.137 -15.758 1 97.5 299 GLU A O 1
ATOM 2251 N N . PRO A 1 300 ? 8.938 5.938 -14.789 1 96.12 300 PRO A N 1
ATOM 2252 C CA . PRO A 1 300 ? 9.578 6.098 -16.094 1 96.12 300 PRO A CA 1
ATOM 2253 C C . PRO A 1 300 ? 10.039 4.766 -16.688 1 96.12 300 PRO A C 1
ATOM 2255 O O . PRO A 1 300 ? 11.242 4.484 -16.719 1 96.12 300 PRO A O 1
ATOM 2258 N N . THR A 1 301 ? 9.195 3.953 -17.156 1 98.25 301 THR A N 1
ATOM 2259 C CA . THR A 1 301 ? 9.398 2.635 -17.734 1 98.25 301 THR A CA 1
ATOM 2260 C C . THR A 1 301 ? 8.594 2.486 -19.031 1 98.25 301 THR A C 1
ATOM 2262 O O . THR A 1 301 ? 8.023 3.461 -19.516 1 98.25 301 THR A O 1
ATOM 2265 N N . LYS A 1 302 ? 8.695 1.264 -19.609 1 98.69 302 LYS A N 1
ATOM 2266 C CA . LYS A 1 302 ? 8.008 1.005 -20.875 1 98.69 302 LYS A CA 1
ATOM 2267 C C . LYS A 1 302 ? 7.43 -0.407 -20.906 1 98.69 302 LYS A C 1
ATOM 2269 O O . LYS A 1 302 ? 8.102 -1.367 -20.531 1 98.69 302 LYS A O 1
ATOM 2274 N N . VAL A 1 303 ? 6.172 -0.478 -21.219 1 98.88 303 VAL A N 1
ATOM 2275 C CA . VAL A 1 303 ? 5.59 -1.783 -21.516 1 98.88 303 VAL A CA 1
ATOM 2276 C C . VAL A 1 303 ? 6.035 -2.254 -22.891 1 98.88 303 VAL A C 1
ATOM 2278 O O . VAL A 1 303 ? 5.738 -1.604 -23.906 1 98.88 303 VAL A O 1
ATOM 2281 N N . VAL A 1 304 ? 6.688 -3.424 -22.969 1 98.88 304 VAL A N 1
ATOM 2282 C CA . VAL A 1 304 ? 7.34 -3.795 -24.219 1 98.88 304 VAL A CA 1
ATOM 2283 C C . VAL A 1 304 ? 6.68 -5.047 -24.797 1 98.88 304 VAL A C 1
ATOM 2285 O O . VAL A 1 304 ? 7.027 -5.492 -25.891 1 98.88 304 VAL A O 1
ATOM 2288 N N . GLY A 1 305 ? 5.738 -5.602 -24.078 1 98.88 305 GLY A N 1
ATOM 2289 C CA . GLY A 1 305 ? 5.043 -6.793 -24.531 1 98.88 305 GLY A CA 1
ATOM 2290 C C . GLY A 1 305 ? 3.824 -7.133 -23.703 1 98.88 305 GLY A C 1
ATOM 2291 O O . GLY A 1 305 ? 3.627 -6.57 -22.625 1 98.88 305 GLY A O 1
ATOM 2292 N N . ILE A 1 306 ? 2.992 -8.039 -24.234 1 98.88 306 ILE A N 1
ATOM 2293 C CA . ILE A 1 306 ? 1.752 -8.461 -23.594 1 98.88 306 ILE A CA 1
ATOM 2294 C C . ILE A 1 306 ? 1.706 -9.984 -23.516 1 98.88 306 ILE A C 1
ATOM 2296 O O . ILE A 1 306 ? 1.954 -10.672 -24.5 1 98.88 306 ILE A O 1
ATOM 2300 N N . SER A 1 307 ? 1.548 -10.477 -22.344 1 98.81 307 SER A N 1
ATOM 2301 C CA . SER A 1 307 ? 1.242 -11.891 -22.141 1 98.81 307 SER A CA 1
ATOM 2302 C C . SER A 1 307 ? -0.263 -12.133 -22.094 1 98.81 307 SER A C 1
ATOM 2304 O O . SER A 1 307 ? -0.937 -11.664 -21.172 1 98.81 307 SER A O 1
ATOM 2306 N N . ILE A 1 308 ? -0.813 -12.945 -22.984 1 98 308 ILE A N 1
ATOM 2307 C CA . ILE A 1 308 ? -2.26 -13.109 -23.062 1 98 308 ILE A CA 1
ATOM 2308 C C . ILE A 1 308 ? -2.646 -14.508 -22.594 1 98 308 ILE A C 1
ATOM 2310 O O . ILE A 1 308 ? -1.992 -15.492 -22.938 1 98 308 ILE A O 1
ATOM 2314 N N . ASN A 1 309 ? -3.561 -14.539 -21.656 1 96.5 309 ASN A N 1
ATOM 2315 C CA . ASN A 1 309 ? -4.203 -15.773 -21.234 1 96.5 309 ASN A CA 1
ATOM 2316 C C . ASN A 1 309 ? -5.512 -16.016 -21.984 1 96.5 309 ASN A C 1
ATOM 2318 O O . ASN A 1 309 ? -6.527 -15.375 -21.688 1 96.5 309 ASN A O 1
ATOM 2322 N N . LEU A 1 310 ? -5.586 -17 -22.859 1 94.94 310 LEU A N 1
ATOM 2323 C CA . LEU A 1 310 ? -6.699 -17.172 -23.781 1 94.94 310 LEU A CA 1
ATOM 2324 C C . LEU A 1 310 ? -7.719 -18.172 -23.25 1 94.94 310 LEU A C 1
ATOM 2326 O O . LEU A 1 310 ? -8.609 -18.609 -23.984 1 94.94 310 LEU A O 1
ATOM 2330 N N . LYS A 1 311 ? -7.594 -18.469 -22.016 1 89.44 311 LYS A N 1
ATOM 2331 C CA . LYS A 1 311 ? -8.453 -19.484 -21.406 1 89.44 311 LYS A CA 1
ATOM 2332 C C . LYS A 1 311 ? -9.93 -19.156 -21.625 1 89.44 311 LYS A C 1
ATOM 2334 O O . LYS A 1 311 ? -10.75 -20.062 -21.797 1 89.44 311 LYS A O 1
ATOM 2339 N N . ASN A 1 312 ? -10.289 -17.891 -21.625 1 90.38 312 ASN A N 1
ATOM 2340 C CA . ASN A 1 312 ? -11.688 -17.484 -21.766 1 90.38 312 ASN A CA 1
ATOM 2341 C C . ASN A 1 312 ? -11.891 -16.625 -23.016 1 90.38 312 ASN A C 1
ATOM 2343 O O . ASN A 1 312 ? -12.859 -15.867 -23.109 1 90.38 312 ASN A O 1
ATOM 2347 N N . ALA A 1 313 ? -10.992 -16.734 -23.891 1 93.19 313 ALA A N 1
ATOM 2348 C CA . ALA A 1 313 ? -11.047 -15.883 -25.078 1 93.19 313 ALA A CA 1
ATOM 2349 C C . ALA A 1 313 ? -12.109 -16.375 -26.047 1 93.19 313 ALA A C 1
ATOM 2351 O O . ALA A 1 313 ? -12.32 -17.578 -26.203 1 93.19 313 ALA A O 1
ATOM 2352 N N . GLU A 1 314 ? -12.734 -15.43 -26.719 1 91.81 314 GLU A N 1
ATOM 2353 C CA . GLU A 1 314 ? -13.578 -15.766 -27.859 1 91.81 314 GLU A CA 1
ATOM 2354 C C . GLU A 1 314 ? -12.734 -16.125 -29.078 1 91.81 314 GLU A C 1
ATOM 2356 O O . GLU A 1 314 ? -11.531 -15.883 -29.109 1 91.81 314 GLU A O 1
ATOM 2361 N N . LEU A 1 315 ? -13.375 -16.594 -30.062 1 84.5 315 LEU A N 1
ATOM 2362 C CA . LEU A 1 315 ? -12.703 -17.141 -31.234 1 84.5 315 LEU A CA 1
ATOM 2363 C C . LEU A 1 315 ? -11.906 -16.062 -31.953 1 84.5 315 LEU A C 1
ATOM 2365 O O . LEU A 1 315 ? -10.852 -16.344 -32.531 1 84.5 315 LEU A O 1
ATOM 2369 N N . ASP A 1 316 ? -12.352 -14.875 -31.906 1 89.88 316 ASP A N 1
ATOM 2370 C CA . ASP A 1 316 ? -11.695 -13.812 -32.656 1 89.88 316 ASP A CA 1
ATOM 2371 C C . ASP A 1 316 ? -10.578 -13.164 -31.859 1 89.88 316 ASP A C 1
ATOM 2373 O O . ASP A 1 316 ? -9.859 -12.297 -32.344 1 89.88 316 ASP A O 1
ATOM 2377 N N . MET A 1 317 ? -10.422 -13.703 -30.688 1 92 317 MET A N 1
ATOM 2378 C CA . MET A 1 317 ? -9.391 -13.148 -29.812 1 92 317 MET A CA 1
ATOM 2379 C C . MET A 1 317 ? -8.211 -14.109 -29.688 1 92 317 MET A C 1
ATOM 2381 O O . MET A 1 317 ? -8.203 -14.992 -28.828 1 92 317 MET A O 1
ATOM 2385 N N . ASP A 1 318 ? -7.262 -13.836 -30.531 1 93.38 318 ASP A N 1
ATOM 2386 C CA . ASP A 1 318 ? -6.031 -14.609 -30.469 1 93.38 318 ASP A CA 1
ATOM 2387 C C . ASP A 1 318 ? -4.809 -13.695 -30.438 1 93.38 318 ASP A C 1
ATOM 2389 O O . ASP A 1 318 ? -4.938 -12.484 -30.281 1 93.38 318 ASP A O 1
ATOM 2393 N N . VAL A 1 319 ? -3.635 -14.281 -30.438 1 96.25 319 VAL A N 1
ATOM 2394 C CA . VAL A 1 319 ? -2.381 -13.539 -30.312 1 96.25 319 VAL A CA 1
ATOM 2395 C C . VAL A 1 319 ? -2.289 -12.492 -31.422 1 96.25 319 VAL A C 1
ATOM 2397 O O . VAL A 1 319 ? -1.945 -11.336 -31.156 1 96.25 319 VAL A O 1
ATOM 2400 N N . ASP A 1 320 ? -2.611 -12.867 -32.656 1 95.81 320 ASP A N 1
ATOM 2401 C CA . ASP A 1 320 ? -2.525 -11.961 -33.781 1 95.81 320 ASP A CA 1
ATOM 2402 C C . ASP A 1 320 ? -3.469 -10.773 -33.625 1 95.81 320 ASP A C 1
ATOM 2404 O O . ASP A 1 320 ? -3.133 -9.648 -34 1 95.81 320 ASP A O 1
ATOM 2408 N N . PHE A 1 321 ? -4.598 -11.07 -33.125 1 96.31 321 PHE A N 1
ATOM 2409 C CA . PHE A 1 321 ? -5.574 -10.023 -32.875 1 96.31 321 PHE A CA 1
ATOM 2410 C C . PHE A 1 321 ? -4.996 -8.953 -31.969 1 96.31 321 PHE A C 1
ATOM 2412 O O . PHE A 1 321 ? -5.047 -7.758 -32.281 1 96.31 321 PHE A O 1
ATOM 2419 N N . PHE A 1 322 ? -4.414 -9.352 -30.844 1 97 322 PHE A N 1
ATOM 2420 C CA . PHE A 1 322 ? -3.893 -8.414 -29.859 1 97 322 PHE A CA 1
ATOM 2421 C C . PHE A 1 322 ? -2.643 -7.715 -30.375 1 97 322 PHE A C 1
ATOM 2423 O O . PHE A 1 322 ? -2.422 -6.535 -30.094 1 97 322 PHE A O 1
ATOM 2430 N N . GLU A 1 323 ? -1.818 -8.43 -31.094 1 97.31 323 GLU A N 1
ATOM 2431 C CA . GLU A 1 323 ? -0.625 -7.816 -31.656 1 97.31 323 GLU A CA 1
ATOM 2432 C C . GLU A 1 323 ? -0.993 -6.691 -32.625 1 97.31 323 GLU A C 1
ATOM 2434 O O . GLU A 1 323 ? -0.379 -5.625 -32.594 1 97.31 323 GLU A O 1
ATOM 2439 N N . SER A 1 324 ? -1.933 -6.965 -33.469 1 96.5 324 SER A N 1
ATOM 2440 C CA . SER A 1 324 ? -2.373 -5.969 -34.438 1 96.5 324 SER A CA 1
ATOM 2441 C C . SER A 1 324 ? -2.994 -4.762 -33.75 1 96.5 324 SER A C 1
ATOM 2443 O O . SER A 1 324 ? -2.785 -3.621 -34.156 1 96.5 324 SER A O 1
ATOM 2445 N N . LYS A 1 325 ? -3.713 -5.02 -32.75 1 96.44 325 LYS A N 1
ATOM 2446 C CA . LYS A 1 325 ? -4.461 -3.965 -32.062 1 96.44 325 LYS A CA 1
ATOM 2447 C C . LYS A 1 325 ? -3.527 -3.049 -31.281 1 96.44 325 LYS A C 1
ATOM 2449 O O . LYS A 1 325 ? -3.742 -1.836 -31.219 1 96.44 325 LYS A O 1
ATOM 2454 N N . TYR A 1 326 ? -2.494 -3.586 -30.656 1 97.5 326 TYR A N 1
ATOM 2455 C CA . TYR A 1 326 ? -1.724 -2.799 -29.703 1 97.5 326 TYR A CA 1
ATOM 2456 C C . TYR A 1 326 ? -0.324 -2.514 -30.234 1 97.5 326 TYR A C 1
ATOM 2458 O O . TYR A 1 326 ? 0.417 -1.717 -29.656 1 97.5 326 TYR A O 1
ATOM 2466 N N . ASP A 1 327 ? 0.061 -3.119 -31.344 1 97.5 327 ASP A N 1
ATOM 2467 C CA . ASP A 1 327 ? 1.358 -2.918 -31.984 1 97.5 327 ASP A CA 1
ATOM 2468 C C . ASP A 1 327 ? 2.498 -3.205 -31.016 1 97.5 327 ASP A C 1
ATOM 2470 O O . ASP A 1 327 ? 3.402 -2.383 -30.844 1 97.5 327 ASP A O 1
ATOM 2474 N N . LEU A 1 328 ? 2.412 -4.25 -30.219 1 98.5 328 LEU A N 1
ATOM 2475 C CA . LEU A 1 328 ? 3.391 -4.809 -29.281 1 98.5 328 LEU A CA 1
ATOM 2476 C C . LEU A 1 328 ? 3.512 -6.32 -29.469 1 98.5 328 LEU A C 1
ATOM 2478 O O . LEU A 1 328 ? 2.562 -6.973 -29.906 1 98.5 328 LEU A O 1
ATOM 2482 N N . PRO A 1 329 ? 4.711 -6.871 -29.219 1 98.69 329 PRO A N 1
ATOM 2483 C CA . PRO A 1 329 ? 4.785 -8.328 -29.156 1 98.69 329 PRO A CA 1
ATOM 2484 C C . PRO A 1 329 ? 3.799 -8.93 -28.172 1 98.69 329 PRO A C 1
ATOM 2486 O O . PRO A 1 329 ? 3.693 -8.461 -27.031 1 98.69 329 PRO A O 1
ATOM 2489 N N . VAL A 1 330 ? 3.004 -9.867 -28.625 1 98.62 330 VAL A N 1
ATOM 2490 C CA . VAL A 1 330 ? 2.023 -10.562 -27.781 1 98.62 330 VAL A CA 1
ATOM 2491 C C . VAL A 1 330 ? 2.279 -12.07 -27.828 1 98.62 330 VAL A C 1
ATOM 2493 O O . VAL A 1 330 ? 2.66 -12.609 -28.875 1 98.62 330 VAL A O 1
ATOM 2496 N N . GLU A 1 331 ? 2.123 -12.734 -26.688 1 98.38 331 GLU A N 1
ATOM 2497 C CA . GLU A 1 331 ? 2.324 -14.18 -26.672 1 98.38 331 GLU A CA 1
ATOM 2498 C C . GLU A 1 331 ? 1.377 -14.859 -25.688 1 98.38 331 GLU A C 1
ATOM 2500 O O . GLU A 1 331 ? 1.025 -14.281 -24.656 1 98.38 331 GLU A O 1
ATOM 2505 N N . ASP A 1 332 ? 0.846 -15.992 -26.078 1 98 332 ASP A N 1
ATOM 2506 C CA . ASP A 1 332 ? 0.207 -16.938 -25.156 1 98 332 ASP A CA 1
ATOM 2507 C C . ASP A 1 332 ? 1.247 -17.781 -24.422 1 98 332 ASP A C 1
ATOM 2509 O O . ASP A 1 332 ? 1.534 -18.906 -24.812 1 98 332 ASP A O 1
ATOM 2513 N N . VAL A 1 333 ? 1.684 -17.281 -23.344 1 97.25 333 VAL A N 1
ATOM 2514 C CA . VAL A 1 333 ? 2.875 -17.781 -22.672 1 97.25 333 VAL A CA 1
ATOM 2515 C C . VAL A 1 333 ? 2.598 -19.172 -22.094 1 97.25 333 VAL A C 1
ATOM 2517 O O . VAL A 1 333 ? 3.482 -20.031 -22.078 1 97.25 333 VAL A O 1
ATOM 2520 N N . TYR A 1 334 ? 1.407 -19.359 -21.625 1 94 334 TYR A N 1
ATOM 2521 C CA . TYR A 1 334 ? 1.055 -20.641 -21.047 1 94 334 TYR A CA 1
ATOM 2522 C C . TYR A 1 334 ? 1.266 -21.766 -22.047 1 94 334 TYR A C 1
ATOM 2524 O O . TYR A 1 334 ? 1.851 -22.797 -21.703 1 94 334 TYR A O 1
ATOM 2532 N N . ASN A 1 335 ? 0.887 -21.562 -23.312 1 94.81 335 ASN A N 1
ATOM 2533 C CA . ASN A 1 335 ? 0.926 -22.625 -24.312 1 94.81 335 ASN A CA 1
ATOM 2534 C C . ASN A 1 335 ? 2.229 -22.594 -25.109 1 94.81 335 ASN A C 1
ATOM 2536 O O . ASN A 1 335 ? 2.711 -23.641 -25.562 1 94.81 335 ASN A O 1
ATOM 2540 N N . ASN A 1 336 ? 2.826 -21.391 -25.25 1 96.62 336 ASN A N 1
ATOM 2541 C CA . ASN A 1 336 ? 3.881 -21.266 -26.25 1 96.62 336 ASN A CA 1
ATOM 2542 C C . ASN A 1 336 ? 5.215 -20.906 -25.609 1 96.62 336 ASN A C 1
ATOM 2544 O O . ASN A 1 336 ? 6.246 -20.875 -26.281 1 96.62 336 ASN A O 1
ATOM 2548 N N . GLY A 1 337 ? 5.215 -20.625 -24.375 1 96.62 337 GLY A N 1
ATOM 2549 C CA . GLY A 1 337 ? 6.43 -20.156 -23.734 1 96.62 337 GLY A CA 1
ATOM 2550 C C . GLY A 1 337 ? 6.625 -18.656 -23.859 1 96.62 337 GLY A C 1
ATOM 2551 O O . GLY A 1 337 ? 5.793 -17.969 -24.453 1 96.62 337 GLY A O 1
ATOM 2552 N N . ALA A 1 338 ? 7.793 -18.141 -23.328 1 98.38 338 ALA A N 1
ATOM 2553 C CA . ALA A 1 338 ? 7.934 -16.688 -23.203 1 98.38 338 ALA A CA 1
ATOM 2554 C C . ALA A 1 338 ? 9.078 -16.156 -24.078 1 98.38 338 ALA A C 1
ATOM 2556 O O . ALA A 1 338 ? 9.523 -15.023 -23.906 1 98.38 338 ALA A O 1
ATOM 2557 N N . SER A 1 339 ? 9.594 -16.938 -25.016 1 98.25 339 SER A N 1
ATOM 2558 C CA . SER A 1 339 ? 10.758 -16.562 -25.812 1 98.25 339 SER A CA 1
ATOM 2559 C C . SER A 1 339 ? 10.516 -15.266 -26.578 1 98.25 339 SER A C 1
ATOM 2561 O O . SER A 1 339 ? 11.383 -14.391 -26.625 1 98.25 339 SER A O 1
ATOM 2563 N N . LYS A 1 340 ? 9.367 -15.141 -27.172 1 98.5 340 LYS A N 1
ATOM 2564 C CA . LYS A 1 340 ? 9.023 -13.945 -27.938 1 98.5 340 LYS A CA 1
ATOM 2565 C C . LYS A 1 340 ? 9.039 -12.703 -27.047 1 98.5 340 LYS A C 1
ATOM 2567 O O . LYS A 1 340 ? 9.547 -11.656 -27.438 1 98.5 340 LYS A O 1
ATOM 2572 N N . LEU A 1 341 ? 8.453 -12.797 -25.859 1 98.88 341 LEU A N 1
ATOM 2573 C CA . LEU A 1 341 ? 8.422 -11.68 -24.938 1 98.88 341 LEU A CA 1
ATOM 2574 C C . LEU A 1 341 ? 9.82 -11.367 -24.406 1 98.88 341 LEU A C 1
ATOM 2576 O O . LEU A 1 341 ? 10.156 -10.203 -24.172 1 98.88 341 LEU A O 1
ATOM 2580 N N . LEU A 1 342 ? 10.625 -12.406 -24.188 1 98.81 342 LEU A N 1
ATOM 2581 C CA . LEU A 1 342 ? 12.008 -12.18 -23.766 1 98.81 342 LEU A CA 1
ATOM 2582 C C . LEU A 1 342 ? 12.773 -11.406 -24.828 1 98.81 342 LEU A C 1
ATOM 2584 O O . LEU A 1 342 ? 13.547 -10.5 -24.516 1 98.81 342 LEU A O 1
ATOM 2588 N N . ASP A 1 343 ? 12.586 -11.797 -26.125 1 98.62 343 ASP A N 1
ATOM 2589 C CA . ASP A 1 343 ? 13.219 -11.062 -27.219 1 98.62 343 ASP A CA 1
ATOM 2590 C C . ASP A 1 343 ? 12.828 -9.586 -27.188 1 98.62 343 ASP A C 1
ATOM 2592 O O . ASP A 1 343 ? 13.688 -8.719 -27.359 1 98.62 343 ASP A O 1
ATOM 2596 N N . ALA A 1 344 ? 11.578 -9.328 -26.969 1 98.75 344 ALA A N 1
ATOM 2597 C CA . ALA A 1 344 ? 11.094 -7.949 -26.922 1 98.75 344 ALA A CA 1
ATOM 2598 C C . ALA A 1 344 ? 11.781 -7.176 -25.797 1 98.75 344 ALA A C 1
ATOM 2600 O O . ALA A 1 344 ? 12.141 -6.008 -25.969 1 98.75 344 ALA A O 1
ATOM 2601 N N . ILE A 1 345 ? 11.93 -7.797 -24.656 1 98.81 345 ILE A N 1
ATOM 2602 C CA . ILE A 1 345 ? 12.578 -7.188 -23.5 1 98.81 345 ILE A CA 1
ATOM 2603 C C . ILE A 1 345 ? 14.031 -6.871 -23.828 1 98.81 345 ILE A C 1
ATOM 2605 O O . ILE A 1 345 ? 14.484 -5.738 -23.641 1 98.81 345 ILE A O 1
ATOM 2609 N N . LEU A 1 346 ? 14.758 -7.863 -24.344 1 98.38 346 LEU A N 1
ATOM 2610 C CA . LEU A 1 346 ? 16.188 -7.715 -24.609 1 98.38 346 LEU A CA 1
ATOM 2611 C C . LEU A 1 346 ? 16.438 -6.676 -25.703 1 98.38 346 LEU A C 1
ATOM 2613 O O . LEU A 1 346 ? 17.375 -5.895 -25.609 1 98.38 346 LEU A O 1
ATOM 2617 N N . ASP A 1 347 ? 15.625 -6.68 -26.766 1 98.12 347 ASP A N 1
ATOM 2618 C CA . ASP A 1 347 ? 15.734 -5.688 -27.828 1 98.12 347 ASP A CA 1
ATOM 2619 C C . ASP A 1 347 ? 15.57 -4.27 -27.281 1 98.12 347 ASP A C 1
ATOM 2621 O O . ASP A 1 347 ? 16.297 -3.359 -27.672 1 98.12 347 ASP A O 1
ATOM 2625 N N . TYR A 1 348 ? 14.633 -4.137 -26.391 1 98.06 348 TYR A N 1
ATOM 2626 C CA . TYR A 1 348 ? 14.375 -2.824 -25.797 1 98.06 348 TYR A CA 1
ATOM 2627 C C . TYR A 1 348 ? 15.531 -2.387 -24.922 1 98.06 348 TYR A C 1
ATOM 2629 O O . TYR A 1 348 ? 15.914 -1.213 -24.906 1 98.06 348 TYR A O 1
ATOM 2637 N N . LEU A 1 349 ? 16.125 -3.293 -24.125 1 96.56 349 LEU A N 1
ATOM 2638 C CA . LEU A 1 349 ? 17.156 -2.967 -23.156 1 96.56 349 LEU A CA 1
ATOM 2639 C C . LEU A 1 349 ? 18.469 -2.637 -23.859 1 96.56 349 LEU A C 1
ATOM 2641 O O . LEU A 1 349 ? 19.328 -1.943 -23.297 1 96.56 349 LEU A O 1
ATOM 2645 N N . GLU A 1 350 ? 18.781 -3.189 -25 1 90.69 350 GLU A N 1
ATOM 2646 C CA . GLU A 1 350 ? 20 -2.938 -25.781 1 90.69 350 GLU A CA 1
ATOM 2647 C C . GLU A 1 350 ? 19.938 -1.58 -26.469 1 90.69 350 GLU A C 1
ATOM 2649 O O . GLU A 1 350 ? 20.969 -1.036 -26.875 1 90.69 350 GLU A O 1
ATOM 2654 N N . GLU A 1 351 ? 18.828 -1.038 -26.719 1 74.75 351 GLU A N 1
ATOM 2655 C CA . GLU A 1 351 ? 18.703 0.286 -27.312 1 74.75 351 GLU A CA 1
ATOM 2656 C C . GLU A 1 351 ? 19.125 1.38 -26.344 1 74.75 351 GLU A C 1
ATOM 2658 O O . GLU A 1 351 ? 19.781 2.352 -26.719 1 74.75 351 GLU A O 1
ATOM 2663 N N . MET B 1 1 ? 11.953 -21.25 10.547 1 47 1 MET B N 1
ATOM 2664 C CA . MET B 1 1 ? 10.969 -21.781 9.609 1 47 1 MET B CA 1
ATOM 2665 C C . MET B 1 1 ? 9.633 -22.047 10.312 1 47 1 MET B C 1
ATOM 2667 O O . MET B 1 1 ? 9.609 -22.578 11.422 1 47 1 MET B O 1
ATOM 2671 N N . VAL B 1 2 ? 8.609 -21.25 9.836 1 62.53 2 VAL B N 1
ATOM 2672 C CA . VAL B 1 2 ? 7.359 -21.406 10.578 1 62.53 2 VAL B CA 1
ATOM 2673 C C . VAL B 1 2 ? 6.844 -22.844 10.422 1 62.53 2 VAL B C 1
ATOM 2675 O O . VAL B 1 2 ? 6.715 -23.344 9.297 1 62.53 2 VAL B O 1
ATOM 2678 N N . LEU B 1 3 ? 6.883 -23.641 11.406 1 74.25 3 LEU B N 1
ATOM 2679 C CA . LEU B 1 3 ? 6.66 -25.078 11.586 1 74.25 3 LEU B CA 1
ATOM 2680 C C . LEU B 1 3 ? 5.582 -25.578 10.633 1 74.25 3 LEU B C 1
ATOM 2682 O O . LEU B 1 3 ? 5.715 -26.672 10.07 1 74.25 3 LEU B O 1
ATOM 2686 N N . TYR B 1 4 ? 4.73 -24.828 10.133 1 91.5 4 TYR B N 1
ATOM 2687 C CA . TYR B 1 4 ? 3.594 -25.344 9.383 1 91.5 4 TYR B CA 1
ATOM 2688 C C . TYR B 1 4 ? 3.543 -24.75 7.98 1 91.5 4 TYR B C 1
ATOM 2690 O O . TYR B 1 4 ? 2.705 -25.141 7.164 1 91.5 4 TYR B O 1
ATOM 2698 N N . SER B 1 5 ? 4.559 -24 7.648 1 93.12 5 SER B N 1
ATOM 2699 C CA . SER B 1 5 ? 4.488 -23.266 6.391 1 93.12 5 SER B CA 1
ATOM 2700 C C . SER B 1 5 ? 4.848 -24.156 5.207 1 93.12 5 SER B C 1
ATOM 2702 O O . SER B 1 5 ? 5.766 -24.969 5.297 1 93.12 5 SER B O 1
ATOM 2704 N N . VAL B 1 6 ? 4.121 -23.984 4.094 1 93.75 6 VAL B N 1
ATOM 2705 C CA . VAL B 1 6 ? 4.469 -24.609 2.822 1 93.75 6 VAL B CA 1
ATOM 2706 C C . VAL B 1 6 ? 5.609 -23.844 2.162 1 93.75 6 VAL B C 1
ATOM 2708 O O . VAL B 1 6 ? 5.5 -22.641 1.934 1 93.75 6 VAL B O 1
ATOM 2711 N N . ASP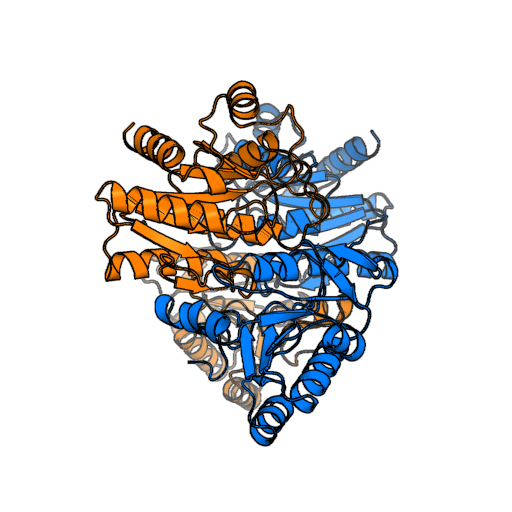 B 1 7 ? 6.668 -24.562 1.76 1 89.88 7 ASP B N 1
ATOM 2712 C CA . ASP B 1 7 ? 7.852 -23.859 1.259 1 89.88 7 ASP B CA 1
ATOM 2713 C C . ASP B 1 7 ? 8.094 -24.188 -0.214 1 89.88 7 ASP B C 1
ATOM 2715 O O . ASP B 1 7 ? 8.938 -23.562 -0.86 1 89.88 7 ASP B O 1
ATOM 2719 N N . SER B 1 8 ? 7.336 -25.188 -0.681 1 91.38 8 SER B N 1
ATOM 2720 C CA . SER B 1 8 ? 7.488 -25.594 -2.074 1 91.38 8 SER B CA 1
ATOM 2721 C C . SER B 1 8 ? 6.219 -26.25 -2.602 1 91.38 8 SER B C 1
ATOM 2723 O O . SER B 1 8 ? 5.379 -26.703 -1.822 1 91.38 8 SER B O 1
ATOM 2725 N N . VAL B 1 9 ? 6.148 -26.297 -3.873 1 92.56 9 VAL B N 1
ATOM 2726 C CA . VAL B 1 9 ? 4.984 -26.922 -4.484 1 92.56 9 VAL B CA 1
ATOM 2727 C C . VAL B 1 9 ? 5.023 -28.422 -4.246 1 92.56 9 VAL B C 1
ATOM 2729 O O . VAL B 1 9 ? 3.979 -29.062 -4.117 1 92.56 9 VAL B O 1
ATOM 2732 N N . LYS B 1 10 ? 6.195 -29 -4.086 1 94.06 10 LYS B N 1
ATOM 2733 C CA . LYS B 1 10 ? 6.363 -30.438 -3.848 1 94.06 10 LYS B CA 1
ATOM 2734 C C . LYS B 1 10 ? 5.688 -30.859 -2.549 1 94.06 10 LYS B C 1
ATOM 2736 O O . LYS B 1 10 ? 5.098 -31.938 -2.475 1 94.06 10 LYS B O 1
ATOM 2741 N N . GLU B 1 11 ? 5.754 -30 -1.6 1 94.88 11 GLU B N 1
ATOM 2742 C CA . GLU B 1 11 ? 5.117 -30.297 -0.322 1 94.88 11 GLU B CA 1
ATOM 2743 C C . GLU B 1 11 ? 3.604 -30.438 -0.476 1 94.88 11 GLU B C 1
ATOM 2745 O O . GLU B 1 11 ? 2.971 -31.234 0.208 1 94.88 11 GLU B O 1
ATOM 2750 N N . ILE B 1 12 ? 3.074 -29.656 -1.362 1 95.69 12 ILE B N 1
ATOM 2751 C CA . ILE B 1 12 ? 1.64 -29.719 -1.622 1 95.69 12 ILE B CA 1
ATOM 2752 C C . ILE B 1 12 ? 1.322 -30.922 -2.494 1 95.69 12 ILE B C 1
ATOM 2754 O O . ILE B 1 12 ? 0.346 -31.641 -2.246 1 95.69 12 ILE B O 1
ATOM 2758 N N . GLN B 1 13 ? 2.205 -31.172 -3.467 1 96.81 13 GLN B N 1
ATOM 2759 C CA . GLN B 1 13 ? 2.016 -32.312 -4.375 1 96.81 13 GLN B CA 1
ATOM 2760 C C . GLN B 1 13 ? 1.998 -33.625 -3.619 1 96.81 13 GLN B C 1
ATOM 2762 O O . GLN B 1 13 ? 1.263 -34.531 -3.982 1 96.81 13 GLN B O 1
ATOM 2767 N N . ASP B 1 14 ? 2.742 -33.688 -2.617 1 97.19 14 ASP B N 1
ATOM 2768 C CA . ASP B 1 14 ? 2.844 -34.938 -1.825 1 97.19 14 ASP B CA 1
ATOM 2769 C C . ASP B 1 14 ? 1.52 -35.25 -1.137 1 97.19 14 ASP B C 1
ATOM 2771 O O . ASP B 1 14 ? 1.31 -36.375 -0.674 1 97.19 14 ASP B O 1
ATOM 2775 N N . LEU B 1 15 ? 0.588 -34.281 -1.155 1 97.94 15 LEU B N 1
ATOM 2776 C CA . LEU B 1 15 ? -0.67 -34.438 -0.437 1 97.94 15 LEU B CA 1
ATOM 2777 C C . LEU B 1 15 ? -1.827 -34.656 -1.408 1 97.94 15 LEU B C 1
ATOM 2779 O O . LEU B 1 15 ? -2.99 -34.688 -0.998 1 97.94 15 LEU B O 1
ATOM 2783 N N . ASN B 1 16 ? -1.555 -34.75 -2.615 1 97.75 16 ASN B N 1
ATOM 2784 C CA . ASN B 1 16 ? -2.57 -35.031 -3.625 1 97.75 16 ASN B CA 1
ATOM 2785 C C . ASN B 1 16 ? -3.346 -36.312 -3.305 1 97.75 16 ASN B C 1
ATOM 2787 O O . ASN B 1 16 ? -2.793 -37.25 -2.732 1 97.75 16 ASN B O 1
ATOM 2791 N N . PRO B 1 17 ? -4.609 -36.375 -3.707 1 98.38 17 PRO B N 1
ATOM 2792 C CA . PRO B 1 17 ? -5.441 -35.375 -4.379 1 98.38 17 PRO B CA 1
ATOM 2793 C C . PRO B 1 17 ? -6.191 -34.469 -3.4 1 98.38 17 PRO B C 1
ATOM 2795 O O . PRO B 1 17 ? -6.379 -34.844 -2.238 1 98.38 17 PRO B O 1
ATOM 2798 N N . PHE B 1 18 ? -6.688 -33.312 -3.9 1 98.69 18 PHE B N 1
ATOM 2799 C CA . PHE B 1 18 ? -7.246 -32.312 -3.008 1 98.69 18 PHE B CA 1
ATOM 2800 C C . PHE B 1 18 ? -8.727 -32.094 -3.293 1 98.69 18 PHE B C 1
ATOM 2802 O O . PHE B 1 18 ? -9.156 -32.156 -4.449 1 98.69 18 PHE B O 1
ATOM 2809 N N . ILE B 1 19 ? -9.477 -31.844 -2.25 1 98.56 19 ILE B N 1
ATOM 2810 C CA . ILE B 1 19 ? -10.719 -31.078 -2.328 1 98.56 19 ILE B CA 1
ATOM 2811 C C . ILE B 1 19 ? -10.453 -29.625 -1.959 1 98.56 19 ILE B C 1
ATOM 2813 O O . ILE B 1 19 ? -9.781 -29.344 -0.961 1 98.56 19 ILE B O 1
ATOM 2817 N N . VAL B 1 20 ? -10.969 -28.703 -2.734 1 98.44 20 VAL B N 1
ATOM 2818 C CA . VAL B 1 20 ? -10.758 -27.281 -2.51 1 98.44 20 VAL B CA 1
ATOM 2819 C C . VAL B 1 20 ? -12.008 -26.656 -1.895 1 98.44 20 VAL B C 1
ATOM 2821 O O . VAL B 1 20 ? -13.109 -26.781 -2.447 1 98.44 20 VAL B O 1
ATOM 2824 N N . VAL B 1 21 ? -11.797 -26.047 -0.75 1 97.88 21 VAL B N 1
ATOM 2825 C CA . VAL B 1 21 ? -12.867 -25.297 -0.121 1 97.88 21 VAL B CA 1
ATOM 2826 C C . VAL B 1 21 ? -12.727 -23.812 -0.471 1 97.88 21 VAL B C 1
ATOM 2828 O O . VAL B 1 21 ? -11.758 -23.156 -0.066 1 97.88 21 VAL B O 1
ATOM 2831 N N . GLY B 1 22 ? -13.688 -23.281 -1.105 1 95.5 22 GLY B N 1
ATOM 2832 C CA . GLY B 1 22 ? -13.625 -21.938 -1.648 1 95.5 22 GLY B CA 1
ATOM 2833 C C . GLY B 1 22 ? -13.461 -21.906 -3.156 1 95.5 22 GLY B C 1
ATOM 2834 O O . GLY B 1 22 ? -12.367 -22.188 -3.668 1 95.5 22 GLY B O 1
ATOM 2835 N N . CYS B 1 23 ? -14.492 -21.5 -3.865 1 92.56 23 CYS B N 1
ATOM 2836 C CA . CYS B 1 23 ? -14.5 -21.547 -5.324 1 92.56 23 CYS B CA 1
ATOM 2837 C C . CYS B 1 23 ? -14.438 -20.156 -5.914 1 92.56 23 CYS B C 1
ATOM 2839 O O . CYS B 1 23 ? -15.266 -19.797 -6.754 1 92.56 23 CYS B O 1
ATOM 2841 N N . GLY B 1 24 ? -13.469 -19.375 -5.512 1 87.5 24 GLY B N 1
ATOM 2842 C CA . GLY B 1 24 ? -13.125 -18.078 -6.078 1 87.5 24 GLY B CA 1
ATOM 2843 C C . GLY B 1 24 ? -11.742 -18.047 -6.711 1 87.5 24 GLY B C 1
ATOM 2844 O O . GLY B 1 24 ? -11.281 -19.062 -7.25 1 87.5 24 GLY B O 1
ATOM 2845 N N . GLY B 1 25 ? -11.172 -16.906 -6.699 1 82.25 25 GLY B N 1
ATOM 2846 C CA . GLY B 1 25 ? -9.859 -16.75 -7.301 1 82.25 25 GLY B CA 1
ATOM 2847 C C . GLY B 1 25 ? -8.789 -17.562 -6.602 1 82.25 25 GLY B C 1
ATOM 2848 O O . GLY B 1 25 ? -7.93 -18.156 -7.254 1 82.25 25 GLY B O 1
ATOM 2849 N N . GLY B 1 26 ? -8.891 -17.609 -5.332 1 87.25 26 GLY B N 1
ATOM 2850 C CA . GLY B 1 26 ? -7.906 -18.375 -4.574 1 87.25 26 GLY B CA 1
ATOM 2851 C C . GLY B 1 26 ? -7.965 -19.859 -4.836 1 87.25 26 GLY B C 1
ATOM 2852 O O . GLY B 1 26 ? -6.93 -20.516 -4.988 1 87.25 26 GLY B O 1
ATOM 2853 N N . GLY B 1 27 ? -9.188 -20.375 -4.918 1 91.25 27 GLY B N 1
ATOM 2854 C CA . GLY B 1 27 ? -9.352 -21.797 -5.215 1 91.25 27 GLY B CA 1
ATOM 2855 C C . GLY B 1 27 ? -8.859 -22.172 -6.598 1 91.25 27 GLY B C 1
ATOM 2856 O O . GLY B 1 27 ? -8.203 -23.203 -6.762 1 91.25 27 GLY B O 1
ATOM 2857 N N . GLU B 1 28 ? -9.164 -21.359 -7.523 1 90.19 28 GLU B N 1
ATOM 2858 C CA . GLU B 1 28 ? -8.688 -21.609 -8.875 1 90.19 28 GLU B CA 1
ATOM 2859 C C . GLU B 1 28 ? -7.164 -21.547 -8.953 1 90.19 28 GLU B C 1
ATOM 2861 O O . GLU B 1 28 ? -6.531 -22.375 -9.609 1 90.19 28 GLU B O 1
ATOM 2866 N N . LYS B 1 29 ? -6.613 -20.578 -8.266 1 90 29 LYS B N 1
ATOM 2867 C CA . LYS B 1 29 ? -5.164 -20.406 -8.25 1 90 29 LYS B CA 1
ATOM 2868 C C . LYS B 1 29 ? -4.469 -21.641 -7.684 1 90 29 LYS B C 1
ATOM 2870 O O . LYS B 1 29 ? -3.465 -22.094 -8.234 1 90 29 LYS B O 1
ATOM 2875 N N . PHE B 1 30 ? -5.016 -22.141 -6.633 1 93.75 30 PHE B N 1
ATOM 2876 C CA . PHE B 1 30 ? -4.438 -23.328 -6.023 1 93.75 30 PHE B CA 1
ATOM 2877 C C . PHE B 1 30 ? -4.523 -24.516 -6.973 1 93.75 30 PHE B C 1
ATOM 2879 O O . PHE B 1 30 ? -3.545 -25.25 -7.16 1 93.75 30 PHE B O 1
ATOM 2886 N N . SER B 1 31 ? -5.668 -24.656 -7.578 1 93.69 31 SER B N 1
ATOM 2887 C CA . SER B 1 31 ? -5.918 -25.812 -8.438 1 93.69 31 SER B CA 1
ATOM 2888 C C . SER B 1 31 ? -5.027 -25.781 -9.672 1 93.69 31 SER B C 1
ATOM 2890 O O . SER B 1 31 ? -4.812 -26.812 -10.32 1 93.69 31 SER B O 1
ATOM 2892 N N . ASN B 1 32 ? -4.48 -24.625 -9.953 1 89.5 32 ASN B N 1
ATOM 2893 C CA . ASN B 1 32 ? -3.662 -24.469 -11.156 1 89.5 32 ASN B CA 1
ATOM 2894 C C . ASN B 1 32 ? -2.176 -24.609 -10.844 1 89.5 32 ASN B C 1
ATOM 2896 O O . ASN B 1 32 ? -1.338 -24.547 -11.742 1 89.5 32 ASN B O 1
ATOM 2900 N N . LEU B 1 33 ? -1.869 -24.812 -9.562 1 92.19 33 LEU B N 1
ATOM 2901 C CA . LEU B 1 33 ? -0.473 -25.094 -9.234 1 92.19 33 LEU B CA 1
ATOM 2902 C C . LEU B 1 33 ? 0.025 -26.328 -9.953 1 92.19 33 LEU B C 1
ATOM 2904 O O . LEU B 1 33 ? -0.722 -27.297 -10.117 1 92.19 33 LEU B O 1
ATOM 2908 N N . GLU B 1 34 ? 1.241 -26.266 -10.297 1 90.75 34 GLU B N 1
ATOM 2909 C CA . GLU B 1 34 ? 1.844 -27.375 -11.031 1 90.75 34 GLU B CA 1
ATOM 2910 C C . GLU B 1 34 ? 1.762 -28.688 -10.242 1 90.75 34 GLU B C 1
ATOM 2912 O O . GLU B 1 34 ? 2.168 -28.734 -9.078 1 90.75 34 GLU B O 1
ATOM 2917 N N . GLY B 1 35 ? 1.214 -29.672 -10.898 1 94.62 35 GLY B N 1
ATOM 2918 C CA . GLY B 1 35 ? 1.229 -31.016 -10.336 1 94.62 35 GLY B CA 1
ATOM 2919 C C . GLY B 1 35 ? 0.148 -31.234 -9.297 1 94.62 35 GLY B C 1
ATOM 2920 O O . GLY B 1 35 ? 0.069 -32.312 -8.703 1 94.62 35 GLY B O 1
ATOM 2921 N N . ILE B 1 36 ? -0.762 -30.281 -9.125 1 96.19 36 ILE B N 1
ATOM 2922 C CA . ILE B 1 36 ? -1.818 -30.438 -8.133 1 96.19 36 ILE B CA 1
ATOM 2923 C C . ILE B 1 36 ? -3.002 -31.172 -8.75 1 96.19 36 ILE B C 1
ATOM 2925 O O . ILE B 1 36 ? -3.393 -30.891 -9.883 1 96.19 36 ILE B O 1
ATOM 2929 N N . GLU B 1 37 ? -3.469 -32.094 -8.039 1 97.75 37 GLU B N 1
ATOM 2930 C CA . GLU B 1 37 ? -4.637 -32.875 -8.445 1 97.75 37 GLU B CA 1
ATOM 2931 C C . GLU B 1 37 ? -5.855 -32.5 -7.602 1 97.75 37 GLU B C 1
ATOM 2933 O O . GLU B 1 37 ? -5.934 -32.875 -6.422 1 97.75 37 GLU B O 1
ATOM 2938 N N . THR B 1 38 ? -6.809 -31.844 -8.211 1 97.69 38 THR B N 1
ATOM 2939 C CA . THR B 1 38 ? -8.047 -31.469 -7.543 1 97.69 38 THR B CA 1
ATOM 2940 C C . THR B 1 38 ? -9.188 -32.375 -7.973 1 97.69 38 THR B C 1
ATOM 2942 O O . THR B 1 38 ? -9.453 -32.531 -9.172 1 97.69 38 THR B O 1
ATOM 2945 N N . VAL B 1 39 ? -9.883 -32.906 -7.027 1 97.88 39 VAL B N 1
ATOM 2946 C CA . VAL B 1 39 ? -10.906 -33.875 -7.375 1 97.88 39 VAL B CA 1
ATOM 2947 C C . VAL B 1 39 ? -12.281 -33.375 -6.988 1 97.88 39 VAL B C 1
ATOM 2949 O O . VAL B 1 39 ? -13.305 -33.938 -7.367 1 97.88 39 VAL B O 1
ATOM 2952 N N . GLY B 1 40 ? -12.289 -32.219 -6.262 1 97.5 40 GLY B N 1
ATOM 2953 C CA . GLY B 1 40 ? -13.57 -31.688 -5.852 1 97.5 40 GLY B CA 1
ATOM 2954 C C . GLY B 1 40 ? -13.484 -30.25 -5.355 1 97.5 40 GLY B C 1
ATOM 2955 O O . GLY B 1 40 ? -12.391 -29.781 -5.031 1 97.5 40 GLY B O 1
ATOM 2956 N N . PHE B 1 41 ? -14.68 -29.609 -5.297 1 97.88 41 PHE B N 1
ATOM 2957 C CA . PHE B 1 41 ? -14.805 -28.219 -4.855 1 97.88 41 PHE B CA 1
ATOM 2958 C C . PHE B 1 41 ? -16.016 -28.047 -3.945 1 97.88 41 PHE B C 1
ATOM 2960 O O . PHE B 1 41 ? -17.062 -28.656 -4.18 1 97.88 41 PHE B O 1
ATOM 2967 N N . ILE B 1 42 ? -15.805 -27.234 -2.922 1 97.81 42 ILE B N 1
ATOM 2968 C CA . ILE B 1 42 ? -16.891 -26.938 -1.986 1 97.81 42 ILE B CA 1
ATOM 2969 C C . ILE B 1 42 ? -17.016 -25.422 -1.835 1 97.81 42 ILE B C 1
ATOM 2971 O O . ILE B 1 42 ? -16.016 -24.703 -1.759 1 97.81 42 ILE B O 1
ATOM 2975 N N . ASP B 1 43 ? -18.219 -24.906 -1.799 1 97.12 43 ASP B N 1
ATOM 2976 C CA . ASP B 1 43 ? -18.516 -23.516 -1.48 1 97.12 43 ASP B CA 1
ATOM 2977 C C . ASP B 1 43 ? -19.828 -23.391 -0.713 1 97.12 43 ASP B C 1
ATOM 2979 O O . ASP B 1 43 ? -20.797 -24.078 -1.021 1 97.12 43 ASP B O 1
ATOM 2983 N N . ASP B 1 44 ? -19.859 -22.562 0.263 1 94.25 44 ASP B N 1
ATOM 2984 C CA . ASP B 1 44 ? -21.062 -22.438 1.091 1 94.25 44 ASP B CA 1
ATOM 2985 C C . ASP B 1 44 ? -22.078 -21.516 0.428 1 94.25 44 ASP B C 1
ATOM 2987 O O . ASP B 1 44 ? -23.25 -21.469 0.848 1 94.25 44 ASP B O 1
ATOM 2991 N N . ASP B 1 45 ? -21.641 -20.797 -0.538 1 93.88 45 ASP B N 1
ATOM 2992 C CA . ASP B 1 45 ? -22.578 -19.953 -1.28 1 93.88 45 ASP B CA 1
ATOM 2993 C C . ASP B 1 45 ? -23.547 -20.812 -2.096 1 93.88 45 ASP B C 1
ATOM 2995 O O . ASP B 1 45 ? -23.172 -21.391 -3.113 1 93.88 45 ASP B O 1
ATOM 2999 N N . GLU B 1 46 ? -24.812 -20.766 -1.733 1 93.88 46 GLU B N 1
ATOM 3000 C CA . GLU B 1 46 ? -25.828 -21.609 -2.367 1 93.88 46 GLU B CA 1
ATOM 3001 C C . GLU B 1 46 ? -25.953 -21.281 -3.854 1 93.88 46 GLU B C 1
ATOM 3003 O O . GLU B 1 46 ? -26.312 -22.156 -4.652 1 93.88 46 GLU B O 1
ATOM 3008 N N . ARG B 1 47 ? -25.75 -20.109 -4.18 1 91.81 47 ARG B N 1
ATOM 3009 C CA . ARG B 1 47 ? -25.891 -19.672 -5.566 1 91.81 47 ARG B CA 1
ATOM 3010 C C . ARG B 1 47 ? -24.875 -20.375 -6.461 1 91.81 47 ARG B C 1
ATOM 3012 O O . ARG B 1 47 ? -25.062 -20.469 -7.672 1 91.81 47 ARG B O 1
ATOM 3019 N N . LYS B 1 48 ? -23.656 -20.859 -5.887 1 93.88 48 LYS B N 1
ATOM 3020 C CA . LYS B 1 48 ? -22.578 -21.516 -6.625 1 93.88 48 LYS B CA 1
ATOM 3021 C C . LYS B 1 48 ? -22.766 -23.031 -6.641 1 93.88 48 LYS B C 1
ATOM 3023 O O . LYS B 1 48 ? -22.266 -23.703 -7.531 1 93.88 48 LYS B O 1
ATOM 3028 N N . GLN B 1 49 ? -23.5 -23.547 -5.719 1 94.81 49 GLN B N 1
ATOM 3029 C CA . GLN B 1 49 ? -23.641 -25 -5.562 1 94.81 49 GLN B CA 1
ATOM 3030 C C . GLN B 1 49 ? -24.344 -25.609 -6.77 1 94.81 49 GLN B C 1
ATOM 3032 O O . GLN B 1 49 ? -25.297 -25.047 -7.297 1 94.81 49 GLN B O 1
ATOM 3037 N N . GLY B 1 50 ? -23.766 -26.688 -7.238 1 94 50 GLY B N 1
ATOM 3038 C CA . GLY B 1 50 ? -24.344 -27.391 -8.375 1 94 50 GLY B CA 1
ATOM 3039 C C . GLY B 1 50 ? -23.828 -26.891 -9.711 1 94 50 GLY B C 1
ATOM 3040 O O . GLY B 1 50 ? -24.047 -27.516 -10.742 1 94 50 GLY B O 1
ATOM 3041 N N . LYS B 1 51 ? -23.094 -25.859 -9.734 1 94.5 51 LYS B N 1
ATOM 3042 C CA . LYS B 1 51 ? -22.547 -25.297 -10.969 1 94.5 51 LYS B CA 1
ATOM 3043 C C . LYS B 1 51 ? -21.141 -25.859 -11.25 1 94.5 51 LYS B C 1
ATOM 3045 O O . LYS B 1 51 ? -20.5 -26.391 -10.352 1 94.5 51 LYS B O 1
ATOM 3050 N N . GLN B 1 52 ? -20.781 -25.75 -12.461 1 92.75 52 GLN B N 1
ATOM 3051 C CA . GLN B 1 52 ? -19.469 -26.203 -12.883 1 92.75 52 GLN B CA 1
ATOM 3052 C C . GLN B 1 52 ? -18.391 -25.188 -12.508 1 92.75 52 GLN B C 1
ATOM 3054 O O . GLN B 1 52 ? -18.578 -23.984 -12.664 1 92.75 52 GLN B O 1
ATOM 3059 N N . TYR B 1 53 ? -17.328 -25.672 -11.938 1 90.81 53 TYR B N 1
ATOM 3060 C CA . TYR B 1 53 ? -16.141 -24.891 -11.57 1 90.81 53 TYR B CA 1
ATOM 3061 C C . TYR B 1 53 ? -14.867 -25.703 -11.758 1 90.81 53 TYR B C 1
ATOM 3063 O O . TYR B 1 53 ? -14.688 -26.75 -11.125 1 90.81 53 TYR B O 1
ATOM 3071 N N . CYS B 1 54 ? -14.023 -25.219 -12.648 1 89.69 54 CYS B N 1
ATOM 3072 C CA . CYS B 1 54 ? -12.758 -25.891 -12.938 1 89.69 54 CYS B CA 1
ATOM 3073 C C . CYS B 1 54 ? -12.977 -27.359 -13.281 1 89.69 54 CYS B C 1
ATOM 3075 O O . CYS B 1 54 ? -12.297 -28.234 -12.742 1 89.69 54 CYS B O 1
ATOM 3077 N N . GLY B 1 55 ? -14.039 -27.609 -13.984 1 89.69 55 GLY B N 1
ATOM 3078 C CA . GLY B 1 55 ? -14.289 -28.953 -14.492 1 89.69 55 GLY B CA 1
ATOM 3079 C C . GLY B 1 55 ? -15.008 -29.844 -13.5 1 89.69 55 GLY B C 1
ATOM 3080 O O . GLY B 1 55 ? -15.188 -31.047 -13.75 1 89.69 55 GLY B O 1
ATOM 3081 N N . HIS B 1 56 ? -15.367 -29.312 -12.352 1 94.75 56 HIS B N 1
ATOM 3082 C CA . HIS B 1 56 ? -16.062 -30.078 -11.32 1 94.75 56 HIS B CA 1
ATOM 3083 C C . HIS B 1 56 ? -17.344 -29.375 -10.883 1 94.75 56 HIS B C 1
ATOM 3085 O O . HIS B 1 56 ? -17.5 -28.172 -11.109 1 94.75 56 HIS B O 1
ATOM 3091 N N . ILE B 1 57 ? -18.219 -30.156 -10.289 1 95 57 ILE B N 1
ATOM 3092 C CA . ILE B 1 57 ? -19.438 -29.594 -9.727 1 95 57 ILE B CA 1
ATOM 3093 C C . ILE B 1 57 ? -19.203 -29.188 -8.281 1 95 57 ILE B C 1
ATOM 3095 O O . ILE B 1 57 ? -18.656 -29.953 -7.492 1 95 57 ILE B O 1
ATOM 3099 N N . ILE B 1 58 ? -19.609 -28.016 -7.918 1 97.19 58 ILE B N 1
ATOM 3100 C CA . ILE B 1 58 ? -19.406 -27.484 -6.574 1 97.19 58 ILE B CA 1
ATOM 3101 C C . ILE B 1 58 ? -20.328 -28.188 -5.594 1 97.19 58 ILE B C 1
ATOM 3103 O O . ILE B 1 58 ? -21.547 -28.203 -5.797 1 97.19 58 ILE B O 1
ATOM 3107 N N . SER B 1 59 ? -19.781 -28.703 -4.598 1 97 59 SER B N 1
ATOM 3108 C CA . SER B 1 59 ? -20.531 -29.406 -3.555 1 97 59 SER B CA 1
ATOM 3109 C C . SER B 1 59 ? -20.938 -28.453 -2.434 1 97 59 SER B C 1
ATOM 3111 O O . SER B 1 59 ? -20.391 -27.344 -2.332 1 97 59 SER B O 1
ATOM 3113 N N . ASN B 1 60 ? -21.875 -28.906 -1.594 1 95.69 60 ASN B N 1
ATOM 3114 C CA . ASN B 1 60 ? -22.359 -28.078 -0.498 1 95.69 60 ASN B CA 1
ATOM 3115 C C . ASN B 1 60 ? -21.859 -28.578 0.853 1 95.69 60 ASN B C 1
ATOM 3117 O O . ASN B 1 60 ? -22.188 -28.016 1.894 1 95.69 60 ASN B O 1
ATOM 3121 N N . SER B 1 61 ? -21.141 -29.688 0.742 1 95.81 61 SER B N 1
ATOM 3122 C CA . SER B 1 61 ? -20.625 -30.234 1.996 1 95.81 61 SER B CA 1
ATOM 3123 C C . SER B 1 61 ? -19.422 -31.125 1.761 1 95.81 61 SER B C 1
ATOM 3125 O O . SER B 1 61 ? -19.219 -31.625 0.652 1 95.81 61 SER B O 1
ATOM 3127 N N . LEU B 1 62 ? -18.594 -31.266 2.852 1 96.94 62 LEU B N 1
ATOM 3128 C CA . LEU B 1 62 ? -17.438 -32.156 2.76 1 96.94 62 LEU B CA 1
ATOM 3129 C C . LEU B 1 62 ? -17.859 -33.625 2.66 1 96.94 62 LEU B C 1
ATOM 3131 O O . LEU B 1 62 ? -17.312 -34.375 1.86 1 96.94 62 LEU B O 1
ATOM 3135 N N . GLU B 1 63 ? -18.844 -33.969 3.41 1 95.44 63 GLU B N 1
ATOM 3136 C CA . GLU B 1 63 ? -19.344 -35.344 3.396 1 95.44 63 GLU B CA 1
ATOM 3137 C C . GLU B 1 63 ? -19.828 -35.75 2.004 1 95.44 63 GLU B C 1
ATOM 3139 O O . GLU B 1 63 ? -19.469 -36.781 1.492 1 95.44 63 GLU B O 1
ATOM 3144 N N . GLY B 1 64 ? -20.656 -34.875 1.478 1 95.12 64 GLY B N 1
ATOM 3145 C CA . GLY B 1 64 ? -21.156 -35.125 0.136 1 95.12 64 GLY B CA 1
ATOM 3146 C C . GLY B 1 64 ? -20.047 -35.188 -0.905 1 95.12 64 GLY B C 1
ATOM 3147 O O . GLY B 1 64 ? -20.094 -36.031 -1.814 1 95.12 64 GLY B O 1
ATOM 3148 N N . CYS B 1 65 ? -19.094 -34.375 -0.762 1 96.25 65 CYS B N 1
ATOM 3149 C CA . CYS B 1 65 ? -17.984 -34.344 -1.704 1 96.25 65 CYS B CA 1
ATOM 3150 C C . CYS B 1 65 ? -17.156 -35.594 -1.608 1 96.25 65 CYS B C 1
ATOM 3152 O O . CYS B 1 65 ? -16.703 -36.125 -2.625 1 96.25 65 CYS B O 1
ATOM 3154 N N . LEU B 1 66 ? -16.984 -36.125 -0.404 1 96.06 66 LEU B N 1
ATOM 3155 C CA . LEU B 1 66 ? -16.172 -37.312 -0.159 1 96.06 66 LEU B CA 1
ATOM 3156 C C . LEU B 1 66 ? -16.875 -38.594 -0.641 1 96.06 66 LEU B C 1
ATOM 3158 O O . LEU B 1 66 ? -16.234 -39.594 -0.894 1 96.06 66 LEU B O 1
ATOM 3162 N N . GLU B 1 67 ? -18.188 -38.5 -0.749 1 95.19 67 GLU B N 1
ATOM 3163 C CA . GLU B 1 67 ? -18.938 -39.625 -1.271 1 95.19 67 GLU B CA 1
ATOM 3164 C C . GLU B 1 67 ? -18.672 -39.844 -2.758 1 95.19 67 GLU B C 1
ATOM 3166 O O . GLU B 1 67 ? -18.703 -40.969 -3.248 1 95.19 67 GLU B O 1
ATOM 3171 N N . GLU B 1 68 ? -18.359 -38.812 -3.395 1 93.69 68 GLU B N 1
ATOM 3172 C CA . GLU B 1 68 ? -18.266 -38.875 -4.852 1 93.69 68 GLU B CA 1
ATOM 3173 C C . GLU B 1 68 ? -16.812 -38.844 -5.309 1 93.69 68 GLU B C 1
ATOM 3175 O O . GLU B 1 68 ? -16.516 -39.094 -6.48 1 93.69 68 GLU B O 1
ATOM 3180 N N . ASN B 1 69 ? -15.914 -38.531 -4.367 1 94.19 69 ASN B N 1
ATOM 3181 C CA . ASN B 1 69 ? -14.523 -38.312 -4.734 1 94.19 69 ASN B CA 1
ATOM 3182 C C . ASN B 1 69 ? -13.57 -38.938 -3.725 1 94.19 69 ASN B C 1
ATOM 3184 O O . ASN B 1 69 ? -13.859 -38.969 -2.527 1 94.19 69 ASN B O 1
ATOM 3188 N N . ASP B 1 70 ? -12.523 -39.5 -4.199 1 94.81 70 ASP B N 1
ATOM 3189 C CA . ASP B 1 70 ? -11.445 -39.969 -3.346 1 94.81 70 ASP B CA 1
ATOM 3190 C C . ASP B 1 70 ? -10.391 -38.906 -3.123 1 94.81 70 ASP B C 1
ATOM 3192 O O . ASP B 1 70 ? -9.625 -38.562 -4.031 1 94.81 70 ASP B O 1
ATOM 3196 N N . ALA B 1 71 ? -10.359 -38.312 -1.992 1 97.62 71 ALA B N 1
ATOM 3197 C CA . ALA B 1 71 ? -9.406 -37.25 -1.651 1 97.62 71 ALA B CA 1
ATOM 3198 C C . ALA B 1 71 ? -8.555 -37.656 -0.453 1 97.62 71 ALA B C 1
ATOM 3200 O O . ALA B 1 71 ? -9 -38.406 0.414 1 97.62 71 ALA B O 1
ATOM 3201 N N . LYS B 1 72 ? -7.336 -37.188 -0.447 1 98.25 72 LYS B N 1
ATOM 3202 C CA . LYS B 1 72 ? -6.441 -37.406 0.685 1 98.25 72 LYS B CA 1
ATOM 3203 C C . LYS B 1 72 ? -6.305 -36.125 1.529 1 98.25 72 LYS B C 1
ATOM 3205 O O . LYS B 1 72 ? -5.84 -36.188 2.67 1 98.25 72 LYS B O 1
ATOM 3210 N N . SER B 1 73 ? -6.586 -35.031 0.946 1 98.75 73 SER B N 1
ATOM 3211 C CA . SER B 1 73 ? -6.367 -33.75 1.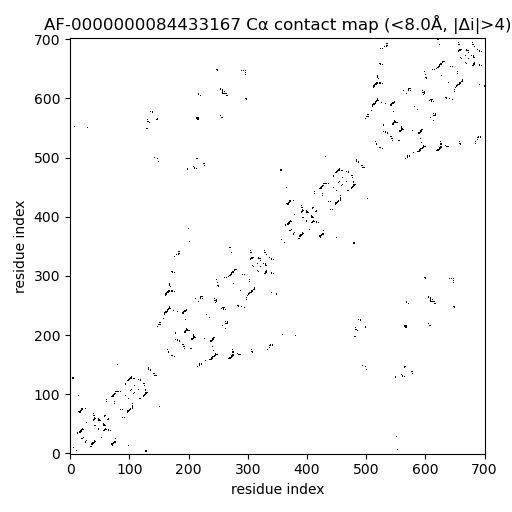592 1 98.75 73 SER B CA 1
ATOM 3212 C C . SER B 1 73 ? -7.461 -32.75 1.228 1 98.75 73 SER B C 1
ATOM 3214 O O . SER B 1 73 ? -8.164 -32.938 0.231 1 98.75 73 SER B O 1
ATOM 3216 N N . ILE B 1 74 ? -7.648 -31.75 2.041 1 98.69 74 ILE B N 1
ATOM 3217 C CA . ILE B 1 74 ? -8.414 -30.562 1.655 1 98.69 74 ILE B CA 1
ATOM 3218 C C . ILE B 1 74 ? -7.531 -29.328 1.729 1 98.69 74 ILE B C 1
ATOM 3220 O O . ILE B 1 74 ? -6.551 -29.297 2.473 1 98.69 74 ILE B O 1
ATOM 3224 N N . VAL B 1 75 ? -7.816 -28.406 0.931 1 98.62 75 VAL B N 1
ATOM 3225 C CA . VAL B 1 75 ? -7.23 -27.062 1.053 1 98.62 75 VAL B CA 1
ATOM 3226 C C . VAL B 1 75 ? -8.336 -26.031 1.266 1 98.62 75 VAL B C 1
ATOM 3228 O O . VAL B 1 75 ? -9.391 -26.109 0.634 1 98.62 75 VAL B O 1
ATOM 3231 N N . ILE B 1 76 ? -8.117 -25.172 2.207 1 97.94 76 ILE B N 1
ATOM 3232 C CA . ILE B 1 76 ? -9.109 -24.172 2.578 1 97.94 76 ILE B CA 1
ATOM 3233 C C . ILE B 1 76 ? -8.656 -22.797 2.084 1 97.94 76 ILE B C 1
ATOM 3235 O O . ILE B 1 76 ? -7.734 -22.188 2.641 1 97.94 76 ILE B O 1
ATOM 3239 N N . MET B 1 77 ? -9.297 -22.312 1.101 1 95.81 77 MET B N 1
ATOM 3240 C CA . MET B 1 77 ? -8.992 -21.031 0.467 1 95.81 77 MET B CA 1
ATOM 3241 C C . MET B 1 77 ? -10.125 -20.031 0.674 1 95.81 77 MET B C 1
ATOM 3243 O O . MET B 1 77 ? -10.734 -19.562 -0.292 1 95.81 77 MET B O 1
ATOM 3247 N N . LEU B 1 78 ? -10.398 -19.672 1.913 1 93.75 78 LEU B N 1
ATOM 3248 C CA . LEU B 1 78 ? -11.469 -18.766 2.281 1 93.75 78 LEU B CA 1
ATOM 3249 C C . LEU B 1 78 ? -10.898 -17.406 2.689 1 93.75 78 LEU B C 1
ATOM 3251 O O . LEU B 1 78 ? -9.75 -17.312 3.127 1 93.75 78 LEU B O 1
ATOM 3255 N N . PRO B 1 79 ? -11.633 -16.359 2.51 1 89.25 79 PRO B N 1
ATOM 3256 C CA . PRO B 1 79 ? -11.164 -15 2.797 1 89.25 79 PRO B CA 1
ATOM 3257 C C . PRO B 1 79 ? -11.188 -14.664 4.289 1 89.25 79 PRO B C 1
ATOM 3259 O O . PRO B 1 79 ? -11.703 -15.453 5.09 1 89.25 79 PRO B O 1
ATOM 3262 N N . ILE B 1 80 ? -10.555 -13.516 4.609 1 88.75 80 ILE B N 1
ATOM 3263 C CA . ILE B 1 80 ? -10.68 -12.945 5.945 1 88.75 80 ILE B CA 1
ATOM 3264 C C . ILE B 1 80 ? -12.156 -12.727 6.281 1 88.75 80 ILE B C 1
ATOM 3266 O O . ILE B 1 80 ? -12.922 -12.242 5.449 1 88.75 80 ILE B O 1
ATOM 3270 N N . GLY B 1 81 ? -12.602 -13.133 7.438 1 87.56 81 GLY B N 1
ATOM 3271 C CA . GLY B 1 81 ? -14 -13.039 7.828 1 87.56 81 GLY B CA 1
ATOM 3272 C C . GLY B 1 81 ? -14.695 -14.391 7.883 1 87.56 81 GLY B C 1
ATOM 3273 O O . GLY B 1 81 ? -15.773 -14.516 8.469 1 87.56 81 GLY B O 1
ATOM 3274 N N . ALA B 1 82 ? -14.031 -15.398 7.238 1 92.62 82 ALA B N 1
ATOM 3275 C CA . ALA B 1 82 ? -14.641 -16.719 7.176 1 92.62 82 ALA B CA 1
ATOM 3276 C C . ALA B 1 82 ? -13.93 -17.703 8.109 1 92.62 82 ALA B C 1
ATOM 3278 O O . ALA B 1 82 ? -13.844 -18.891 7.82 1 92.62 82 ALA B O 1
ATOM 3279 N N . GLU B 1 83 ? -13.414 -17.219 9.203 1 92.88 83 GLU B N 1
ATOM 3280 C CA . GLU B 1 83 ? -12.602 -18.031 10.109 1 92.88 83 GLU B CA 1
ATOM 3281 C C . GLU B 1 83 ? -13.398 -19.188 10.688 1 92.88 83 GLU B C 1
ATOM 3283 O O . GLU B 1 83 ? -12.891 -20.297 10.82 1 92.88 83 GLU B O 1
ATOM 3288 N N . GLY B 1 84 ? -14.672 -18.891 11.039 1 94.38 84 GLY B N 1
ATOM 3289 C CA . GLY B 1 84 ? -15.508 -19.953 11.578 1 94.38 84 GLY B CA 1
ATOM 3290 C C . GLY B 1 84 ? -15.727 -21.094 10.609 1 94.38 84 GLY B C 1
ATOM 3291 O O . GLY B 1 84 ? -15.586 -22.266 10.969 1 94.38 84 GLY B O 1
ATOM 3292 N N . THR B 1 85 ? -16.031 -20.734 9.398 1 96 85 THR B N 1
ATOM 3293 C CA . THR B 1 85 ? -16.25 -21.719 8.344 1 96 85 THR B CA 1
ATOM 3294 C C . THR B 1 85 ? -14.961 -22.5 8.062 1 96 85 THR B C 1
ATOM 3296 O O . THR B 1 85 ? -14.992 -23.719 7.883 1 96 85 THR B O 1
ATOM 3299 N N . ALA B 1 86 ? -13.891 -21.812 8.047 1 97.5 86 ALA B N 1
ATOM 3300 C CA . ALA B 1 86 ? -12.594 -22.438 7.805 1 97.5 86 ALA B CA 1
ATOM 3301 C C . ALA B 1 86 ? -12.281 -23.484 8.875 1 97.5 86 ALA B C 1
ATOM 3303 O O . ALA B 1 86 ? -11.867 -24.594 8.562 1 97.5 86 ALA B O 1
ATOM 3304 N N . LEU B 1 87 ? -12.539 -23.109 10.078 1 96.75 87 LEU B N 1
ATOM 3305 C CA . LEU B 1 87 ? -12.289 -24 11.203 1 96.75 87 LEU B CA 1
ATOM 3306 C C . LEU B 1 87 ? -13.188 -25.234 11.133 1 96.75 87 LEU B C 1
ATOM 3308 O O . LEU B 1 87 ? -12.742 -26.359 11.383 1 96.75 87 LEU B O 1
ATOM 3312 N N . LYS B 1 88 ? -14.414 -25 10.781 1 96.88 88 LYS B N 1
ATOM 3313 C CA . LYS B 1 88 ? -15.383 -26.094 10.656 1 96.88 88 LYS B CA 1
ATOM 3314 C C . LYS B 1 88 ? -14.898 -27.141 9.656 1 96.88 88 LYS B C 1
ATOM 3316 O O . LYS B 1 88 ? -14.859 -28.328 9.969 1 96.88 88 LYS B O 1
ATOM 3321 N N . TYR B 1 89 ? -14.492 -26.734 8.508 1 98.06 89 TYR B N 1
ATOM 3322 C CA . TYR B 1 89 ? -14.055 -27.656 7.469 1 98.06 89 TYR B CA 1
ATOM 3323 C C . TYR B 1 89 ? -12.75 -28.344 7.863 1 98.06 89 TYR B C 1
ATOM 3325 O O . TYR B 1 89 ? -12.555 -29.531 7.574 1 98.06 89 TYR B O 1
ATOM 3333 N N . ALA B 1 90 ? -11.859 -27.578 8.484 1 98.44 90 ALA B N 1
ATOM 3334 C CA . ALA B 1 90 ? -10.594 -28.156 8.914 1 98.44 90 ALA B CA 1
ATOM 3335 C C . ALA B 1 90 ? -10.828 -29.297 9.914 1 98.44 90 ALA B C 1
ATOM 3337 O O . ALA B 1 90 ? -10.258 -30.375 9.781 1 98.44 90 ALA B O 1
ATOM 3338 N N . VAL B 1 91 ? -11.695 -29.047 10.844 1 97.62 91 VAL B N 1
ATOM 3339 C CA . VAL B 1 91 ? -11.984 -30.031 11.891 1 97.62 91 VAL B CA 1
ATOM 3340 C C . VAL B 1 91 ? -12.656 -31.25 11.281 1 97.62 91 VAL B C 1
ATOM 3342 O O . VAL B 1 91 ? -12.289 -32.375 11.594 1 97.62 91 VAL B O 1
ATOM 3345 N N . GLN B 1 92 ? -13.594 -30.984 10.453 1 98.12 92 GLN B N 1
ATOM 3346 C CA . GLN B 1 92 ? -14.281 -32.094 9.789 1 98.12 92 GLN B CA 1
ATOM 3347 C C . GLN B 1 92 ? -13.305 -32.969 9.008 1 98.12 92 GLN B C 1
ATOM 3349 O O . GLN B 1 92 ? -13.391 -34.188 9.047 1 98.12 92 GLN B O 1
ATOM 3354 N N . ALA B 1 93 ? -12.461 -32.344 8.312 1 98.62 93 ALA B N 1
ATOM 3355 C CA . ALA B 1 93 ? -11.5 -33.062 7.473 1 98.62 93 ALA B CA 1
ATOM 3356 C C . ALA B 1 93 ? -10.539 -33.875 8.32 1 98.62 93 ALA B C 1
ATOM 3358 O O . ALA B 1 93 ? -10.281 -35.031 8.023 1 98.62 93 ALA B O 1
ATOM 3359 N N . ILE B 1 94 ? -9.992 -33.25 9.352 1 98.06 94 ILE B N 1
ATOM 3360 C CA . ILE B 1 94 ? -9.078 -33.938 10.25 1 98.06 94 ILE B CA 1
ATOM 3361 C C . ILE B 1 94 ? -9.773 -35.156 10.867 1 98.06 94 ILE B C 1
ATOM 3363 O O . ILE B 1 94 ? -9.203 -36.25 10.914 1 98.06 94 ILE B O 1
ATOM 3367 N N . ASP B 1 95 ? -10.992 -34.938 11.258 1 97.31 95 ASP B N 1
ATOM 3368 C CA . ASP B 1 95 ? -11.766 -36 11.867 1 97.31 95 ASP B CA 1
ATOM 3369 C C . ASP B 1 95 ? -11.977 -37.156 10.875 1 97.31 95 ASP B C 1
ATOM 3371 O O . ASP B 1 95 ? -12.047 -38.312 11.273 1 97.31 95 ASP B O 1
ATOM 3375 N N . ALA B 1 96 ? -12.062 -36.875 9.664 1 97.5 96 ALA B N 1
ATOM 3376 C CA . ALA B 1 96 ? -12.281 -37.875 8.609 1 97.5 96 ALA B CA 1
ATOM 3377 C C . ALA B 1 96 ? -10.961 -38.469 8.156 1 97.5 96 ALA B C 1
ATOM 3379 O O . ALA B 1 96 ? -10.945 -39.312 7.258 1 97.5 96 ALA B O 1
ATOM 3380 N N . GLY B 1 97 ? -9.859 -38 8.695 1 97.81 97 GLY B N 1
ATOM 3381 C CA . GLY B 1 97 ? -8.555 -38.594 8.406 1 97.81 97 GLY B CA 1
ATOM 3382 C C . GLY B 1 97 ? -7.883 -37.969 7.199 1 97.81 97 GLY B C 1
ATOM 3383 O O . GLY B 1 97 ? -6.98 -38.562 6.609 1 97.81 97 GLY B O 1
ATOM 3384 N N . LEU B 1 98 ? -8.32 -36.781 6.793 1 98.62 98 LEU B N 1
ATOM 3385 C CA . LEU B 1 98 ? -7.723 -36.062 5.664 1 98.62 98 LEU B CA 1
ATOM 3386 C C . LEU B 1 98 ? -6.652 -35.094 6.133 1 98.62 98 LEU B C 1
ATOM 3388 O O . LEU B 1 98 ? -6.77 -34.5 7.215 1 98.62 98 LEU B O 1
ATOM 3392 N N . ASN B 1 99 ? -5.566 -34.906 5.316 1 98.69 99 ASN B N 1
ATOM 3393 C CA . ASN B 1 99 ? -4.637 -33.812 5.527 1 98.69 99 ASN B CA 1
ATOM 3394 C C . ASN B 1 99 ? -5.293 -32.469 5.234 1 98.69 99 ASN B C 1
ATOM 3396 O O . ASN B 1 99 ? -6.25 -32.375 4.461 1 98.69 99 ASN B O 1
ATOM 3400 N N . VAL B 1 100 ? -4.777 -31.453 5.887 1 98.69 100 VAL B N 1
ATOM 3401 C CA . VAL B 1 100 ? -5.383 -30.125 5.723 1 98.69 100 VAL B CA 1
ATOM 3402 C C . VAL B 1 100 ? -4.309 -29.094 5.391 1 98.69 100 VAL B C 1
ATOM 3404 O O . VAL B 1 100 ? -3.27 -29.047 6.055 1 98.69 100 VAL B O 1
ATOM 3407 N N . VAL B 1 101 ? -4.539 -28.344 4.348 1 98.25 101 VAL B N 1
ATOM 3408 C CA . VAL B 1 101 ? -3.768 -27.141 4.043 1 98.25 101 VAL B CA 1
ATOM 3409 C C . VAL B 1 101 ? -4.641 -25.906 4.234 1 98.25 101 VAL B C 1
ATOM 3411 O O . VAL B 1 101 ? -5.703 -25.797 3.621 1 98.25 101 VAL B O 1
ATOM 3414 N N . THR B 1 102 ? -4.238 -25.031 5.109 1 97.12 102 THR B N 1
ATOM 3415 C CA . THR B 1 102 ? -5.004 -23.812 5.383 1 97.12 102 THR B CA 1
ATOM 3416 C C . THR B 1 102 ? -4.328 -22.594 4.762 1 97.12 102 THR B C 1
ATOM 3418 O O . THR B 1 102 ? -3.223 -22.688 4.227 1 97.12 102 THR B O 1
ATOM 3421 N N . SER B 1 103 ? -5.043 -21.516 4.797 1 94.88 103 SER B N 1
ATOM 3422 C CA . SER B 1 103 ? -4.516 -20.203 4.426 1 94.88 103 SER B CA 1
ATOM 3423 C C . SER B 1 103 ? -4.395 -19.297 5.637 1 94.88 103 SER B C 1
ATOM 3425 O O . SER B 1 103 ? -5.293 -19.25 6.484 1 94.88 103 SER B O 1
ATOM 3427 N N . PHE B 1 104 ? -3.338 -18.484 5.672 1 92.56 104 PHE B N 1
ATOM 3428 C CA . PHE B 1 104 ? -3.115 -17.562 6.773 1 92.56 104 PHE B CA 1
ATOM 3429 C C . PHE B 1 104 ? -4.273 -16.578 6.898 1 92.56 104 PHE B C 1
ATOM 3431 O O . PHE B 1 104 ? -4.508 -16.016 7.969 1 92.56 104 PHE B O 1
ATOM 3438 N N . ARG B 1 105 ? -5.027 -16.391 5.895 1 90.12 105 ARG B N 1
ATOM 3439 C CA . ARG B 1 105 ? -6.086 -15.383 5.836 1 90.12 105 ARG B CA 1
ATOM 3440 C C . ARG B 1 105 ? -7.266 -15.781 6.719 1 90.12 105 ARG B C 1
ATOM 3442 O O . ARG B 1 105 ? -7.812 -14.945 7.445 1 90.12 105 ARG B O 1
ATOM 3449 N N . SER B 1 106 ? -7.578 -17.078 6.57 1 90.44 106 SER B N 1
ATOM 3450 C CA . SER B 1 106 ? -8.797 -17.484 7.254 1 90.44 106 SER B CA 1
ATOM 3451 C C . SER B 1 106 ? -8.484 -18.391 8.445 1 90.44 106 SER B C 1
ATOM 3453 O O . SER B 1 106 ? -9.32 -18.562 9.336 1 90.44 106 SER B O 1
ATOM 3455 N N . LEU B 1 107 ? -7.344 -18.969 8.391 1 93.94 107 LEU B N 1
ATOM 3456 C CA . LEU B 1 107 ? -7.07 -19.922 9.445 1 93.94 107 LEU B CA 1
ATOM 3457 C C . LEU B 1 107 ? -5.57 -20.078 9.672 1 93.94 107 LEU B C 1
ATOM 3459 O O . LEU B 1 107 ? -4.973 -21.078 9.242 1 93.94 107 LEU B O 1
ATOM 3463 N N . SER B 1 108 ? -5.059 -19.266 10.5 1 92.94 108 SER B N 1
ATOM 3464 C CA . SER B 1 108 ? -3.66 -19.375 10.898 1 92.94 108 SER B CA 1
ATOM 3465 C C . SER B 1 108 ? -3.461 -20.469 11.93 1 92.94 108 SER B C 1
ATOM 3467 O O . SER B 1 108 ? -4.164 -20.516 12.945 1 92.94 108 SER B O 1
ATOM 3469 N N . ILE B 1 109 ? -2.492 -21.312 11.68 1 94.5 109 ILE B N 1
ATOM 3470 C CA . ILE B 1 109 ? -2.248 -22.422 12.594 1 94.5 109 ILE B CA 1
ATOM 3471 C C . ILE B 1 109 ? -1.666 -21.906 13.906 1 94.5 109 ILE B C 1
ATOM 3473 O O . ILE B 1 109 ? -2.014 -22.391 14.984 1 94.5 109 ILE B O 1
ATOM 3477 N N . GLU B 1 110 ? -0.813 -20.891 13.812 1 90.38 110 GLU B N 1
ATOM 3478 C CA . GLU B 1 110 ? -0.201 -20.297 15 1 90.38 110 GLU B CA 1
ATOM 3479 C C . GLU B 1 110 ? -1.261 -19.781 15.961 1 90.38 110 GLU B C 1
ATOM 3481 O O . GLU B 1 110 ? -1.079 -19.828 17.188 1 90.38 110 GLU B O 1
ATOM 3486 N N . ASP B 1 111 ? -2.312 -19.359 15.438 1 90.75 111 ASP B N 1
ATOM 3487 C CA . ASP B 1 111 ? -3.377 -18.812 16.266 1 90.75 111 ASP B CA 1
ATOM 3488 C C . ASP B 1 111 ? -4.359 -19.891 16.703 1 90.75 111 ASP B C 1
ATOM 3490 O O . ASP B 1 111 ? -5.293 -19.625 17.453 1 90.75 111 ASP B O 1
ATOM 3494 N N . ASN B 1 112 ? -4.215 -21.094 16.188 1 93.38 112 ASN B N 1
ATOM 3495 C CA . ASN B 1 112 ? -5.105 -22.219 16.484 1 93.38 112 ASN B CA 1
ATOM 3496 C C . ASN B 1 112 ? -4.324 -23.469 16.891 1 93.38 112 ASN B C 1
ATOM 3498 O O . ASN B 1 112 ? -4.414 -24.5 16.234 1 93.38 112 ASN B O 1
ATOM 3502 N N . PRO B 1 113 ? -3.678 -23.406 18.031 1 93.31 113 PRO B N 1
ATOM 3503 C CA . PRO B 1 113 ? -2.84 -24.531 18.438 1 93.31 113 PRO B CA 1
ATOM 3504 C C . PRO B 1 113 ? -3.645 -25.812 18.672 1 93.31 113 PRO B C 1
ATOM 3506 O O . PRO B 1 113 ? -3.127 -26.922 18.484 1 93.31 113 PRO B O 1
ATOM 3509 N N . SER B 1 114 ? -4.887 -25.641 19.062 1 96.62 114 SER B N 1
ATOM 3510 C CA . SER B 1 114 ? -5.738 -26.812 19.266 1 96.62 114 SER B CA 1
ATOM 3511 C C . SER B 1 114 ? -5.953 -27.578 17.969 1 96.62 114 SER B C 1
ATOM 3513 O O . SER B 1 114 ? -6.094 -28.797 17.969 1 96.62 114 SER B O 1
ATOM 3515 N N . LEU B 1 115 ? -6 -26.859 16.875 1 96.75 115 LEU B N 1
ATOM 3516 C CA . LEU B 1 115 ? -6.141 -27.484 15.562 1 96.75 115 LEU B CA 1
ATOM 3517 C C . LEU B 1 115 ? -4.922 -28.344 15.242 1 96.75 115 LEU B C 1
ATOM 3519 O O . LEU B 1 115 ? -5.055 -29.453 14.727 1 96.75 115 LEU B O 1
ATOM 3523 N N . ALA B 1 116 ? -3.756 -27.859 15.547 1 95.94 116 ALA B N 1
ATOM 3524 C CA . ALA B 1 116 ? -2.51 -28.578 15.32 1 95.94 116 ALA B CA 1
ATOM 3525 C C . ALA B 1 116 ? -2.467 -29.859 16.156 1 95.94 116 ALA B C 1
ATOM 3527 O O . ALA B 1 116 ? -2.09 -30.922 15.656 1 95.94 116 ALA B O 1
ATOM 3528 N N . LYS B 1 117 ? -2.826 -29.766 17.391 1 96.19 117 LYS B N 1
ATOM 3529 C CA . LYS B 1 117 ? -2.861 -30.922 18.281 1 96.19 117 LYS B CA 1
ATOM 3530 C C . LYS B 1 117 ? -3.857 -31.953 17.781 1 96.19 117 LYS B C 1
ATOM 3532 O O . LYS B 1 117 ? -3.602 -33.156 17.875 1 96.19 117 LYS B O 1
ATOM 3537 N N . PHE B 1 118 ? -4.973 -31.484 17.297 1 96.88 118 PHE B N 1
ATOM 3538 C CA . PHE B 1 118 ? -5.992 -32.375 16.781 1 96.88 118 PHE B CA 1
ATOM 3539 C C . PHE B 1 118 ? -5.465 -33.156 15.57 1 96.88 118 PHE B C 1
ATOM 3541 O O . PHE B 1 118 ? -5.633 -34.375 15.477 1 96.88 118 PHE B O 1
ATOM 3548 N N . ALA B 1 119 ? -4.848 -32.438 14.664 1 97.94 119 ALA B N 1
ATOM 3549 C CA . ALA B 1 119 ? -4.258 -33.062 13.492 1 97.94 119 ALA B CA 1
ATOM 3550 C C . ALA B 1 119 ? -3.24 -34.125 13.906 1 97.94 119 ALA B C 1
ATOM 3552 O O . ALA B 1 119 ? -3.211 -35.219 13.336 1 97.94 119 ALA B O 1
ATOM 3553 N N . GLU B 1 120 ? -2.447 -33.781 14.891 1 96.94 120 GLU B N 1
ATOM 3554 C CA . GLU B 1 120 ? -1.458 -34.719 15.414 1 96.94 120 GLU B CA 1
ATOM 3555 C C . GLU B 1 120 ? -2.129 -35.969 15.984 1 96.94 120 GLU B C 1
ATOM 3557 O O . GLU B 1 120 ? -1.677 -37.094 15.75 1 96.94 120 GLU B O 1
ATOM 3562 N N . SER B 1 121 ? -3.143 -35.812 16.688 1 97.69 121 SER B N 1
ATOM 3563 C CA . SER B 1 121 ? -3.842 -36.938 17.328 1 97.69 121 SER B CA 1
ATOM 3564 C C . SER B 1 121 ? -4.469 -37.875 16.281 1 97.69 121 SER B C 1
ATOM 3566 O O . SER B 1 121 ? -4.652 -39.062 16.547 1 97.69 121 SER B O 1
ATOM 3568 N N . LYS B 1 122 ? -4.805 -37.312 15.188 1 97.88 122 LYS B N 1
ATOM 3569 C CA . LYS B 1 122 ? -5.43 -38.094 14.125 1 97.88 122 LYS B CA 1
ATOM 3570 C C . LYS B 1 122 ? -4.387 -38.594 13.125 1 97.88 122 LYS B C 1
ATOM 3572 O O . LYS B 1 122 ? -4.723 -39.312 12.172 1 97.88 122 LYS B O 1
ATOM 3577 N N . ASN B 1 123 ? -3.129 -38.188 13.359 1 97.94 123 ASN B N 1
ATOM 3578 C CA . ASN B 1 123 ? -1.997 -38.562 12.523 1 97.94 123 ASN B CA 1
ATOM 3579 C C . ASN B 1 123 ? -2.186 -38.125 11.078 1 97.94 123 ASN B C 1
ATOM 3581 O O . ASN B 1 123 ? -2.031 -38.906 10.148 1 97.94 123 ASN B O 1
ATOM 3585 N N . VAL B 1 124 ? -2.637 -36.875 10.898 1 98.31 124 VAL B N 1
ATOM 3586 C CA . VAL B 1 124 ? -2.744 -36.281 9.57 1 98.31 124 VAL B CA 1
ATOM 3587 C C . VAL B 1 124 ? -1.829 -35.062 9.477 1 98.31 124 VAL B C 1
ATOM 3589 O O . VAL B 1 124 ? -1.372 -34.562 10.492 1 98.31 124 VAL B O 1
ATOM 3592 N N . ILE B 1 125 ? -1.504 -34.656 8.258 1 98.06 125 ILE B N 1
ATOM 3593 C CA . ILE B 1 125 ? -0.605 -33.531 8 1 98.06 125 ILE B CA 1
ATOM 3594 C C . ILE B 1 125 ? -1.399 -32.25 7.973 1 98.06 125 ILE B C 1
ATOM 3596 O O . ILE B 1 125 ? -2.469 -32.156 7.363 1 98.06 125 ILE B O 1
ATOM 3600 N N . LEU B 1 126 ? -0.943 -31.266 8.727 1 98 126 LEU B N 1
ATOM 3601 C CA . LEU B 1 126 ? -1.477 -29.906 8.734 1 98 126 LEU B CA 1
ATOM 3602 C C . LEU B 1 126 ? -0.427 -28.922 8.266 1 98 126 LEU B C 1
ATOM 3604 O O . LEU B 1 126 ? 0.668 -28.844 8.828 1 98 126 LEU B O 1
ATOM 3608 N N . LYS B 1 127 ? -0.73 -28.188 7.18 1 97.56 127 LYS B N 1
ATOM 3609 C CA . LYS B 1 127 ? 0.174 -27.172 6.641 1 97.56 127 LYS B CA 1
ATOM 3610 C C . LYS B 1 127 ? -0.559 -25.859 6.387 1 97.56 127 LYS B C 1
ATOM 3612 O O . LYS B 1 127 ? -1.791 -25.812 6.371 1 97.56 127 LYS B O 1
ATOM 3617 N N . GLU B 1 128 ? 0.212 -24.797 6.254 1 96.88 128 GLU B N 1
ATOM 3618 C CA . GLU B 1 128 ? -0.354 -23.469 6.027 1 96.88 128 GLU B CA 1
ATOM 3619 C C . GLU B 1 128 ? 0.33 -22.766 4.852 1 96.88 128 GLU B C 1
ATOM 3621 O O . GLU B 1 128 ? 1.56 -22.734 4.781 1 96.88 128 GLU B O 1
ATOM 3626 N N . ILE B 1 129 ? -0.476 -22.375 3.914 1 95.94 129 ILE B N 1
ATOM 3627 C CA . ILE B 1 129 ? 0.028 -21.375 2.969 1 95.94 129 ILE B CA 1
ATOM 3628 C C . ILE B 1 129 ? 0.208 -20.031 3.678 1 95.94 129 ILE B C 1
ATOM 3630 O O . ILE B 1 129 ? -0.759 -19.297 3.875 1 95.94 129 ILE B O 1
ATOM 3634 N N . SER B 1 130 ? 1.438 -19.734 4.051 1 94.56 130 SER B N 1
ATOM 3635 C CA . SER B 1 130 ? 1.753 -18.594 4.914 1 94.56 130 SER B CA 1
ATOM 3636 C C . SER B 1 130 ? 2.211 -17.391 4.102 1 94.56 130 SER B C 1
ATOM 3638 O O . SER B 1 130 ? 2.529 -17.516 2.916 1 94.56 130 SER B O 1
ATOM 3640 N N . PRO B 1 131 ? 2.219 -16.234 4.707 1 95.25 131 PRO B N 1
ATOM 3641 C CA . PRO B 1 131 ? 2.664 -15.039 3.98 1 95.25 131 PRO B CA 1
ATOM 3642 C C . PRO B 1 131 ? 4.18 -14.992 3.797 1 95.25 131 PRO B C 1
ATOM 3644 O O . PRO B 1 131 ? 4.695 -14.094 3.121 1 95.25 131 PRO B O 1
ATOM 3647 N N . ARG B 1 132 ? 4.961 -15.844 4.336 1 95.12 132 ARG B N 1
ATOM 3648 C CA . ARG B 1 132 ? 6.402 -16 4.188 1 95.12 132 ARG B CA 1
ATOM 3649 C C . ARG B 1 132 ? 7.141 -14.758 4.68 1 95.12 132 ARG B C 1
ATOM 3651 O O . ARG B 1 132 ? 8.055 -14.266 4.012 1 95.12 132 ARG B O 1
ATOM 3658 N N . LEU B 1 133 ? 6.719 -14.289 5.824 1 96.12 133 LEU B N 1
ATOM 3659 C CA . LEU B 1 133 ? 7.383 -13.156 6.461 1 96.12 133 LEU B CA 1
ATOM 3660 C C . LEU B 1 133 ? 8.797 -13.539 6.906 1 96.12 133 LEU B C 1
ATOM 3662 O O . LEU B 1 133 ? 9.648 -12.664 7.07 1 96.12 133 LEU B O 1
ATOM 3666 N N . ASP B 1 134 ? 9.039 -14.812 7.02 1 95.25 134 ASP B N 1
ATOM 3667 C CA . ASP B 1 134 ? 10.391 -15.305 7.293 1 95.25 134 ASP B CA 1
ATOM 3668 C C . ASP B 1 134 ? 11.344 -14.969 6.148 1 95.25 134 ASP B C 1
ATOM 3670 O O . ASP B 1 134 ? 12.516 -14.664 6.379 1 95.25 134 ASP B O 1
ATOM 3674 N N . VAL B 1 135 ? 10.867 -15.07 4.953 1 96.12 135 VAL B N 1
ATOM 3675 C CA . VAL B 1 135 ? 11.664 -14.719 3.779 1 96.12 135 VAL B CA 1
ATOM 3676 C C . VAL B 1 135 ? 11.984 -13.227 3.795 1 96.12 135 VAL B C 1
ATOM 3678 O O . VAL B 1 135 ? 13.117 -12.828 3.502 1 96.12 135 VAL B O 1
ATOM 3681 N N . VAL B 1 136 ? 11 -12.391 4.184 1 97.75 136 VAL B N 1
ATOM 3682 C CA . VAL B 1 136 ? 11.211 -10.953 4.297 1 97.75 136 VAL B CA 1
ATOM 3683 C C . VAL B 1 136 ? 12.289 -10.664 5.34 1 97.75 136 VAL B C 1
ATOM 3685 O O . VAL B 1 136 ? 13.18 -9.852 5.105 1 97.75 136 VAL B O 1
ATOM 3688 N N . GLU B 1 137 ? 12.172 -11.359 6.438 1 97.38 137 GLU B N 1
ATOM 3689 C CA . GLU B 1 137 ? 13.172 -11.18 7.484 1 97.38 137 GLU B CA 1
ATOM 3690 C C . GLU B 1 137 ? 14.57 -11.547 6.988 1 97.38 137 GLU B C 1
ATOM 3692 O O . GLU B 1 137 ? 15.547 -10.891 7.34 1 97.38 137 GLU B O 1
ATOM 3697 N N . LYS B 1 138 ? 14.625 -12.539 6.219 1 96.31 138 LYS B N 1
ATOM 3698 C CA . LYS B 1 138 ? 15.898 -13.016 5.699 1 96.31 138 LYS B CA 1
ATOM 3699 C C . LYS B 1 138 ? 16.578 -11.961 4.832 1 96.31 138 LYS B C 1
ATOM 3701 O O . LYS B 1 138 ? 17.766 -11.68 4.996 1 96.31 138 LYS B O 1
ATOM 3706 N N . PHE B 1 139 ? 15.828 -11.312 3.938 1 96.88 139 PHE B N 1
ATOM 3707 C CA . PHE B 1 139 ? 16.516 -10.43 3.002 1 96.88 139 PHE B CA 1
ATOM 3708 C C . PHE B 1 139 ? 16.5 -8.992 3.508 1 96.88 139 PHE B C 1
ATOM 3710 O O . PHE B 1 139 ? 17.344 -8.18 3.115 1 96.88 139 PHE B O 1
ATOM 3717 N N . ALA B 1 140 ? 15.57 -8.625 4.406 1 96.62 140 ALA B N 1
ATOM 3718 C CA . ALA B 1 140 ? 15.453 -7.23 4.84 1 96.62 140 ALA B CA 1
ATOM 3719 C C . ALA B 1 140 ? 15.969 -7.062 6.27 1 96.62 140 ALA B C 1
ATOM 3721 O O . ALA B 1 140 ? 16.109 -5.938 6.754 1 96.62 140 ALA B O 1
ATOM 3722 N N . GLY B 1 141 ? 16.188 -8.133 6.98 1 95.94 141 GLY B N 1
ATOM 3723 C CA . GLY B 1 141 ? 16.703 -8.086 8.336 1 95.94 141 GLY B CA 1
ATOM 3724 C C . GLY B 1 141 ? 15.617 -7.988 9.391 1 95.94 141 GLY B C 1
ATOM 3725 O O . GLY B 1 141 ? 15.859 -8.273 10.57 1 95.94 141 GLY B O 1
ATOM 3726 N N . VAL B 1 142 ? 14.438 -7.562 9.047 1 95.81 142 VAL B N 1
ATOM 3727 C CA . VAL B 1 142 ? 13.305 -7.445 9.961 1 95.81 142 VAL B CA 1
ATOM 3728 C C . VAL B 1 142 ? 12 -7.637 9.188 1 95.81 142 VAL B C 1
ATOM 3730 O O . VAL B 1 142 ? 11.953 -7.434 7.973 1 95.81 142 VAL B O 1
ATOM 3733 N N . ALA B 1 143 ? 10.93 -8.086 9.82 1 96.5 143 ALA B N 1
ATOM 3734 C CA . ALA B 1 143 ? 9.586 -8.25 9.273 1 96.5 143 ALA B CA 1
ATOM 3735 C C . ALA B 1 143 ? 8.531 -8.211 10.375 1 96.5 143 ALA B C 1
ATOM 3737 O O . ALA B 1 143 ? 8.852 -8.367 11.555 1 96.5 143 ALA B O 1
ATOM 3738 N N . PRO B 1 144 ? 7.305 -7.871 9.977 1 95.62 144 PRO B N 1
ATOM 3739 C CA . PRO B 1 144 ? 6.258 -8.031 10.992 1 95.62 144 PRO B CA 1
ATOM 3740 C C . PRO B 1 144 ? 6.148 -9.461 11.5 1 95.62 144 PRO B C 1
ATOM 3742 O O . PRO B 1 144 ? 6.496 -10.406 10.789 1 95.62 144 PRO B O 1
ATOM 3745 N N . GLU B 1 145 ? 5.586 -9.562 12.688 1 92 145 GLU B N 1
ATOM 3746 C CA . GLU B 1 145 ? 5.441 -10.883 13.297 1 92 145 GLU B CA 1
ATOM 3747 C C . GLU B 1 145 ? 4.336 -11.688 12.625 1 92 145 GLU B C 1
ATOM 3749 O O . GLU B 1 145 ? 4.398 -12.922 12.57 1 92 145 GLU B O 1
ATOM 3754 N N . LYS B 1 146 ? 3.338 -11.023 12.18 1 93.25 146 LYS B N 1
ATOM 3755 C CA . LYS B 1 146 ? 2.191 -11.609 11.492 1 93.25 146 LYS B CA 1
ATOM 3756 C C . LYS B 1 146 ? 1.746 -10.727 10.328 1 93.25 146 LYS B C 1
ATOM 3758 O O . LYS B 1 146 ? 2.203 -9.594 10.188 1 93.25 146 LYS B O 1
ATOM 3763 N N . SER B 1 147 ? 0.876 -11.328 9.508 1 95.44 147 SER B N 1
ATOM 3764 C CA . SER B 1 147 ? 0.325 -10.539 8.406 1 95.44 147 SER B CA 1
ATOM 3765 C C . SER B 1 147 ? -0.364 -9.281 8.922 1 95.44 147 SER B C 1
ATOM 3767 O O . SER B 1 147 ? -1.122 -9.328 9.891 1 95.44 147 SER B O 1
ATOM 3769 N N . CYS B 1 148 ? -0.103 -8.18 8.195 1 97.06 148 CYS B N 1
ATOM 3770 C CA . CYS B 1 148 ? -0.678 -6.902 8.609 1 97.06 148 CYS B CA 1
ATOM 3771 C C . CYS B 1 148 ? -2.041 -6.684 7.965 1 97.06 148 CYS B C 1
ATOM 3773 O O . CYS B 1 148 ? -2.746 -5.73 8.297 1 97.06 148 CYS B O 1
ATOM 3775 N N . GLU B 1 149 ? -2.389 -7.574 7.066 1 96.69 149 GLU B N 1
ATOM 3776 C CA . GLU B 1 149 ? -3.73 -7.484 6.496 1 96.69 149 GLU B CA 1
ATOM 3777 C C . GLU B 1 149 ? -4.781 -7.984 7.484 1 96.69 149 GLU B C 1
ATOM 3779 O O . GLU B 1 149 ? -4.895 -9.188 7.723 1 96.69 149 GLU B O 1
ATOM 3784 N N . VAL B 1 150 ? -5.598 -7.031 8.008 1 95.06 150 VAL B N 1
ATOM 3785 C CA . VAL B 1 150 ? -6.504 -7.469 9.062 1 95.06 150 VAL B CA 1
ATOM 3786 C C . VAL B 1 150 ? -7.902 -6.91 8.805 1 95.06 150 VAL B C 1
ATOM 3788 O O . VAL B 1 150 ? -8.891 -7.418 9.344 1 95.06 150 VAL B O 1
ATOM 3791 N N . LEU B 1 151 ? -8 -5.828 7.973 1 96.12 151 LEU B N 1
ATOM 3792 C CA . LEU B 1 151 ? -9.312 -5.219 7.754 1 96.12 151 LEU B CA 1
ATOM 3793 C C . LEU B 1 151 ? -10.133 -6.027 6.754 1 96.12 151 LEU B C 1
ATOM 3795 O O . LEU B 1 151 ? -9.602 -6.48 5.738 1 96.12 151 LEU B O 1
ATOM 3799 N N . PRO B 1 152 ? -11.359 -6.215 7.016 1 91.38 152 PRO B N 1
ATOM 3800 C CA . PRO B 1 152 ? -12.211 -6.816 5.984 1 91.38 152 PRO B CA 1
ATOM 3801 C C . PRO B 1 152 ? -12.32 -5.949 4.73 1 91.38 152 PRO B C 1
ATOM 3803 O O . PRO B 1 152 ? -12.344 -4.719 4.828 1 91.38 152 PRO B O 1
ATOM 3806 N N . LYS B 1 153 ? -12.398 -6.57 3.629 1 92.81 153 LYS B N 1
ATOM 3807 C CA . LYS B 1 153 ? -12.594 -5.844 2.379 1 92.81 153 LYS B CA 1
ATOM 3808 C C . LYS B 1 153 ? -14.062 -5.488 2.172 1 92.81 153 LYS B C 1
ATOM 3810 O O . LYS B 1 153 ? -14.945 -6.324 2.383 1 92.81 153 LYS B O 1
ATOM 3815 N N . ILE B 1 154 ? -14.297 -4.215 1.785 1 94 154 ILE B N 1
ATOM 3816 C CA . ILE B 1 154 ? -15.688 -3.785 1.679 1 94 154 ILE B CA 1
ATOM 3817 C C . ILE B 1 154 ? -15.898 -3.049 0.357 1 94 154 ILE B C 1
ATOM 3819 O O . ILE B 1 154 ? -14.938 -2.582 -0.262 1 94 154 ILE B O 1
ATOM 3823 N N . SER B 1 155 ? -17.109 -3.045 -0.058 1 94.06 155 SER B N 1
ATOM 3824 C CA . SER B 1 155 ? -17.578 -2.186 -1.141 1 94.06 155 SER B CA 1
ATOM 3825 C C . SER B 1 155 ? -18.562 -1.138 -0.626 1 94.06 155 SER B C 1
ATOM 3827 O O . SER B 1 155 ? -19.453 -1.452 0.156 1 94.06 155 SER B O 1
ATOM 3829 N N . TYR B 1 156 ? -18.312 0.104 -1.002 1 96.62 156 TYR B N 1
ATOM 3830 C CA . TYR B 1 156 ? -19.188 1.196 -0.58 1 96.62 156 TYR B CA 1
ATOM 3831 C C . TYR B 1 156 ? -19.203 2.307 -1.624 1 96.62 156 TYR B C 1
ATOM 3833 O O . TYR B 1 156 ? -18.172 2.639 -2.213 1 96.62 156 TYR B O 1
ATOM 3841 N N . THR B 1 157 ? -20.375 2.838 -1.915 1 96.75 157 THR B N 1
ATOM 3842 C CA . THR B 1 157 ? -20.531 4 -2.781 1 96.75 157 THR B CA 1
ATOM 3843 C C . THR B 1 157 ? -20.938 5.227 -1.969 1 96.75 157 THR B C 1
ATOM 3845 O O . THR B 1 157 ? -22.031 5.285 -1.417 1 96.75 157 THR B O 1
ATOM 3848 N N . PRO B 1 158 ? -20.094 6.199 -1.936 1 97.75 158 PRO B N 1
ATOM 3849 C CA . PRO B 1 158 ? -20.406 7.402 -1.159 1 97.75 158 PRO B CA 1
ATOM 3850 C C . PRO B 1 158 ? -21.594 8.164 -1.713 1 97.75 158 PRO B C 1
ATOM 3852 O O . PRO B 1 158 ? -21.781 8.234 -2.93 1 97.75 158 PRO B O 1
ATOM 3855 N N . LYS B 1 159 ? -22.359 8.773 -0.785 1 97.56 159 LYS B N 1
ATOM 3856 C CA . LYS B 1 159 ? -23.422 9.688 -1.17 1 97.56 159 LYS B CA 1
ATOM 3857 C C . LYS B 1 159 ? -22.891 11.102 -1.391 1 97.56 159 LYS B C 1
ATOM 3859 O O . LYS B 1 159 ? -23.312 11.789 -2.32 1 97.56 159 LYS B O 1
ATOM 3864 N N . ALA B 1 160 ? -22 11.516 -0.513 1 98.31 160 ALA B N 1
ATOM 3865 C CA . ALA B 1 160 ? -21.375 12.836 -0.619 1 98.31 160 ALA B CA 1
ATOM 3866 C C . ALA B 1 160 ? -20.375 12.875 -1.769 1 98.31 160 ALA B C 1
ATOM 3868 O O . ALA B 1 160 ? -19.844 11.836 -2.184 1 98.31 160 ALA B O 1
ATOM 3869 N N . HIS B 1 161 ? -20.172 14.07 -2.283 1 98.44 161 HIS B N 1
ATOM 3870 C CA . HIS B 1 161 ? -19.047 14.242 -3.205 1 98.44 161 HIS B CA 1
ATOM 3871 C C . HIS B 1 161 ? -17.719 14.047 -2.496 1 98.44 161 HIS B C 1
ATOM 3873 O O . HIS B 1 161 ? -17.516 14.539 -1.383 1 98.44 161 HIS B O 1
ATOM 3879 N N . VAL B 1 162 ? -16.875 13.289 -3.086 1 98.88 162 VAL B N 1
ATOM 3880 C CA . VAL B 1 162 ? -15.562 13.016 -2.502 1 98.88 162 VAL B CA 1
ATOM 3881 C C . VAL B 1 162 ? -14.484 13.75 -3.297 1 98.88 162 VAL B C 1
ATOM 3883 O O . VAL B 1 162 ? -14.406 13.609 -4.52 1 98.88 162 VAL B O 1
ATOM 3886 N N . VAL B 1 163 ? -13.656 14.516 -2.625 1 98.94 163 VAL B N 1
ATOM 3887 C CA . VAL B 1 163 ? -12.547 15.25 -3.225 1 98.94 163 VAL B CA 1
ATOM 3888 C C . VAL B 1 163 ? -11.234 14.797 -2.6 1 98.94 163 VAL B C 1
ATOM 3890 O O . VAL B 1 163 ? -11.102 14.75 -1.374 1 98.94 163 VAL B O 1
ATOM 3893 N N . PHE B 1 164 ? -10.352 14.422 -3.441 1 98.88 164 PHE B N 1
ATOM 3894 C CA . PHE B 1 164 ? -9.016 14.016 -3.014 1 98.88 164 PHE B CA 1
ATOM 3895 C C . PHE B 1 164 ? -8.031 15.172 -3.141 1 98.88 164 PHE B C 1
ATOM 3897 O O . PHE B 1 164 ? -7.984 15.844 -4.172 1 98.88 164 PHE B O 1
ATOM 3904 N N . VAL B 1 165 ? -7.32 15.453 -2.053 1 98.88 165 VAL B N 1
ATOM 3905 C CA . VAL B 1 165 ? -6.254 16.453 -2.08 1 98.88 165 VAL B CA 1
ATOM 3906 C C . VAL B 1 165 ? -4.898 15.758 -2.158 1 98.88 165 VAL B C 1
ATOM 3908 O O . VAL B 1 165 ? -4.344 15.344 -1.137 1 98.88 165 VAL B O 1
ATOM 3911 N N . GLY B 1 166 ? -4.383 15.68 -3.35 1 98.62 166 GLY B N 1
ATOM 3912 C CA . GLY B 1 166 ? -3.072 15.102 -3.59 1 98.62 166 GLY B CA 1
ATOM 3913 C C . GLY B 1 166 ? -1.978 16.141 -3.729 1 98.62 166 GLY B C 1
ATOM 3914 O O . GLY B 1 166 ? -2.145 17.281 -3.303 1 98.62 166 GLY B O 1
ATOM 3915 N N . GLY B 1 167 ? -0.846 15.695 -4.262 1 98.56 167 GLY B N 1
ATOM 3916 C CA . GLY B 1 167 ? 0.278 16.594 -4.434 1 98.56 167 GLY B CA 1
ATOM 3917 C C . GLY B 1 167 ? 1.413 15.992 -5.238 1 98.56 167 GLY B C 1
ATOM 3918 O O . GLY B 1 167 ? 1.43 14.789 -5.488 1 98.56 167 GLY B O 1
ATOM 3919 N N . THR B 1 168 ? 2.367 16.875 -5.609 1 98.44 168 THR B N 1
ATOM 3920 C CA . THR B 1 168 ? 3.5 16.453 -6.422 1 98.44 168 THR B CA 1
ATOM 3921 C C . THR B 1 168 ? 4.633 15.93 -5.539 1 98.44 168 THR B C 1
ATOM 3923 O O . THR B 1 168 ? 5.609 15.375 -6.039 1 98.44 168 THR B O 1
ATOM 3926 N N . SER B 1 169 ? 4.492 16.156 -4.223 1 96.31 169 SER B N 1
ATOM 3927 C CA . SER B 1 169 ? 5.496 15.68 -3.27 1 96.31 169 SER B CA 1
ATOM 3928 C C . SER B 1 169 ? 4.941 15.664 -1.848 1 96.31 169 SER B C 1
ATOM 3930 O O . SER B 1 169 ? 3.838 16.156 -1.6 1 96.31 169 SER B O 1
ATOM 3932 N N . GLN B 1 170 ? 5.746 15.008 -0.957 1 93.31 170 GLN B N 1
ATOM 3933 C CA . GLN B 1 170 ? 5.5 15.211 0.467 1 93.31 170 GLN B CA 1
ATOM 3934 C C . GLN B 1 170 ? 5.707 16.672 0.858 1 93.31 170 GLN B C 1
ATOM 3936 O O . GLN B 1 170 ? 6.516 17.375 0.249 1 93.31 170 GLN B O 1
ATOM 3941 N N . GLU B 1 171 ? 4.918 17.125 1.832 1 90.94 171 GLU B N 1
ATOM 3942 C CA . GLU B 1 171 ? 5.102 18.438 2.443 1 90.94 171 GLU B CA 1
ATOM 3943 C C . GLU B 1 171 ? 4.8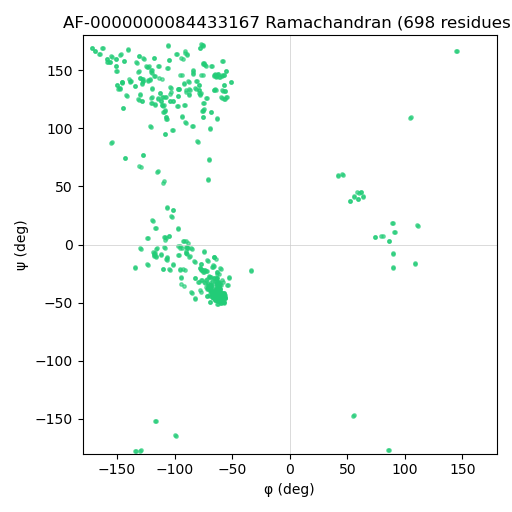91 19.547 1.425 1 90.94 171 GLU B C 1
ATOM 3945 O O . GLU B 1 171 ? 5.688 20.5 1.354 1 90.94 171 GLU B O 1
ATOM 3950 N N . CYS B 1 172 ? 3.887 19.375 0.609 1 94.75 172 CYS B N 1
ATOM 3951 C CA . CYS B 1 172 ? 3.643 20.422 -0.376 1 94.75 172 CYS B CA 1
ATOM 3952 C C . CYS B 1 172 ? 2.377 21.203 -0.042 1 94.75 172 CYS B C 1
ATOM 3954 O O . CYS B 1 172 ? 1.906 22 -0.85 1 94.75 172 CYS B O 1
ATOM 3956 N N . GLY B 1 173 ? 1.752 20.922 1.165 1 94.12 173 GLY B N 1
ATOM 3957 C CA . GLY B 1 173 ? 0.657 21.766 1.621 1 94.12 173 GLY B CA 1
ATOM 3958 C C . GLY B 1 173 ? -0.688 21.062 1.592 1 94.12 173 GLY B C 1
ATOM 3959 O O . GLY B 1 173 ? -1.734 21.719 1.65 1 94.12 173 GLY B O 1
ATOM 3960 N N . LYS B 1 174 ? -0.76 19.734 1.503 1 97 174 LYS B N 1
ATOM 3961 C CA . LYS B 1 174 ? -2 18.984 1.382 1 97 174 LYS B CA 1
ATOM 3962 C C . LYS B 1 174 ? -2.863 19.141 2.631 1 97 174 LYS B C 1
ATOM 3964 O O . LYS B 1 174 ? -4.086 19.266 2.535 1 97 174 LYS B O 1
ATOM 3969 N N . ARG B 1 175 ? -2.244 19.125 3.781 1 94.75 175 ARG B N 1
ATOM 3970 C CA . ARG B 1 175 ? -2.975 19.281 5.039 1 94.75 175 ARG B CA 1
ATOM 3971 C C . ARG B 1 175 ? -3.666 20.641 5.113 1 94.75 175 ARG B C 1
ATOM 3973 O O . ARG B 1 175 ? -4.855 20.719 5.426 1 94.75 175 ARG B O 1
ATOM 3980 N N . THR B 1 176 ? -2.9 21.672 4.785 1 95 176 THR B N 1
ATOM 3981 C CA . THR B 1 176 ? -3.436 23.031 4.809 1 95 176 THR B CA 1
ATOM 3982 C C . THR B 1 176 ? -4.57 23.172 3.799 1 95 176 THR B C 1
ATOM 3984 O O . THR B 1 176 ? -5.609 23.766 4.109 1 95 176 THR B O 1
ATOM 3987 N N . THR B 1 177 ? -4.352 22.625 2.639 1 98.06 177 THR B N 1
ATOM 3988 C CA . THR B 1 177 ? -5.352 22.734 1.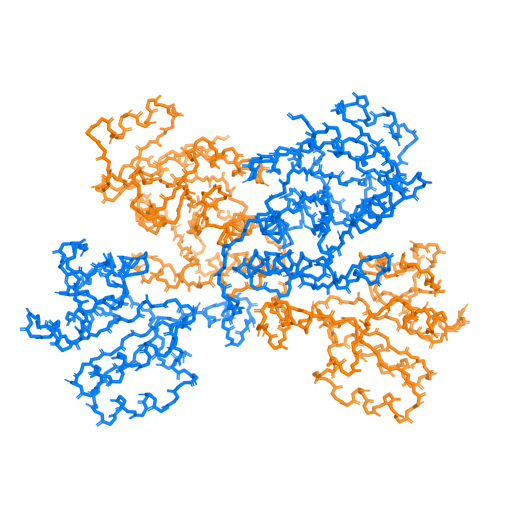582 1 98.06 177 THR B CA 1
ATOM 3989 C C . THR B 1 177 ? -6.641 22.016 1.991 1 98.06 177 THR B C 1
ATOM 3991 O O . THR B 1 177 ? -7.738 22.562 1.805 1 98.06 177 THR B O 1
ATOM 3994 N N . SER B 1 178 ? -6.555 20.828 2.539 1 98 178 SER B N 1
ATOM 3995 C CA . SER B 1 178 ? -7.73 20.078 2.975 1 98 178 SER B CA 1
ATOM 3996 C C . SER B 1 178 ? -8.508 20.844 4.035 1 98 178 SER B C 1
ATOM 3998 O O . SER B 1 178 ? -9.734 20.953 3.957 1 98 178 SER B O 1
ATOM 4000 N N . LYS B 1 179 ? -7.809 21.438 4.98 1 96.56 179 LYS B N 1
ATOM 4001 C CA . LYS B 1 179 ? -8.422 22.219 6.051 1 96.56 179 LYS B CA 1
ATOM 4002 C C . LYS B 1 179 ? -9.148 23.438 5.496 1 96.56 179 LYS B C 1
ATOM 4004 O O . LYS B 1 179 ? -10.297 23.703 5.848 1 96.56 179 LYS B O 1
ATOM 4009 N N . GLN B 1 180 ? -8.445 24.109 4.641 1 98.12 180 GLN B N 1
ATOM 4010 C CA . GLN B 1 180 ? -8.977 25.359 4.109 1 98.12 180 GLN B CA 1
ATOM 4011 C C . GLN B 1 180 ? -10.18 25.094 3.197 1 98.12 180 GLN B C 1
ATOM 4013 O O . GLN B 1 180 ? -11.109 25.891 3.145 1 98.12 180 GLN B O 1
ATOM 4018 N N . LEU B 1 181 ? -10.141 24 2.479 1 98.75 181 LEU B N 1
ATOM 4019 C CA . LEU B 1 181 ? -11.297 23.625 1.676 1 98.75 181 LEU B CA 1
ATOM 4020 C C . LEU B 1 181 ? -12.508 23.359 2.562 1 98.75 181 LEU B C 1
ATOM 4022 O O . LEU B 1 181 ? -13.625 23.766 2.232 1 98.75 181 LEU B O 1
ATOM 4026 N N . GLY B 1 182 ? -12.312 22.641 3.666 1 98.06 182 GLY B N 1
ATOM 4027 C CA . GLY B 1 182 ? -13.391 22.422 4.617 1 98.06 182 GLY B CA 1
ATOM 4028 C C . GLY B 1 182 ? -13.977 23.719 5.152 1 98.06 182 GLY B C 1
ATOM 4029 O O . GLY B 1 182 ? -15.203 23.875 5.223 1 98.06 182 GLY B O 1
ATOM 4030 N N . ILE B 1 183 ? -13.117 24.641 5.504 1 97.88 183 ILE B N 1
ATOM 4031 C CA . ILE B 1 183 ? -13.539 25.938 6.023 1 97.88 183 ILE B CA 1
ATOM 4032 C C . ILE B 1 183 ? -14.344 26.672 4.961 1 97.88 183 ILE B C 1
ATOM 4034 O O . ILE B 1 183 ? -15.438 27.172 5.238 1 97.88 183 ILE B O 1
ATOM 4038 N N . ALA B 1 184 ? -13.812 26.719 3.764 1 98.44 184 ALA B N 1
ATOM 4039 C CA . ALA B 1 184 ? -14.492 27.422 2.668 1 98.44 184 ALA B CA 1
ATOM 4040 C C . ALA B 1 184 ? -15.859 26.797 2.396 1 98.44 184 ALA B C 1
ATOM 4042 O O . ALA B 1 184 ? -16.828 27.516 2.125 1 98.44 184 ALA B O 1
ATOM 4043 N N . ALA B 1 185 ? -15.93 25.484 2.432 1 98.25 185 ALA B N 1
ATOM 4044 C CA . ALA B 1 185 ? -17.203 24.797 2.193 1 98.25 185 ALA B CA 1
ATOM 4045 C C . ALA B 1 185 ? -18.219 25.156 3.262 1 98.25 185 ALA B C 1
ATOM 4047 O O . ALA B 1 185 ? -19.391 25.438 2.947 1 98.25 185 ALA B O 1
ATOM 4048 N N . THR B 1 186 ? -17.797 25.172 4.449 1 96.62 186 THR B N 1
ATOM 4049 C CA . THR B 1 186 ? -18.672 25.531 5.559 1 96.62 186 THR B CA 1
ATOM 4050 C C . THR B 1 186 ? -19.156 26.969 5.438 1 96.62 186 THR B C 1
ATOM 4052 O O . THR B 1 186 ? -20.328 27.266 5.68 1 96.62 186 THR B O 1
ATOM 4055 N N . GLU B 1 187 ? -18.25 27.812 5.062 1 97 187 GLU B N 1
ATOM 4056 C CA . GLU B 1 187 ? -18.594 29.219 4.879 1 97 187 GLU B CA 1
ATOM 4057 C C . GLU B 1 187 ? -19.625 29.406 3.773 1 97 187 GLU B C 1
ATOM 4059 O O . GLU B 1 187 ? -20.391 30.375 3.777 1 97 187 GLU B O 1
ATOM 4064 N N . ARG B 1 188 ? -19.688 28.453 2.881 1 96.5 188 ARG B N 1
ATOM 4065 C CA . ARG B 1 188 ? -20.641 28.5 1.775 1 96.5 188 ARG B CA 1
ATOM 4066 C C . ARG B 1 188 ? -21.938 27.766 2.135 1 96.5 188 ARG B C 1
ATOM 4068 O O . ARG B 1 188 ? -22.797 27.562 1.277 1 96.5 188 ARG B O 1
ATOM 4075 N N . GLY B 1 189 ? -22.047 27.266 3.34 1 97.19 189 GLY B N 1
ATOM 4076 C CA . GLY B 1 189 ? -23.281 26.641 3.818 1 97.19 189 GLY B CA 1
ATOM 4077 C C . GLY B 1 189 ? -23.312 25.141 3.564 1 97.19 189 GLY B C 1
ATOM 4078 O O . GLY B 1 189 ? -24.359 24.516 3.74 1 97.19 189 GLY B O 1
ATOM 4079 N N . LEU B 1 190 ? -22.203 24.594 3.178 1 97.94 190 LEU B N 1
ATOM 4080 C CA . LEU B 1 190 ? -22.141 23.156 2.971 1 97.94 190 LEU B CA 1
ATOM 4081 C C . LEU B 1 190 ? -21.688 22.453 4.242 1 97.94 190 LEU B C 1
ATOM 4083 O O . LEU B 1 190 ? -20.844 22.953 4.977 1 97.94 190 LEU B O 1
ATOM 4087 N N . THR B 1 191 ? -22.328 21.344 4.504 1 98 191 THR B N 1
ATOM 4088 C CA . THR B 1 191 ? -21.766 20.453 5.516 1 98 191 THR B CA 1
ATOM 4089 C C . THR B 1 191 ? -20.562 19.688 4.953 1 98 191 THR B C 1
ATOM 4091 O O . THR B 1 191 ? -20.703 18.906 4.02 1 98 191 THR B O 1
ATOM 4094 N N . SER B 1 192 ? -19.391 19.938 5.488 1 97.75 192 SER B N 1
ATOM 4095 C CA . SER B 1 192 ? -18.188 19.297 4.973 1 97.75 192 SER B CA 1
ATOM 4096 C C . SER B 1 192 ? -17.578 18.344 6 1 97.75 192 SER B C 1
ATOM 4098 O O . SER B 1 192 ? -17.844 18.469 7.199 1 97.75 192 SER B O 1
ATOM 4100 N N . ALA B 1 193 ? -16.891 17.391 5.555 1 98.12 193 ALA B N 1
ATOM 4101 C CA . ALA B 1 193 ? -16.078 16.5 6.379 1 98.12 193 ALA B CA 1
ATOM 4102 C C . ALA B 1 193 ? -14.641 16.438 5.848 1 98.12 193 ALA B C 1
ATOM 4104 O O . ALA B 1 193 ? -14.422 16.438 4.637 1 98.12 193 ALA B O 1
ATOM 4105 N N . ILE B 1 194 ? -13.719 16.406 6.785 1 98.44 194 ILE B N 1
ATOM 4106 C CA . ILE B 1 194 ? -12.312 16.281 6.434 1 98.44 194 ILE B CA 1
ATOM 4107 C C . ILE B 1 194 ? -11.727 15.023 7.055 1 98.44 194 ILE B C 1
ATOM 4109 O O . ILE B 1 194 ? -11.781 14.836 8.273 1 98.44 194 ILE B O 1
ATOM 4113 N N . ILE B 1 195 ? -11.211 14.172 6.266 1 98.25 195 ILE B N 1
ATOM 4114 C CA . ILE B 1 195 ? -10.508 12.961 6.691 1 98.25 195 ILE B CA 1
ATOM 4115 C C . ILE B 1 195 ? -9.016 13.109 6.414 1 98.25 195 ILE B C 1
ATOM 4117 O O . ILE B 1 195 ? -8.602 13.211 5.258 1 98.25 195 ILE B O 1
ATOM 4121 N N . SER B 1 196 ? -8.258 13.141 7.449 1 97.75 196 SER B N 1
ATOM 4122 C CA . SER B 1 196 ? -6.805 13.172 7.293 1 97.75 196 SER B CA 1
ATOM 4123 C C . SER B 1 196 ? -6.207 11.773 7.434 1 97.75 196 SER B C 1
ATOM 4125 O O . SER B 1 196 ? -6.551 11.031 8.352 1 97.75 196 SER B O 1
ATOM 4127 N N . THR B 1 197 ? -5.301 11.445 6.5 1 98.06 197 THR B N 1
ATOM 4128 C CA . THR B 1 197 ? -4.691 10.125 6.539 1 98.06 197 THR B CA 1
ATOM 4129 C C . THR B 1 197 ? -3.279 10.195 7.109 1 98.06 197 THR B C 1
ATOM 4131 O O . THR B 1 197 ? -2.443 9.336 6.82 1 98.06 197 THR B O 1
ATOM 4134 N N . ASP B 1 198 ? -3.035 11.211 7.891 1 94.44 198 ASP B N 1
ATOM 4135 C CA . ASP B 1 198 ? -1.743 11.43 8.531 1 94.44 198 ASP B CA 1
ATOM 4136 C C . ASP B 1 198 ? -1.896 11.531 10.047 1 94.44 198 ASP B C 1
ATOM 4138 O O . ASP B 1 198 ? -2.908 12.023 10.547 1 94.44 198 ASP B O 1
ATOM 4142 N N . GLU B 1 199 ? -0.802 11.156 10.742 1 89.81 199 GLU B N 1
ATOM 4143 C CA . GLU B 1 199 ? -0.819 11.172 12.203 1 89.81 199 GLU B CA 1
ATOM 4144 C C . GLU B 1 199 ? -0.825 12.594 12.742 1 89.81 199 GLU B C 1
ATOM 4146 O O . GLU B 1 199 ? -1.178 12.828 13.906 1 89.81 199 GLU B O 1
ATOM 4151 N N . MET B 1 200 ? -0.531 13.57 11.898 1 89.19 200 MET B N 1
ATOM 4152 C CA . MET B 1 200 ? -0.443 14.961 12.359 1 89.19 200 MET B CA 1
ATOM 4153 C C . MET B 1 200 ? -1.672 15.75 11.93 1 89.19 200 MET B C 1
ATOM 4155 O O . MET B 1 200 ? -1.701 16.969 12.055 1 89.19 200 MET B O 1
ATOM 4159 N N . GLY B 1 201 ? -2.66 15.062 11.367 1 92 201 GLY B N 1
ATOM 4160 C CA . GLY B 1 201 ? -3.908 15.727 11.016 1 92 201 GLY B CA 1
ATOM 4161 C C . GLY B 1 201 ? -4.738 16.109 12.227 1 92 201 GLY B C 1
ATOM 4162 O O . GLY B 1 201 ? -5.93 15.797 12.289 1 92 201 GLY B O 1
ATOM 4163 N N . LEU B 1 202 ? -4.148 16.859 13.109 1 90.31 202 LEU B N 1
ATOM 4164 C CA . LEU B 1 202 ? -4.707 17.094 14.438 1 90.31 202 LEU B CA 1
ATOM 4165 C C . LEU B 1 202 ? -5.488 18.391 14.484 1 90.31 202 LEU B C 1
ATOM 4167 O O . LEU B 1 202 ? -6.211 18.656 15.445 1 90.31 202 LEU B O 1
ATOM 4171 N N . GLU B 1 203 ? -5.406 19.156 13.453 1 90.31 203 GLU B N 1
ATOM 4172 C CA . GLU B 1 203 ? -5.973 20.5 13.484 1 90.31 203 GLU B CA 1
ATOM 4173 C C . GLU B 1 203 ? -7.441 20.5 13.062 1 90.31 203 GLU B C 1
ATOM 4175 O O . GLU B 1 203 ? -7.828 19.75 12.156 1 90.31 203 GLU B O 1
ATOM 4180 N N . GLU B 1 204 ? -8.156 21.344 13.812 1 90.12 204 GLU B N 1
ATOM 4181 C CA . GLU B 1 204 ? -9.508 21.609 13.336 1 90.12 204 GLU B CA 1
ATOM 4182 C C . GLU B 1 204 ? -9.492 22.328 11.992 1 90.12 204 GLU B C 1
ATOM 4184 O O . GLU B 1 204 ? -8.562 23.094 11.703 1 90.12 204 GLU B O 1
ATOM 4189 N N . PRO B 1 205 ? -10.484 22.016 11.18 1 94.25 205 PRO B N 1
ATOM 4190 C CA . PRO B 1 205 ? -11.719 21.281 11.453 1 94.25 205 PRO B CA 1
ATOM 4191 C C . PRO B 1 205 ? -11.648 19.828 10.977 1 94.25 205 PRO B C 1
ATOM 4193 O O . PRO B 1 205 ? -12.648 19.281 10.516 1 94.25 205 PRO B O 1
ATOM 4196 N N . THR B 1 206 ? -10.547 19.234 10.961 1 92.56 206 THR B N 1
ATOM 4197 C CA . THR B 1 206 ? -10.406 17.828 10.594 1 92.56 206 THR B CA 1
ATOM 4198 C C . THR B 1 206 ? -11.289 16.953 11.484 1 92.56 206 THR B C 1
ATOM 4200 O O . THR B 1 206 ? -11.25 17.062 12.711 1 92.56 206 THR B O 1
ATOM 4203 N N . ASP B 1 207 ? -12.133 16.156 10.883 1 92.75 207 ASP B N 1
ATOM 4204 C CA . ASP B 1 207 ? -13.055 15.305 11.633 1 92.75 207 ASP B CA 1
ATOM 4205 C C . ASP B 1 207 ? -12.305 14.188 12.352 1 92.75 207 ASP B C 1
ATOM 4207 O O . ASP B 1 207 ? -12.516 13.953 13.547 1 92.75 207 ASP B O 1
ATOM 4211 N N . PHE B 1 208 ? -11.492 13.555 11.602 1 90.38 208 PHE B N 1
ATOM 4212 C CA . PHE B 1 208 ? -10.594 12.625 12.273 1 90.38 208 PHE B CA 1
ATOM 4213 C C . PHE B 1 208 ? -9.375 12.336 11.406 1 90.38 208 PHE B C 1
ATOM 4215 O O . PHE B 1 208 ? -9.367 12.656 10.211 1 90.38 208 PHE B O 1
ATOM 4222 N N . ASN B 1 209 ? -8.352 11.859 12.133 1 95.31 209 ASN B N 1
ATOM 4223 C CA . ASN B 1 209 ? -7.078 11.531 11.508 1 95.31 209 ASN B CA 1
ATOM 4224 C C . ASN B 1 209 ? -6.602 10.133 11.906 1 95.31 209 ASN B C 1
ATOM 4226 O O . ASN B 1 209 ? -6.859 9.68 13.023 1 95.31 209 ASN B O 1
ATOM 4230 N N . PHE B 1 210 ? -5.996 9.477 10.961 1 97.19 210 PHE B N 1
ATOM 4231 C CA . PHE B 1 210 ? -5.285 8.219 11.195 1 97.19 210 PHE B CA 1
ATOM 4232 C C . PHE B 1 210 ? -4.137 8.062 10.203 1 97.19 210 PHE B C 1
ATOM 4234 O O . PHE B 1 210 ? -4.215 8.539 9.07 1 97.19 210 PHE B O 1
ATOM 4241 N N . ARG B 1 211 ? -3.139 7.402 10.641 1 97.06 211 ARG B N 1
ATOM 4242 C CA . ARG B 1 211 ? -2.002 7.211 9.75 1 97.06 211 ARG B CA 1
ATOM 4243 C C . ARG B 1 211 ? -2.221 6.008 8.836 1 97.06 211 ARG B C 1
ATOM 4245 O O . ARG B 1 211 ? -1.824 4.891 9.164 1 97.06 211 ARG B O 1
ATOM 4252 N N . ALA B 1 212 ? -2.588 6.223 7.613 1 98.38 212 ALA B N 1
ATOM 4253 C CA . ALA B 1 212 ? -2.832 5.16 6.641 1 98.38 212 ALA B CA 1
ATOM 4254 C C . ALA B 1 212 ? -1.556 4.375 6.359 1 98.38 212 ALA B C 1
ATOM 4256 O O . ALA B 1 212 ? -1.608 3.174 6.082 1 98.38 212 ALA B O 1
ATOM 4257 N N . GLY B 1 213 ? -0.423 5.004 6.477 1 97.75 213 GLY B N 1
ATOM 4258 C CA . GLY B 1 213 ? 0.858 4.363 6.227 1 97.75 213 GLY B CA 1
ATOM 4259 C C . GLY B 1 213 ? 1.184 3.266 7.223 1 97.75 213 GLY B C 1
ATOM 4260 O O . GLY B 1 213 ? 2.109 2.48 7.008 1 97.75 213 GLY B O 1
ATOM 4261 N N . SER B 1 214 ? 0.433 3.17 8.266 1 97.56 214 SER B N 1
ATOM 4262 C CA . SER B 1 214 ? 0.638 2.139 9.281 1 97.56 214 SER B CA 1
ATOM 4263 C C . SER B 1 214 ? -0.142 0.873 8.945 1 97.56 214 SER B C 1
ATOM 4265 O O . SER B 1 214 ? -0.074 -0.117 9.68 1 97.56 214 SER B O 1
ATOM 4267 N N . LEU B 1 215 ? -0.865 0.914 7.879 1 98.56 215 LEU B N 1
ATOM 4268 C CA . LEU B 1 215 ? -1.72 -0.202 7.484 1 98.56 215 LEU B CA 1
ATOM 4269 C C . LEU B 1 215 ? -1.114 -0.964 6.312 1 98.56 215 LEU B C 1
ATOM 4271 O O . LEU B 1 215 ? -0.3 -0.417 5.566 1 98.56 215 LEU B O 1
ATOM 4275 N N . SER B 1 216 ? -1.577 -2.225 6.18 1 98.44 216 SER B N 1
ATOM 4276 C CA . SER B 1 216 ? -1.23 -3.004 4.996 1 98.44 216 SER B CA 1
ATOM 4277 C C . SER B 1 216 ? -1.661 -2.289 3.721 1 98.44 216 SER B C 1
ATOM 4279 O O . SER B 1 216 ? -2.711 -1.644 3.688 1 98.44 216 SER B O 1
ATOM 4281 N N . ALA B 1 217 ? -0.829 -2.477 2.658 1 97.94 217 ALA B N 1
ATOM 4282 C CA . ALA B 1 217 ? -1.22 -1.95 1.354 1 97.94 217 ALA B CA 1
ATOM 4283 C C . ALA B 1 217 ? -2.617 -2.426 0.967 1 97.94 217 ALA B C 1
ATOM 4285 O O . ALA B 1 217 ? -3.361 -1.705 0.297 1 97.94 217 ALA B O 1
ATOM 4286 N N . MET B 1 218 ? -3.029 -3.615 1.467 1 97.81 218 MET B N 1
ATOM 4287 C CA . MET B 1 218 ? -4.32 -4.227 1.163 1 97.81 218 MET B CA 1
ATOM 4288 C C . MET B 1 218 ? -5.438 -3.568 1.967 1 97.81 218 MET B C 1
ATOM 4290 O O . MET B 1 218 ? -6.609 -3.662 1.6 1 97.81 218 MET B O 1
ATOM 4294 N N . ASP B 1 219 ? -5.098 -2.914 3.041 1 98.56 219 ASP B N 1
ATOM 4295 C CA . ASP B 1 219 ? -6.109 -2.449 3.988 1 98.56 219 ASP B CA 1
ATOM 4296 C C . ASP B 1 219 ? -6.391 -0.96 3.797 1 98.56 219 ASP B C 1
ATOM 4298 O O . ASP B 1 219 ? -7.41 -0.453 4.27 1 98.56 219 ASP B O 1
ATOM 4302 N N . VAL B 1 220 ? -5.5 -0.255 3.117 1 98.75 220 VAL B N 1
ATOM 4303 C CA . VAL B 1 220 ? -5.633 1.195 3.033 1 98.75 220 VAL B CA 1
ATOM 4304 C C . VAL B 1 220 ? -6.953 1.557 2.354 1 98.75 220 VAL B C 1
ATOM 4306 O O . VAL B 1 220 ? -7.734 2.35 2.885 1 98.75 220 VAL B O 1
ATOM 4309 N N . PRO B 1 221 ? -7.301 0.964 1.208 1 98.69 221 PRO B N 1
ATOM 4310 C CA . PRO B 1 221 ? -8.594 1.319 0.621 1 98.69 221 PRO B CA 1
ATOM 4311 C C . PRO B 1 221 ? -9.773 0.962 1.526 1 98.69 221 PRO B C 1
ATOM 4313 O O . PRO B 1 221 ? -10.75 1.712 1.602 1 98.69 221 PRO B O 1
ATOM 4316 N N . ALA B 1 222 ? -9.68 -0.162 2.207 1 98.31 222 ALA B N 1
ATOM 4317 C CA . ALA B 1 222 ? -10.734 -0.543 3.145 1 98.31 222 ALA B CA 1
ATOM 4318 C C . ALA B 1 222 ? -10.898 0.507 4.238 1 98.31 222 ALA B C 1
ATOM 4320 O O . ALA B 1 222 ? -12.023 0.83 4.633 1 98.31 222 ALA B O 1
ATOM 4321 N N . ALA B 1 223 ? -9.789 0.986 4.723 1 98.69 223 ALA B N 1
ATOM 4322 C CA . ALA B 1 223 ? -9.828 2.014 5.762 1 98.69 223 ALA B CA 1
ATOM 4323 C C . ALA B 1 223 ? -10.469 3.297 5.242 1 98.69 223 ALA B C 1
ATOM 4325 O O . ALA B 1 223 ? -11.297 3.902 5.926 1 98.69 223 ALA B O 1
ATOM 4326 N N . ILE B 1 224 ? -10.141 3.719 4.043 1 98.81 224 ILE B N 1
ATOM 4327 C CA . ILE B 1 224 ? -10.672 4.945 3.461 1 98.81 224 ILE B CA 1
ATOM 4328 C C . ILE B 1 224 ? -12.18 4.801 3.258 1 98.81 224 ILE B C 1
ATOM 4330 O O . ILE B 1 224 ? -12.953 5.688 3.637 1 98.81 224 ILE B O 1
ATOM 4334 N N . LEU B 1 225 ? -12.602 3.686 2.695 1 98.69 225 LEU B N 1
ATOM 4335 C CA . LEU B 1 225 ? -14.016 3.432 2.453 1 98.69 225 LEU B CA 1
ATOM 4336 C C . LEU B 1 225 ? -14.797 3.402 3.764 1 98.69 225 LEU B C 1
ATOM 4338 O O . LEU B 1 225 ? -15.891 3.965 3.854 1 98.69 225 LEU B O 1
ATOM 4342 N N . SER B 1 226 ? -14.203 2.771 4.75 1 98.62 226 SER B N 1
ATOM 4343 C CA . SER B 1 226 ? -14.844 2.709 6.059 1 98.62 226 SER B CA 1
ATOM 4344 C C . SER B 1 226 ? -14.945 4.094 6.691 1 98.62 226 SER B C 1
ATOM 4346 O O . SER B 1 226 ? -15.945 4.406 7.352 1 98.62 226 SER B O 1
ATOM 4348 N N . ALA B 1 227 ? -13.93 4.863 6.531 1 98.62 227 ALA B N 1
ATOM 4349 C CA . ALA B 1 227 ? -13.93 6.227 7.055 1 98.62 227 ALA B CA 1
ATOM 4350 C C . ALA B 1 227 ? -15.039 7.059 6.41 1 98.62 227 ALA B C 1
ATOM 4352 O O . ALA B 1 227 ? -15.75 7.793 7.102 1 98.62 227 ALA B O 1
ATOM 4353 N N . ILE B 1 228 ? -15.156 6.957 5.082 1 98.69 228 ILE B N 1
ATOM 4354 C CA . ILE B 1 228 ? -16.203 7.672 4.352 1 98.69 228 ILE B CA 1
ATOM 4355 C C . ILE B 1 228 ? -17.578 7.254 4.859 1 98.69 228 ILE B C 1
ATOM 4357 O O . ILE B 1 228 ? -18.406 8.102 5.176 1 98.69 228 ILE B O 1
ATOM 4361 N N . LYS B 1 229 ? -17.766 5.93 4.949 1 98.5 229 LYS B N 1
ATOM 4362 C CA . LYS B 1 229 ? -19.047 5.395 5.434 1 98.5 229 LYS B CA 1
ATOM 4363 C C . LYS B 1 229 ? -19.359 5.922 6.828 1 98.5 229 LYS B C 1
ATOM 4365 O O . LYS B 1 229 ? -20.484 6.336 7.098 1 98.5 229 LYS B O 1
ATOM 4370 N N . TYR B 1 230 ? -18.391 5.914 7.672 1 98.25 230 TYR B N 1
ATOM 4371 C CA . TYR B 1 230 ? -18.547 6.34 9.062 1 98.25 230 TYR B CA 1
ATOM 4372 C C . TYR B 1 230 ? -18.953 7.809 9.141 1 98.25 230 TYR B C 1
ATOM 4374 O O . TYR B 1 230 ? -19.875 8.164 9.867 1 98.25 230 TYR B O 1
ATOM 4382 N N . VAL B 1 231 ? -18.266 8.656 8.398 1 97.81 231 VAL B N 1
ATOM 4383 C CA . VAL B 1 231 ? -18.531 10.086 8.469 1 97.81 231 VAL B CA 1
ATOM 4384 C C . VAL B 1 231 ? -19.891 10.398 7.863 1 97.81 231 VAL B C 1
ATOM 4386 O O . VAL B 1 231 ? -20.594 11.297 8.336 1 97.81 231 VAL B O 1
ATOM 4389 N N . GLU B 1 232 ? -20.281 9.68 6.844 1 98.19 232 GLU B N 1
ATOM 4390 C CA . GLU B 1 232 ? -21.609 9.859 6.258 1 98.19 232 GLU B CA 1
ATOM 4391 C C . GLU B 1 232 ? -22.703 9.5 7.254 1 98.19 232 GLU B C 1
ATOM 4393 O O . GLU B 1 232 ? -23.734 10.164 7.32 1 98.19 232 GLU B O 1
ATOM 4398 N N . GLU B 1 233 ? -22.484 8.477 7.992 1 97.5 233 GLU B N 1
ATOM 4399 C CA . GLU B 1 233 ? -23.453 8.047 9 1 97.5 233 GLU B CA 1
ATOM 4400 C C . GLU B 1 233 ? -23.547 9.062 10.133 1 97.5 233 GLU B C 1
ATOM 4402 O O . GLU B 1 233 ? -24.641 9.297 10.672 1 97.5 233 GLU B O 1
ATOM 4407 N N . LYS B 1 234 ? -22.5 9.695 10.43 1 96.69 234 LYS B N 1
ATOM 4408 C CA . LYS B 1 234 ? -22.453 10.555 11.609 1 96.69 234 LYS B CA 1
ATOM 4409 C C . LYS B 1 234 ? -22.828 11.992 11.266 1 96.69 234 LYS B C 1
ATOM 4411 O O . LYS B 1 234 ? -23.438 12.695 12.078 1 96.69 234 LYS B O 1
ATOM 4416 N N . LYS B 1 235 ? -22.438 12.422 10.094 1 96.75 235 LYS B N 1
ATOM 4417 C CA . LYS B 1 235 ? -22.484 13.852 9.812 1 96.75 235 LYS B CA 1
ATOM 4418 C C . LYS B 1 235 ? -23.328 14.141 8.57 1 96.75 235 LYS B C 1
ATOM 4420 O O . LYS B 1 235 ? -23.75 15.273 8.352 1 96.75 235 LYS B O 1
ATOM 4425 N N . ASN B 1 236 ? -23.594 13.188 7.75 1 97.81 236 ASN B N 1
ATOM 4426 C CA . ASN B 1 236 ? -24.312 13.344 6.488 1 97.81 236 ASN B CA 1
ATOM 4427 C C . ASN B 1 236 ? -23.797 14.531 5.691 1 97.81 236 ASN B C 1
ATOM 4429 O O . ASN B 1 236 ? -24.562 15.422 5.316 1 97.81 236 ASN B O 1
ATOM 4433 N N . PRO B 1 237 ? -22.516 14.516 5.34 1 98.56 237 PRO B N 1
ATOM 4434 C CA . PRO B 1 237 ? -21.906 15.672 4.676 1 98.56 237 PRO B CA 1
ATOM 4435 C C . PRO B 1 237 ? -22.328 15.797 3.213 1 98.56 237 PRO B C 1
ATOM 4437 O O . PRO B 1 237 ? -22.703 14.805 2.586 1 98.56 237 PRO B O 1
ATOM 4440 N N . ASP B 1 238 ? -22.234 17.062 2.703 1 98.25 238 ASP B N 1
ATOM 4441 C CA . ASP B 1 238 ? -22.406 17.328 1.279 1 98.25 238 ASP B CA 1
ATOM 4442 C C . ASP B 1 238 ? -21.141 17 0.501 1 98.25 238 ASP B C 1
ATOM 4444 O O . ASP B 1 238 ? -21.203 16.609 -0.67 1 98.25 238 ASP B O 1
ATOM 4448 N N . ILE B 1 239 ? -20.031 17.188 1.167 1 98.62 239 ILE B N 1
ATOM 4449 C CA . ILE B 1 239 ? -18.734 17.047 0.508 1 98.62 239 ILE B CA 1
ATOM 4450 C C . ILE B 1 239 ? -17.703 16.531 1.506 1 98.62 239 ILE B C 1
ATOM 4452 O O . ILE B 1 239 ? -17.703 16.938 2.67 1 98.62 239 ILE B O 1
ATOM 4456 N N . ILE B 1 240 ? -16.891 15.57 1.142 1 98.81 240 ILE B N 1
ATOM 4457 C CA . ILE B 1 240 ? -15.812 15 1.945 1 98.81 240 ILE B CA 1
ATOM 4458 C C . ILE B 1 240 ? -14.469 15.312 1.296 1 98.81 240 ILE B C 1
ATOM 4460 O O . ILE B 1 240 ? -14.273 15.047 0.107 1 98.81 240 ILE B O 1
ATOM 4464 N N . PHE B 1 241 ? -13.586 15.898 2.033 1 98.88 241 PHE B N 1
ATOM 4465 C CA . PHE B 1 241 ? -12.211 16.125 1.605 1 98.88 241 PHE B CA 1
ATOM 4466 C C . PHE B 1 241 ? -11.273 15.094 2.232 1 98.88 241 PHE B C 1
ATOM 4468 O O . PHE B 1 241 ? -11.227 14.953 3.457 1 98.88 241 PHE B O 1
ATOM 4475 N N . ILE B 1 242 ? -10.555 14.383 1.441 1 98.81 242 ILE B N 1
ATOM 4476 C CA . ILE B 1 242 ? -9.602 13.391 1.913 1 98.81 242 ILE B CA 1
ATOM 4477 C C . ILE B 1 242 ? -8.172 13.875 1.654 1 98.81 242 ILE B C 1
ATOM 4479 O O . ILE B 1 242 ? -7.797 14.125 0.507 1 98.81 242 ILE B O 1
ATOM 4483 N N . GLU B 1 243 ? -7.414 14.023 2.711 1 98.56 243 GLU B N 1
ATOM 4484 C CA . GLU B 1 243 ? -6.008 14.406 2.604 1 98.56 243 GLU B CA 1
ATOM 4485 C C . GLU B 1 243 ? -5.152 13.242 2.111 1 98.56 243 GLU B C 1
ATOM 4487 O O . GLU B 1 243 ? -5.051 12.211 2.779 1 98.56 243 GLU B O 1
ATOM 4492 N N . GLY B 1 244 ? -4.559 13.367 0.979 1 98.12 244 GLY B N 1
ATOM 4493 C CA . GLY B 1 244 ? -3.623 12.375 0.478 1 98.12 244 GLY B CA 1
ATOM 4494 C C . GLY B 1 244 ? -2.26 12.453 1.139 1 98.12 244 GLY B C 1
ATOM 4495 O O . GLY B 1 244 ? -2.002 13.352 1.938 1 98.12 244 GLY B O 1
ATOM 4496 N N . GLN B 1 245 ? -1.427 11.484 0.84 1 96.25 245 GLN B N 1
ATOM 4497 C CA . GLN B 1 245 ? -0.053 11.438 1.331 1 96.25 245 GLN B CA 1
ATOM 4498 C C . GLN B 1 245 ? 0.934 11.234 0.185 1 96.25 245 GLN B C 1
ATOM 4500 O O . GLN B 1 245 ? 0.65 10.5 -0.763 1 96.25 245 GLN B O 1
ATOM 4505 N N . SER B 1 246 ? 2.004 11.859 0.288 1 95.06 246 SER B N 1
ATOM 4506 C CA . SER B 1 246 ? 3.074 11.766 -0.699 1 95.06 246 SER B CA 1
ATOM 4507 C C . SER B 1 246 ? 2.572 12.109 -2.098 1 95.06 246 SER B C 1
ATOM 4509 O O . SER B 1 246 ? 1.848 13.094 -2.275 1 95.06 246 SER B O 1
ATOM 4511 N N . SER B 1 247 ? 3.105 11.5 -3.094 1 97.62 247 SER B N 1
ATOM 4512 C CA . SER B 1 247 ? 2.723 11.641 -4.496 1 97.62 247 SER B CA 1
ATOM 4513 C C . SER B 1 247 ? 2.92 10.336 -5.258 1 97.62 247 SER B C 1
ATOM 4515 O O . SER B 1 247 ? 3.566 9.414 -4.758 1 97.62 247 SER B O 1
ATOM 4517 N N . LEU B 1 248 ? 2.299 10.281 -6.395 1 98.5 248 LEU B N 1
ATOM 4518 C CA . LEU B 1 248 ? 2.436 9.102 -7.238 1 98.5 248 LEU B CA 1
ATOM 4519 C C . LEU B 1 248 ? 3.781 9.094 -7.953 1 98.5 248 LEU B C 1
ATOM 4521 O O . LEU B 1 248 ? 4.312 8.031 -8.281 1 98.5 248 LEU B O 1
ATOM 4525 N N . THR B 1 249 ? 4.426 10.312 -8.102 1 98.19 249 THR B N 1
ATOM 4526 C CA . THR B 1 249 ? 5.473 10.359 -9.117 1 98.19 249 THR B CA 1
ATOM 4527 C C . THR B 1 249 ? 6.758 10.945 -8.547 1 98.19 249 THR B C 1
ATOM 4529 O O . THR B 1 249 ? 7.785 10.992 -9.234 1 98.19 249 THR B O 1
ATOM 4532 N N . GLU B 1 250 ? 6.789 11.391 -7.312 1 97.19 250 GLU B N 1
ATOM 4533 C CA . GLU B 1 250 ? 7.957 12.055 -6.738 1 97.19 250 GLU B CA 1
ATOM 4534 C C . GLU B 1 250 ? 9.219 11.227 -6.953 1 97.19 250 GLU B C 1
ATOM 4536 O O . GLU B 1 250 ? 9.203 10.008 -6.805 1 97.19 250 GLU B O 1
ATOM 4541 N N . LYS B 1 251 ? 10.289 11.898 -7.258 1 95.5 251 LYS B N 1
ATOM 4542 C CA . LYS B 1 251 ? 11.562 11.211 -7.473 1 95.5 251 LYS B CA 1
ATOM 4543 C C . LYS B 1 251 ? 12.281 10.969 -6.152 1 95.5 251 LYS B C 1
ATOM 4545 O O . LYS B 1 251 ? 12.133 11.742 -5.203 1 95.5 251 LYS B O 1
ATOM 4550 N N . GLY B 1 252 ? 13.031 9.906 -6.129 1 92.75 252 GLY B N 1
ATOM 4551 C CA . GLY B 1 252 ? 13.984 9.688 -5.055 1 92.75 252 GLY B CA 1
ATOM 4552 C C . GLY B 1 252 ? 13.336 9.273 -3.75 1 92.75 252 GLY B C 1
ATOM 4553 O O . GLY B 1 252 ? 13.992 9.219 -2.709 1 92.75 252 GLY B O 1
ATOM 4554 N N . ASN B 1 253 ? 12.078 9.039 -3.756 1 91.56 253 ASN B N 1
ATOM 4555 C CA . ASN B 1 253 ? 11.336 8.664 -2.555 1 91.56 253 ASN B CA 1
ATOM 4556 C C . ASN B 1 253 ? 10.242 7.641 -2.859 1 91.56 253 ASN B C 1
ATOM 4558 O O . ASN B 1 253 ? 9.055 7.941 -2.746 1 91.56 253 ASN B O 1
ATOM 4562 N N . PRO B 1 254 ? 10.648 6.445 -3.076 1 96.44 254 PRO B N 1
ATOM 4563 C CA . PRO B 1 254 ? 9.68 5.465 -3.566 1 96.44 254 PRO B CA 1
ATOM 4564 C C . PRO B 1 254 ? 8.75 4.949 -2.467 1 96.44 254 PRO B C 1
ATOM 4566 O O . PRO B 1 254 ? 7.637 4.5 -2.75 1 96.44 254 PRO B O 1
ATOM 4569 N N . HIS B 1 255 ? 9.086 5.02 -1.231 1 97.38 255 HIS B N 1
ATOM 4570 C CA . HIS B 1 255 ? 8.469 4.266 -0.149 1 97.38 255 HIS B CA 1
ATOM 4571 C C . HIS B 1 255 ? 7.027 4.719 0.082 1 97.38 255 HIS B C 1
ATOM 4573 O O . HIS B 1 255 ? 6.121 3.891 0.192 1 97.38 255 HIS B O 1
ATOM 4579 N N . PRO B 1 256 ? 6.766 6.012 0.087 1 97.12 256 PRO B N 1
ATOM 4580 C CA . PRO B 1 256 ? 5.383 6.41 0.371 1 97.12 256 PRO B CA 1
ATOM 4581 C C . PRO B 1 256 ? 4.52 6.48 -0.886 1 97.12 256 PRO B C 1
ATOM 4583 O O . PRO B 1 256 ? 3.316 6.738 -0.798 1 97.12 256 PRO B O 1
ATOM 4586 N N . ARG B 1 257 ? 5.016 6.262 -2.09 1 98.5 257 ARG B N 1
ATOM 4587 C CA . ARG B 1 257 ? 4.289 6.527 -3.328 1 98.5 257 ARG B CA 1
ATOM 4588 C C . ARG B 1 257 ? 3.137 5.547 -3.508 1 98.5 257 ARG B C 1
ATOM 4590 O O . ARG B 1 257 ? 2.064 5.922 -3.982 1 98.5 257 ARG B O 1
ATOM 4597 N N . GLY B 1 258 ? 3.373 4.277 -3.131 1 98.5 258 GLY B N 1
ATOM 4598 C CA . GLY B 1 258 ? 2.289 3.307 -3.18 1 98.5 258 GLY B CA 1
ATOM 4599 C C . GLY B 1 258 ? 1.143 3.645 -2.246 1 98.5 258 GLY B C 1
ATOM 4600 O O . GLY B 1 258 ? -0.014 3.33 -2.537 1 98.5 258 GLY B O 1
ATOM 4601 N N . LEU B 1 259 ? 1.482 4.246 -1.094 1 98.62 259 LEU B N 1
ATOM 4602 C CA . LEU B 1 259 ? 0.47 4.723 -0.159 1 98.62 259 LEU B CA 1
ATOM 4603 C C . LEU B 1 259 ? -0.435 5.758 -0.82 1 98.62 259 LEU B C 1
ATOM 4605 O O . LEU B 1 259 ? -1.657 5.711 -0.666 1 98.62 259 LEU B O 1
ATOM 4609 N N . SER B 1 260 ? 0.186 6.676 -1.562 1 98.69 260 SER B N 1
ATOM 4610 C CA . SER B 1 260 ? -0.587 7.688 -2.277 1 98.69 260 SER B CA 1
ATOM 4611 C C . SER B 1 260 ? -1.606 7.047 -3.213 1 98.69 260 SER B C 1
ATOM 4613 O O . SER B 1 260 ? -2.77 7.453 -3.246 1 98.69 260 SER B O 1
ATOM 4615 N N . ALA B 1 261 ? -1.169 6.043 -3.934 1 98.81 261 ALA B N 1
ATOM 4616 C CA . ALA B 1 261 ? -2.047 5.336 -4.863 1 98.81 261 ALA B CA 1
ATOM 4617 C C . ALA B 1 261 ? -3.195 4.656 -4.121 1 98.81 261 ALA B C 1
ATOM 4619 O O . ALA B 1 261 ? -4.348 4.719 -4.555 1 98.81 261 ALA B O 1
ATOM 4620 N N . ALA B 1 262 ? -2.883 4.02 -3.037 1 98.81 262 ALA B N 1
ATOM 4621 C CA . ALA B 1 262 ? -3.887 3.27 -2.289 1 98.81 262 ALA B CA 1
ATOM 4622 C C . ALA B 1 262 ? -4.977 4.195 -1.752 1 98.81 262 ALA B C 1
ATOM 4624 O O . ALA B 1 262 ? -6.16 3.848 -1.774 1 98.81 262 ALA B O 1
ATOM 4625 N N . ILE B 1 263 ? -4.578 5.359 -1.252 1 98.88 263 ILE B N 1
ATOM 4626 C CA . ILE B 1 263 ? -5.551 6.312 -0.726 1 98.88 263 ILE B CA 1
ATOM 4627 C C . ILE B 1 263 ? -6.43 6.832 -1.861 1 98.88 263 ILE B C 1
ATOM 4629 O O . ILE B 1 263 ? -7.652 6.895 -1.729 1 98.88 263 ILE B O 1
ATOM 4633 N N . LEU B 1 264 ? -5.816 7.199 -2.988 1 98.88 264 LEU B N 1
ATOM 4634 C CA . LEU B 1 264 ? -6.543 7.676 -4.16 1 98.88 264 LEU B CA 1
ATOM 4635 C C . LEU B 1 264 ? -7.578 6.652 -4.613 1 98.88 264 LEU B C 1
ATOM 4637 O O . LEU B 1 264 ? -8.734 7.004 -4.855 1 98.88 264 LEU B O 1
ATOM 4641 N N . ILE B 1 265 ? -7.16 5.426 -4.676 1 98.69 265 ILE B N 1
ATOM 4642 C CA . ILE B 1 265 ? -8.008 4.344 -5.16 1 98.69 265 ILE B CA 1
ATOM 4643 C C . ILE B 1 265 ? -9.164 4.117 -4.188 1 98.69 265 ILE B C 1
ATOM 4645 O O . ILE B 1 265 ? -10.312 3.963 -4.602 1 98.69 265 ILE B O 1
ATOM 4649 N N . GLY B 1 266 ? -8.844 4.09 -2.895 1 98.5 266 GLY B N 1
ATOM 4650 C CA . GLY B 1 266 ? -9.891 3.953 -1.896 1 98.5 266 GLY B CA 1
ATOM 4651 C C . GLY B 1 266 ? -10.891 5.09 -1.925 1 98.5 266 GLY B C 1
ATOM 4652 O O . GLY B 1 266 ? -12.094 4.871 -1.749 1 98.5 266 GLY B O 1
ATOM 4653 N N . ALA B 1 267 ? -10.367 6.266 -2.168 1 98.5 267 ALA B N 1
ATOM 4654 C CA . ALA B 1 267 ? -11.219 7.457 -2.186 1 98.5 267 ALA B CA 1
ATOM 4655 C C . ALA B 1 267 ? -12.125 7.461 -3.408 1 98.5 267 ALA B C 1
ATOM 4657 O O . ALA B 1 267 ? -13.258 7.941 -3.344 1 98.5 267 ALA B O 1
ATOM 4658 N N . ALA B 1 268 ? -11.57 6.953 -4.523 1 98.25 268 ALA B N 1
ATOM 4659 C CA . ALA B 1 268 ? -12.312 7.008 -5.785 1 98.25 268 ALA B CA 1
ATOM 4660 C C . ALA B 1 268 ? -13 8.359 -5.961 1 98.25 268 ALA B C 1
ATOM 4662 O O . ALA B 1 268 ? -14.211 8.422 -6.16 1 98.25 268 ALA B O 1
ATOM 4663 N N . PRO B 1 269 ? -12.219 9.461 -5.973 1 98.75 269 PRO B N 1
ATOM 4664 C CA . PRO B 1 269 ? -12.797 10.797 -5.824 1 98.75 269 PRO B CA 1
ATOM 4665 C C . PRO B 1 269 ? -13.508 11.273 -7.09 1 98.75 269 PRO B C 1
ATOM 4667 O O . PRO B 1 269 ? -13.156 10.859 -8.195 1 98.75 269 PRO B O 1
ATOM 4670 N N . ASP B 1 270 ? -14.445 12.18 -6.863 1 98.69 270 ASP B N 1
ATOM 4671 C CA . ASP B 1 270 ? -15.133 12.867 -7.957 1 98.69 270 ASP B CA 1
ATOM 4672 C C . ASP B 1 270 ? -14.25 13.945 -8.57 1 98.69 270 ASP B C 1
ATOM 4674 O O . ASP B 1 270 ? -14.375 14.258 -9.758 1 98.69 270 ASP B O 1
ATOM 4678 N N . ALA B 1 271 ? -13.43 14.508 -7.812 1 98.88 271 ALA B N 1
ATOM 4679 C CA . ALA B 1 271 ? -12.508 15.562 -8.227 1 98.88 271 ALA B CA 1
ATOM 4680 C C . ALA B 1 271 ? -11.234 15.547 -7.387 1 98.88 271 ALA B C 1
ATOM 4682 O O . ALA B 1 271 ? -11.219 14.992 -6.289 1 98.88 271 ALA B O 1
ATOM 4683 N N . VAL B 1 272 ? -10.172 16.156 -7.934 1 98.94 272 VAL B N 1
ATOM 4684 C CA . VAL B 1 272 ? -8.883 16.156 -7.25 1 98.94 272 VAL B CA 1
ATOM 4685 C C . VAL B 1 272 ? -8.281 17.562 -7.285 1 98.94 272 VAL B C 1
ATOM 4687 O O . VAL B 1 272 ? -8.383 18.266 -8.297 1 98.94 272 VAL B O 1
ATOM 4690 N N . ILE B 1 273 ? -7.75 18 -6.191 1 98.94 273 ILE B N 1
ATOM 4691 C CA . ILE B 1 273 ? -6.848 19.141 -6.121 1 98.94 273 ILE B CA 1
ATOM 4692 C C . ILE B 1 273 ? -5.414 18.656 -5.938 1 98.94 273 ILE B C 1
ATOM 4694 O O . ILE B 1 273 ? -5.152 17.75 -5.129 1 98.94 273 ILE B O 1
ATOM 4698 N N . VAL B 1 274 ? -4.473 19.219 -6.668 1 98.88 274 VAL B N 1
ATOM 4699 C CA . VAL B 1 274 ? -3.078 18.797 -6.566 1 98.88 274 VAL B CA 1
ATOM 4700 C C . VAL B 1 274 ? -2.25 19.922 -5.938 1 98.88 274 VAL B C 1
ATOM 4702 O O . VAL B 1 274 ? -2.266 21.047 -6.422 1 98.88 274 VAL B O 1
ATOM 4705 N N . GLY B 1 275 ? -1.591 19.578 -4.863 1 98.62 275 GLY B N 1
ATOM 4706 C CA . GLY B 1 275 ? -0.662 20.5 -4.234 1 98.62 275 GLY B CA 1
ATOM 4707 C C . GLY B 1 275 ? 0.721 20.484 -4.859 1 98.62 275 GLY B C 1
ATOM 4708 O O . GLY B 1 275 ? 1.204 19.422 -5.262 1 98.62 275 GLY B O 1
ATOM 4709 N N . HIS B 1 276 ? 1.386 21.625 -4.875 1 98.38 276 HIS B N 1
ATOM 4710 C CA . HIS B 1 276 ? 2.748 21.734 -5.391 1 98.38 276 HIS B CA 1
ATOM 4711 C C . HIS B 1 276 ? 3.535 22.797 -4.645 1 98.38 276 HIS B C 1
ATOM 4713 O O . HIS B 1 276 ? 2.998 23.875 -4.332 1 98.38 276 HIS B O 1
ATOM 4719 N N . ARG B 1 277 ? 4.719 22.484 -4.277 1 97 277 ARG B N 1
ATOM 4720 C CA . ARG B 1 277 ? 5.684 23.406 -3.699 1 97 277 ARG B CA 1
ATOM 4721 C C . ARG B 1 277 ? 6.953 23.469 -4.543 1 97 277 ARG B C 1
ATOM 4723 O O . ARG B 1 277 ? 7.824 22.609 -4.43 1 97 277 ARG B O 1
ATOM 4730 N N . PRO B 1 278 ? 7.066 24.562 -5.348 1 96.12 278 PRO B N 1
ATOM 4731 C CA . PRO B 1 278 ? 8.25 24.656 -6.199 1 96.12 278 PRO B CA 1
ATOM 4732 C C . PRO B 1 278 ? 9.547 24.812 -5.402 1 96.12 278 PRO B C 1
ATOM 4734 O O . PRO B 1 278 ? 9.555 25.453 -4.348 1 96.12 278 PRO B O 1
ATOM 4737 N N . ASN B 1 279 ? 10.594 24.266 -5.848 1 94.06 279 ASN B N 1
ATOM 4738 C CA . ASN B 1 279 ? 11.938 24.375 -5.289 1 94.06 279 ASN B CA 1
ATOM 4739 C C . ASN B 1 279 ? 11.984 23.875 -3.846 1 94.06 279 ASN B C 1
ATOM 4741 O O . ASN B 1 279 ? 12.586 24.516 -2.984 1 94.06 279 ASN B O 1
ATOM 4745 N N . HIS B 1 280 ? 11.242 22.797 -3.654 1 90.94 280 HIS B N 1
ATOM 4746 C CA . HIS B 1 280 ? 11.258 22.203 -2.324 1 90.94 280 HIS B CA 1
ATOM 4747 C C . HIS B 1 280 ? 12.672 21.797 -1.922 1 90.94 280 HIS B C 1
ATOM 4749 O O . HIS B 1 280 ? 13.367 21.125 -2.689 1 90.94 280 HIS B O 1
ATOM 4755 N N . PRO B 1 281 ? 13.078 22.141 -0.744 1 87.38 281 PRO B N 1
ATOM 4756 C CA . PRO B 1 281 ? 14.469 21.906 -0.369 1 87.38 281 PRO B CA 1
ATOM 4757 C C . PRO B 1 281 ? 14.758 20.422 -0.118 1 87.38 281 PRO B C 1
ATOM 4759 O O . PRO B 1 281 ? 15.914 19.984 -0.213 1 87.38 281 PRO B O 1
ATOM 4762 N N . TYR B 1 282 ? 13.695 19.625 0.199 1 86.62 282 TYR B N 1
ATOM 4763 C CA . TYR B 1 282 ? 13.938 18.234 0.613 1 86.62 282 TYR B CA 1
ATOM 4764 C C . TYR B 1 282 ? 13.297 17.266 -0.363 1 86.62 282 TYR B C 1
ATOM 4766 O O . TYR B 1 282 ? 13.445 16.047 -0.22 1 86.62 282 TYR B O 1
ATOM 4774 N N . ARG B 1 283 ? 12.5 17.75 -1.309 1 92.88 283 ARG B N 1
ATOM 4775 C CA . ARG B 1 283 ? 11.734 16.891 -2.203 1 92.88 283 ARG B CA 1
ATOM 4776 C C . ARG B 1 283 ? 12.031 17.203 -3.662 1 92.88 283 ARG B C 1
ATOM 4778 O O . ARG B 1 283 ? 12.422 18.328 -3.99 1 92.88 283 ARG B O 1
ATOM 4785 N N . GLU B 1 284 ? 11.859 16.234 -4.488 1 95.25 284 GLU B N 1
ATOM 4786 C CA . GLU B 1 284 ? 12.117 16.359 -5.922 1 95.25 284 GLU B CA 1
ATOM 4787 C C . GLU B 1 284 ? 10.914 15.906 -6.738 1 95.25 284 GLU B C 1
ATOM 4789 O O . GLU B 1 284 ? 10.93 14.82 -7.324 1 95.25 284 GLU B O 1
ATOM 4794 N N . PRO B 1 285 ? 9.914 16.75 -6.812 1 97.06 285 PRO B N 1
ATOM 4795 C CA . PRO B 1 285 ? 8.766 16.406 -7.645 1 97.06 285 PRO B CA 1
ATOM 4796 C C . PRO B 1 285 ? 9.133 16.219 -9.117 1 97.06 285 PRO B C 1
ATOM 4798 O O . PRO B 1 285 ? 10.008 16.922 -9.625 1 97.06 285 PRO B O 1
ATOM 4801 N N . ARG B 1 286 ? 8.523 15.297 -9.844 1 96.56 286 ARG B N 1
ATOM 4802 C CA . ARG B 1 286 ? 8.688 15.172 -11.289 1 96.56 286 ARG B CA 1
ATOM 4803 C C . ARG B 1 286 ? 8.008 16.312 -12.023 1 96.56 286 ARG B C 1
ATOM 4805 O O . ARG B 1 286 ? 8.438 16.703 -13.109 1 96.56 286 ARG B O 1
ATOM 4812 N N . GLY B 1 287 ? 6.859 16.766 -11.398 1 97.12 287 GLY B N 1
ATOM 4813 C CA . GLY B 1 287 ? 6.141 17.891 -11.969 1 97.12 287 GLY B CA 1
ATOM 4814 C C . GLY B 1 287 ? 4.637 17.781 -11.812 1 97.12 287 GLY B C 1
ATOM 4815 O O . GLY B 1 287 ? 4.117 16.719 -11.492 1 97.12 287 GLY B O 1
ATOM 4816 N N . ILE B 1 288 ? 4.008 18.906 -12.07 1 98.44 288 ILE B N 1
ATOM 4817 C CA . ILE B 1 288 ? 2.555 18.969 -11.938 1 98.44 288 ILE B CA 1
ATOM 4818 C C . ILE B 1 288 ? 1.895 18.141 -13.039 1 98.44 288 ILE B C 1
ATOM 4820 O O . ILE B 1 288 ? 0.981 17.359 -12.781 1 98.44 288 ILE B O 1
ATOM 4824 N N . GLU B 1 289 ? 2.383 18.281 -14.273 1 98.25 289 GLU B N 1
ATOM 4825 C CA . GLU B 1 289 ? 1.803 17.562 -15.406 1 98.25 289 GLU B CA 1
ATOM 4826 C C . GLU B 1 289 ? 1.891 16.062 -15.219 1 98.25 289 GLU B C 1
ATOM 4828 O O . GLU B 1 289 ? 0.926 15.336 -15.484 1 98.25 289 GLU B O 1
ATOM 4833 N N . GLU B 1 290 ? 3.055 15.602 -14.805 1 98.19 290 GLU B N 1
ATOM 4834 C CA . GLU B 1 290 ? 3.264 14.18 -14.586 1 98.19 290 GLU B CA 1
ATOM 4835 C C . GLU B 1 290 ? 2.33 13.648 -13.5 1 98.19 290 GLU B C 1
ATOM 4837 O O . GLU B 1 290 ? 1.786 12.547 -13.625 1 98.19 290 GLU B O 1
ATOM 4842 N N . GLU B 1 291 ? 2.203 14.422 -12.438 1 98.75 291 GLU B N 1
ATOM 4843 C CA . GLU B 1 291 ? 1.34 14 -11.344 1 98.75 291 GLU B CA 1
ATOM 4844 C C . GLU B 1 291 ? -0.119 13.93 -11.781 1 98.75 291 GLU B C 1
ATOM 4846 O O . GLU B 1 291 ? -0.829 12.977 -11.445 1 98.75 291 GLU B O 1
ATOM 4851 N N . ILE B 1 292 ? -0.59 14.938 -12.547 1 98.81 292 ILE B N 1
ATOM 4852 C CA . ILE B 1 292 ? -1.96 14.969 -13.047 1 98.81 292 ILE B CA 1
ATOM 4853 C C . ILE B 1 292 ? -2.209 13.75 -13.938 1 98.81 292 ILE B C 1
ATOM 4855 O O . ILE B 1 292 ? -3.209 13.047 -13.773 1 98.81 292 ILE B O 1
ATOM 4859 N N . LYS B 1 293 ? -1.27 13.477 -14.836 1 98.5 293 LYS B N 1
ATOM 4860 C CA . LYS B 1 293 ? -1.393 12.336 -15.734 1 98.5 293 LYS B CA 1
ATOM 4861 C C . LYS B 1 293 ? -1.489 11.031 -14.961 1 98.5 293 LYS B C 1
ATOM 4863 O O . LYS B 1 293 ? -2.305 10.164 -15.289 1 98.5 293 LYS B O 1
ATOM 4868 N N . ALA B 1 294 ? -0.668 10.883 -13.969 1 98.75 294 ALA B N 1
ATOM 4869 C CA . ALA B 1 294 ? -0.667 9.664 -13.172 1 98.75 294 ALA B CA 1
ATOM 4870 C C . ALA B 1 294 ? -1.994 9.484 -12.438 1 98.75 294 ALA B C 1
ATOM 4872 O O . ALA B 1 294 ? -2.594 8.406 -12.484 1 98.75 294 ALA B O 1
ATOM 4873 N N . ILE B 1 295 ? -2.49 10.562 -11.812 1 98.88 295 ILE B N 1
ATOM 4874 C CA . ILE B 1 295 ? -3.727 10.516 -11.039 1 98.88 295 ILE B CA 1
ATOM 4875 C C . ILE B 1 295 ? -4.887 10.102 -11.945 1 98.88 295 ILE B C 1
ATOM 4877 O O . ILE B 1 295 ? -5.633 9.18 -11.625 1 98.88 295 ILE B O 1
ATOM 4881 N N . GLU B 1 296 ? -4.957 10.734 -13.094 1 98.75 296 GLU B N 1
ATOM 4882 C CA . GLU B 1 296 ? -6.105 10.539 -13.977 1 98.75 296 GLU B CA 1
ATOM 4883 C C . GLU B 1 296 ? -6 9.211 -14.727 1 98.75 296 GLU B C 1
ATOM 4885 O O . GLU B 1 296 ? -6.988 8.727 -15.281 1 98.75 296 GLU B O 1
ATOM 4890 N N . SER B 1 297 ? -4.797 8.633 -14.758 1 98.38 297 SER B N 1
ATOM 4891 C CA . SER B 1 297 ? -4.641 7.32 -15.391 1 98.38 297 SER B CA 1
ATOM 4892 C C . SER B 1 297 ? -5.035 6.199 -14.43 1 98.38 297 SER B C 1
ATOM 4894 O O . SER B 1 297 ? -5.496 5.145 -14.867 1 98.38 297 SER B O 1
ATOM 4896 N N . ILE B 1 298 ? -4.887 6.395 -13.172 1 97.88 298 ILE B N 1
ATOM 4897 C CA . ILE B 1 298 ? -5.141 5.367 -12.164 1 97.88 298 ILE B CA 1
ATOM 4898 C C . ILE B 1 298 ? -6.633 5.301 -11.859 1 97.88 298 ILE B C 1
ATOM 4900 O O . ILE B 1 298 ? -7.207 4.215 -11.75 1 97.88 298 ILE B O 1
ATOM 4904 N N . GLU B 1 299 ? -7.23 6.477 -11.656 1 97.44 299 GLU B N 1
ATOM 4905 C CA . GLU B 1 299 ? -8.648 6.586 -11.328 1 97.44 299 GLU B CA 1
ATOM 4906 C C . GLU B 1 299 ? -9.391 7.43 -12.359 1 97.44 299 GLU B C 1
ATOM 4908 O O . GLU B 1 299 ? -8.82 8.367 -12.93 1 97.44 299 GLU B O 1
ATOM 4913 N N . PRO B 1 300 ? -10.656 6.988 -12.68 1 96.06 300 PRO B N 1
ATOM 4914 C CA . PRO B 1 300 ? -11.477 7.852 -13.531 1 96.06 300 PRO B CA 1
ATOM 4915 C C . PRO B 1 300 ? -11.93 9.125 -12.82 1 96.06 300 PRO B C 1
ATOM 4917 O O . PRO B 1 300 ? -13.102 9.25 -12.469 1 96.06 300 PRO B O 1
ATOM 4920 N N . THR B 1 301 ? -11.102 10.047 -12.594 1 98.25 301 THR B N 1
ATOM 4921 C CA . THR B 1 301 ? -11.297 11.328 -11.914 1 98.25 301 THR B CA 1
ATOM 4922 C C . THR B 1 301 ? -10.664 12.461 -12.719 1 98.25 301 THR B C 1
ATOM 4924 O O . THR B 1 301 ? -10.234 12.258 -13.852 1 98.25 301 THR B O 1
ATOM 4927 N N . LYS B 1 302 ? -10.758 13.68 -12.125 1 98.69 302 LYS B N 1
ATOM 4928 C CA . LYS B 1 302 ? -10.234 14.859 -12.812 1 98.69 302 LYS B CA 1
ATOM 4929 C C . LYS B 1 302 ? -9.578 15.82 -11.82 1 98.69 302 LYS B C 1
ATOM 4931 O O . LYS B 1 302 ? -10.133 16.094 -10.758 1 98.69 302 LYS B O 1
ATOM 4936 N N . VAL B 1 303 ? -8.367 16.188 -12.141 1 98.88 303 VAL B N 1
ATOM 4937 C CA . VAL B 1 303 ? -7.75 17.281 -11.391 1 98.88 303 VAL B CA 1
ATOM 4938 C C . VAL B 1 303 ? -8.344 18.625 -11.836 1 98.88 303 VAL B C 1
ATOM 4940 O O . VAL B 1 303 ? -8.227 19 -13 1 98.88 303 VAL B O 1
ATOM 4943 N N . VAL B 1 304 ? -8.93 19.375 -10.891 1 98.88 304 VAL B N 1
ATOM 4944 C CA . VAL B 1 304 ? -9.719 20.531 -11.305 1 98.88 304 VAL B CA 1
ATOM 4945 C C . VAL B 1 304 ? -9.062 21.812 -10.789 1 98.88 304 VAL B C 1
ATOM 4947 O O . VAL B 1 304 ? -9.523 22.922 -11.086 1 98.88 304 VAL B O 1
ATOM 4950 N N . GLY B 1 305 ? -8.008 21.672 -10.047 1 98.88 305 GLY B N 1
ATOM 4951 C CA . GLY B 1 305 ? -7.309 22.828 -9.508 1 98.88 305 GLY B CA 1
ATOM 4952 C C . GLY B 1 305 ? -5.969 22.484 -8.883 1 98.88 305 GLY B C 1
ATOM 4953 O O . GLY B 1 305 ? -5.66 21.312 -8.672 1 98.88 305 GLY B O 1
ATOM 4954 N N . ILE B 1 306 ? -5.16 23.531 -8.633 1 98.88 306 ILE B N 1
ATOM 4955 C CA . ILE B 1 306 ? -3.822 23.391 -8.078 1 98.88 306 ILE B CA 1
ATOM 4956 C C . ILE B 1 306 ? -3.67 24.297 -6.859 1 98.88 306 ILE B C 1
ATOM 4958 O O . ILE B 1 306 ? -4.004 25.484 -6.914 1 98.88 306 ILE B O 1
ATOM 4962 N N . SER B 1 307 ? -3.324 23.719 -5.766 1 98.75 307 SER B N 1
ATOM 4963 C CA . SER B 1 307 ? -2.906 24.484 -4.594 1 98.75 307 SER B CA 1
ATOM 4964 C C . SER B 1 307 ? -1.396 24.688 -4.574 1 98.75 307 SER B C 1
ATOM 4966 O O . SER B 1 307 ? -0.635 23.719 -4.457 1 98.75 307 SER B O 1
ATOM 4968 N N . ILE B 1 308 ? -0.922 25.922 -4.59 1 98 308 ILE B N 1
ATOM 4969 C CA . ILE B 1 308 ? 0.51 26.188 -4.703 1 98 308 ILE B CA 1
ATOM 4970 C C . ILE B 1 308 ? 1.041 26.734 -3.381 1 98 308 ILE B C 1
ATOM 4972 O O . ILE B 1 308 ? 0.412 27.594 -2.762 1 98 308 ILE B O 1
ATOM 4976 N N . ASN B 1 309 ? 2.072 26.094 -2.9 1 96.44 309 ASN B N 1
ATOM 4977 C CA . ASN B 1 309 ? 2.846 26.578 -1.767 1 96.44 309 ASN B CA 1
ATOM 4978 C C . ASN B 1 309 ? 4.051 27.406 -2.223 1 96.44 309 ASN B C 1
ATOM 4980 O O . ASN B 1 309 ? 5.055 26.828 -2.668 1 96.44 309 ASN B O 1
ATOM 4984 N N . LEU B 1 310 ? 4.07 28.719 -2.016 1 94.88 310 LEU B N 1
ATOM 4985 C CA . LEU B 1 310 ? 5.051 29.609 -2.621 1 94.88 310 LEU B CA 1
ATOM 4986 C C . LEU B 1 310 ? 6.199 29.891 -1.655 1 94.88 310 LEU B C 1
ATOM 4988 O O . LEU B 1 310 ? 7.008 30.797 -1.892 1 94.88 310 LEU B O 1
ATOM 4992 N N . LYS B 1 311 ? 6.262 29.125 -0.632 1 89.25 311 LYS B N 1
ATOM 4993 C CA . LYS B 1 311 ? 7.27 29.344 0.404 1 89.25 311 LYS B CA 1
ATOM 4994 C C . LYS B 1 311 ? 8.672 29.391 -0.193 1 89.25 311 LYS B C 1
ATOM 4996 O O . LYS B 1 311 ? 9.523 30.141 0.283 1 89.25 311 LYS B O 1
ATOM 5001 N N . ASN B 1 312 ? 8.945 28.625 -1.206 1 90.25 312 ASN B N 1
ATOM 5002 C CA . ASN B 1 312 ? 10.273 28.562 -1.808 1 90.25 312 ASN B CA 1
ATOM 5003 C C . ASN B 1 312 ? 10.25 28.984 -3.271 1 90.25 312 ASN B C 1
ATOM 5005 O O . ASN B 1 312 ? 11.141 28.625 -4.043 1 90.25 312 ASN B O 1
ATOM 5009 N N . ALA B 1 313 ? 9.258 29.688 -3.592 1 93.06 313 ALA B N 1
ATOM 5010 C CA . ALA B 1 313 ? 9.094 30.062 -4.988 1 93.06 313 ALA B CA 1
ATOM 5011 C C . ALA B 1 313 ? 10.047 31.203 -5.363 1 93.06 313 ALA B C 1
ATOM 5013 O O . ALA B 1 313 ? 10.32 32.094 -4.551 1 93.06 313 ALA B O 1
ATOM 5014 N N . GLU B 1 314 ? 10.508 31.156 -6.594 1 91.62 314 GLU B N 1
ATOM 5015 C CA . GLU B 1 314 ? 11.219 32.281 -7.164 1 91.62 314 GLU B CA 1
ATOM 5016 C C . GLU B 1 314 ? 10.25 33.406 -7.539 1 91.62 314 GLU B C 1
ATOM 5018 O O . GLU B 1 314 ? 9.039 33.219 -7.59 1 91.62 314 GLU B O 1
ATOM 5023 N N . LEU B 1 315 ? 10.781 34.5 -7.883 1 84.25 315 LEU B N 1
ATOM 5024 C CA . LEU B 1 315 ? 10.008 35.719 -8.117 1 84.25 315 LEU B CA 1
ATOM 5025 C C . LEU B 1 315 ? 9.055 35.531 -9.297 1 84.25 315 LEU B C 1
ATOM 5027 O O . LEU B 1 315 ? 7.957 36.094 -9.305 1 84.25 315 LEU B O 1
ATOM 5031 N N . ASP B 1 316 ? 9.43 34.75 -10.227 1 89.69 316 ASP B N 1
ATOM 5032 C CA . ASP B 1 316 ? 8.609 34.625 -11.43 1 89.69 316 ASP B CA 1
ATOM 5033 C C . ASP B 1 316 ? 7.574 33.5 -11.266 1 89.69 316 ASP B C 1
ATOM 5035 O O . ASP B 1 316 ? 6.75 33.281 -12.156 1 89.69 316 ASP B O 1
ATOM 5039 N N . MET B 1 317 ? 7.602 32.938 -10.086 1 91.94 317 MET B N 1
ATOM 5040 C CA . MET B 1 317 ? 6.668 31.859 -9.82 1 91.94 317 MET B CA 1
ATOM 5041 C C . MET B 1 317 ? 5.574 32.312 -8.859 1 91.94 317 MET B C 1
ATOM 5043 O O . MET B 1 317 ? 5.742 32.219 -7.641 1 91.94 317 MET B O 1
ATOM 5047 N N . ASP B 1 318 ? 4.508 32.719 -9.477 1 93.19 318 ASP B N 1
ATOM 5048 C CA . ASP B 1 318 ? 3.342 33.094 -8.68 1 93.19 318 ASP B CA 1
ATOM 5049 C C . ASP B 1 318 ? 2.082 32.375 -9.195 1 93.19 318 ASP B C 1
ATOM 5051 O O . ASP B 1 318 ? 2.16 31.5 -10.047 1 93.19 318 ASP B O 1
ATOM 5055 N N . VAL B 1 319 ? 0.959 32.688 -8.602 1 96.06 319 VAL B N 1
ATOM 5056 C CA . VAL B 1 319 ? -0.308 32.031 -8.922 1 96.06 319 VAL B CA 1
ATOM 5057 C C . VAL B 1 319 ? -0.611 32.219 -10.406 1 96.06 319 VAL B C 1
ATOM 5059 O O . VAL B 1 319 ? -0.985 31.25 -11.086 1 96.06 319 VAL B O 1
ATOM 5062 N N . ASP B 1 320 ? -0.43 33.438 -10.938 1 95.75 320 ASP B N 1
ATOM 5063 C CA . ASP B 1 320 ? -0.725 33.719 -12.336 1 95.75 320 ASP B CA 1
ATOM 5064 C C . ASP B 1 320 ? 0.156 32.906 -13.273 1 95.75 320 ASP B C 1
ATOM 5066 O O . ASP B 1 320 ? -0.296 32.469 -14.328 1 95.75 320 ASP B O 1
ATOM 5070 N N . PHE B 1 321 ? 1.353 32.781 -12.883 1 96.25 321 PHE B N 1
ATOM 5071 C CA . PHE B 1 321 ? 2.287 31.984 -13.664 1 96.25 321 PHE B CA 1
ATOM 5072 C C . PHE B 1 321 ? 1.769 30.547 -13.836 1 96.25 321 PHE B C 1
ATOM 5074 O O . PHE B 1 321 ? 1.706 30.047 -14.953 1 96.25 321 PHE B O 1
ATOM 5081 N N . PHE B 1 322 ? 1.363 29.922 -12.742 1 96.94 322 PHE B N 1
ATOM 5082 C CA . PHE B 1 322 ? 0.922 28.531 -12.773 1 96.94 322 PHE B CA 1
ATOM 5083 C C . PHE B 1 322 ? -0.425 28.406 -13.477 1 96.94 322 PHE B C 1
ATOM 5085 O O . PHE B 1 322 ? -0.679 27.422 -14.172 1 96.94 322 PHE B O 1
ATOM 5092 N N . GLU B 1 323 ? -1.286 29.359 -13.258 1 97.31 323 GLU B N 1
ATOM 5093 C CA . GLU B 1 323 ? -2.58 29.328 -13.938 1 97.31 323 GLU B CA 1
ATOM 5094 C C . GLU B 1 323 ? -2.41 29.375 -15.453 1 97.31 323 GLU B C 1
ATOM 5096 O O . GLU B 1 323 ? -3.082 28.641 -16.188 1 97.31 323 GLU B O 1
ATOM 5101 N N . SER B 1 324 ? -1.58 30.25 -15.891 1 96.44 324 SER B N 1
ATOM 5102 C CA . SER B 1 324 ? -1.332 30.391 -17.312 1 96.44 324 SER B CA 1
ATOM 5103 C C . SER B 1 324 ? -0.701 29.125 -17.891 1 96.44 324 SER B C 1
ATOM 5105 O O . SER B 1 324 ? -1.032 28.719 -19 1 96.44 324 SER B O 1
ATOM 5107 N N . LYS B 1 325 ? 0.156 28.562 -17.172 1 96.31 325 LYS B N 1
ATOM 5108 C CA . LYS B 1 325 ? 0.919 27.422 -17.656 1 96.31 325 LYS B CA 1
ATOM 5109 C C . LYS B 1 325 ? 0.042 26.172 -17.734 1 96.31 325 LYS B C 1
ATOM 5111 O O . LYS B 1 325 ? 0.184 25.375 -18.672 1 96.31 325 LYS B O 1
ATOM 5116 N N . TYR B 1 326 ? -0.871 25.984 -16.797 1 97.44 326 TYR B N 1
ATOM 5117 C CA . TYR B 1 326 ? -1.56 24.703 -16.703 1 97.44 326 TYR B CA 1
ATOM 5118 C C . TYR B 1 326 ? -3.031 24.844 -17.078 1 97.44 326 TYR B C 1
ATOM 5120 O O . TYR B 1 326 ? -3.74 23.844 -17.234 1 97.44 326 TYR B O 1
ATOM 5128 N N . ASP B 1 327 ? -3.514 26.047 -17.25 1 97.44 327 ASP B N 1
ATOM 5129 C CA . ASP B 1 327 ? -4.895 26.328 -17.625 1 97.44 327 ASP B CA 1
ATOM 5130 C C . ASP B 1 327 ? -5.875 25.703 -16.656 1 97.44 327 ASP B C 1
ATOM 5132 O O . ASP B 1 327 ? -6.801 25 -17.062 1 97.44 327 ASP B O 1
ATOM 5136 N N . LEU B 1 328 ? -5.613 25.75 -15.359 1 98.5 328 LEU B N 1
ATOM 5137 C CA . LEU B 1 328 ? -6.426 25.344 -14.227 1 98.5 328 LEU B CA 1
ATOM 5138 C C . LEU B 1 328 ? -6.477 26.438 -13.164 1 98.5 328 LEU B C 1
ATOM 5140 O O . LEU B 1 328 ? -5.551 27.234 -13.055 1 98.5 328 LEU B O 1
ATOM 5144 N N . PRO B 1 329 ? -7.598 26.516 -12.422 1 98.69 329 PRO B N 1
ATOM 5145 C CA . PRO B 1 329 ? -7.57 27.391 -11.25 1 98.69 329 PRO B CA 1
ATOM 5146 C C . PRO B 1 329 ? -6.422 27.062 -10.289 1 98.69 329 PRO B C 1
ATOM 5148 O O . PRO B 1 329 ? -6.199 25.906 -9.969 1 98.69 329 PRO B O 1
ATOM 5151 N N . VAL B 1 330 ? -5.645 28.062 -9.961 1 98.62 330 VAL B N 1
ATOM 5152 C CA . VAL B 1 330 ? -4.52 27.922 -9.039 1 98.62 330 VAL B CA 1
ATOM 5153 C C . VAL B 1 330 ? -4.688 28.906 -7.875 1 98.62 330 VAL B C 1
ATOM 5155 O O . VAL B 1 330 ? -5.168 30.016 -8.055 1 98.62 330 VAL B O 1
ATOM 5158 N N . GLU B 1 331 ? -4.34 28.453 -6.668 1 98.38 331 GLU B N 1
ATOM 5159 C CA . GLU B 1 331 ? -4.445 29.344 -5.516 1 98.38 331 GLU B CA 1
ATOM 5160 C C . GLU B 1 331 ? -3.33 29.078 -4.508 1 98.38 331 GLU B C 1
ATOM 5162 O O . GLU B 1 331 ? -2.879 27.938 -4.359 1 98.38 331 GLU B O 1
ATOM 5167 N N . ASP B 1 332 ? -2.791 30.125 -3.947 1 97.94 332 ASP B N 1
ATOM 5168 C CA . ASP B 1 332 ? -1.977 30.062 -2.738 1 97.94 332 ASP B CA 1
ATOM 5169 C C . ASP B 1 332 ? -2.852 29.969 -1.491 1 97.94 332 ASP B C 1
ATOM 5171 O O . ASP B 1 332 ? -3.117 30.969 -0.829 1 97.94 332 ASP B O 1
ATOM 5175 N N . VAL B 1 333 ? -3.162 28.797 -1.141 1 97.25 333 VAL B N 1
ATOM 5176 C CA . VAL B 1 333 ? -4.219 28.516 -0.171 1 97.25 333 VAL B CA 1
ATOM 5177 C C . VAL B 1 333 ? -3.779 28.984 1.215 1 97.25 333 VAL B C 1
ATOM 5179 O O . VAL B 1 333 ? -4.598 29.453 2.006 1 97.25 333 VAL B O 1
ATOM 5182 N N . TYR B 1 334 ? -2.529 28.812 1.489 1 94 334 TYR B N 1
ATOM 5183 C CA . TYR B 1 334 ? -2.021 29.203 2.797 1 94 334 TYR B CA 1
ATOM 5184 C C . TYR B 1 334 ? -2.295 30.688 3.064 1 94 334 TYR B C 1
ATOM 5186 O O . TYR B 1 334 ? -2.766 31.047 4.145 1 94 334 TYR B O 1
ATOM 5194 N N . ASN B 1 335 ? -2.102 31.562 2.055 1 94.81 335 ASN B N 1
ATOM 5195 C CA . ASN B 1 335 ? -2.207 33 2.25 1 94.81 335 ASN B CA 1
ATOM 5196 C C . ASN B 1 335 ? -3.602 33.5 1.906 1 94.81 335 ASN B C 1
ATOM 5198 O O . ASN B 1 335 ? -4.066 34.5 2.488 1 94.81 335 ASN B O 1
ATOM 5202 N N . ASN B 1 336 ? -4.297 32.812 0.991 1 96.56 336 ASN B N 1
ATOM 5203 C CA . ASN B 1 336 ? -5.48 33.438 0.409 1 96.56 336 ASN B CA 1
ATOM 5204 C C . ASN B 1 336 ? -6.738 32.625 0.699 1 96.56 336 ASN B C 1
ATOM 5206 O O . ASN B 1 336 ? -7.848 33.031 0.386 1 96.56 336 ASN B O 1
ATOM 5210 N N . GLY B 1 337 ? -6.59 31.5 1.261 1 96.62 337 GLY B N 1
ATOM 5211 C CA . GLY B 1 337 ? -7.738 30.625 1.453 1 96.62 337 GLY B CA 1
ATOM 5212 C C . GLY B 1 337 ? -8.039 29.766 0.245 1 96.62 337 GLY B C 1
ATOM 5213 O O . GLY B 1 337 ? -7.332 29.828 -0.764 1 96.62 337 GLY B O 1
ATOM 5214 N N . ALA B 1 338 ? -9.164 28.953 0.336 1 98.31 338 ALA B N 1
ATOM 5215 C CA . ALA B 1 338 ? -9.375 27.922 -0.678 1 98.31 338 ALA B CA 1
ATOM 5216 C C . ALA B 1 338 ? -10.648 28.188 -1.47 1 98.31 338 ALA B C 1
ATOM 5218 O O . ALA B 1 338 ? -11.141 27.297 -2.184 1 98.31 338 ALA B O 1
ATOM 5219 N N . SER B 1 339 ? -11.234 29.375 -1.4 1 98.25 339 SER B N 1
ATOM 5220 C CA . SER B 1 339 ? -12.516 29.672 -2.031 1 98.25 339 SER B CA 1
ATOM 5221 C C . SER B 1 339 ? -12.453 29.438 -3.539 1 98.25 339 SER B C 1
ATOM 5223 O O . SER B 1 339 ? -13.375 28.875 -4.125 1 98.25 339 SER B O 1
ATOM 5225 N N . LYS B 1 340 ? -11.414 29.891 -4.16 1 98.5 340 LYS B N 1
ATOM 5226 C CA . LYS B 1 340 ? -11.25 29.734 -5.602 1 98.5 340 LYS B CA 1
ATOM 5227 C C . LYS B 1 340 ? -11.227 28.266 -5.996 1 98.5 340 LYS B C 1
ATOM 5229 O O . LYS B 1 340 ? -11.844 27.875 -6.988 1 98.5 340 LYS B O 1
ATOM 5234 N N . LEU B 1 341 ? -10.484 27.453 -5.266 1 98.88 341 LEU B N 1
ATOM 5235 C CA . LEU B 1 341 ? -10.398 26.031 -5.551 1 98.88 341 LEU B CA 1
ATOM 5236 C C . LEU B 1 341 ? -11.727 25.328 -5.27 1 98.88 341 LEU B C 1
ATOM 5238 O O . LEU B 1 341 ? -12.102 24.391 -5.973 1 98.88 341 LEU B O 1
ATOM 5242 N N . LEU B 1 342 ? -12.438 25.781 -4.227 1 98.81 342 LEU B N 1
ATOM 5243 C CA . LEU B 1 342 ? -13.758 25.234 -3.957 1 98.81 342 LEU B CA 1
ATOM 5244 C C . LEU B 1 342 ? -14.711 25.5 -5.117 1 98.81 342 LEU B C 1
ATOM 5246 O O . LEU B 1 342 ? -15.484 24.641 -5.512 1 98.81 342 LEU B O 1
ATOM 5250 N N . ASP B 1 343 ? -14.664 26.75 -5.645 1 98.62 343 ASP B N 1
ATOM 5251 C CA . ASP B 1 343 ? -15.484 27.094 -6.809 1 98.62 343 ASP B CA 1
ATOM 5252 C C . ASP B 1 343 ? -15.188 26.141 -7.977 1 98.62 343 ASP B C 1
ATOM 5254 O O . ASP B 1 343 ? -16.109 25.672 -8.648 1 98.62 343 ASP B O 1
ATOM 5258 N N . ALA B 1 344 ? -13.93 25.906 -8.211 1 98.75 344 ALA B N 1
ATOM 5259 C CA . ALA B 1 344 ? -13.539 25.016 -9.297 1 98.75 344 ALA B CA 1
ATOM 5260 C C . ALA B 1 344 ? -14.109 23.609 -9.102 1 98.75 344 ALA B C 1
ATOM 5262 O O . ALA B 1 344 ? -14.57 22.984 -10.062 1 98.75 344 ALA B O 1
ATOM 5263 N N . ILE B 1 345 ? -14.07 23.125 -7.891 1 98.81 345 ILE B N 1
ATOM 5264 C CA . ILE B 1 345 ? -14.602 21.797 -7.551 1 98.81 345 ILE B CA 1
ATOM 5265 C C . ILE B 1 345 ? -16.109 21.766 -7.809 1 98.81 345 ILE B C 1
ATOM 5267 O O . ILE B 1 345 ? -16.594 20.875 -8.508 1 98.81 345 ILE B O 1
ATOM 5271 N N . LEU B 1 346 ? -16.828 22.75 -7.27 1 98.38 346 LEU B N 1
ATOM 5272 C CA . LEU B 1 346 ? -18.281 22.766 -7.359 1 98.38 346 LEU B CA 1
ATOM 5273 C C . LEU B 1 346 ? -18.734 22.938 -8.805 1 98.38 346 LEU B C 1
ATOM 5275 O O . LEU B 1 346 ? -19.719 22.312 -9.227 1 98.38 346 LEU B O 1
ATOM 5279 N N . ASP B 1 347 ? -18.062 23.797 -9.578 1 98.12 347 ASP B N 1
ATOM 5280 C CA . ASP B 1 347 ? -18.375 23.984 -10.992 1 98.12 347 ASP B CA 1
ATOM 5281 C C . ASP B 1 347 ? -18.234 22.672 -11.758 1 98.12 347 ASP B C 1
ATOM 5283 O O . ASP B 1 347 ? -19.062 22.344 -12.609 1 98.12 347 ASP B O 1
ATOM 5287 N N . TYR B 1 348 ? -17.203 21.969 -11.438 1 98.06 348 TYR B N 1
ATOM 5288 C CA . TYR B 1 348 ? -16.953 20.703 -12.117 1 98.06 348 TYR B CA 1
ATOM 5289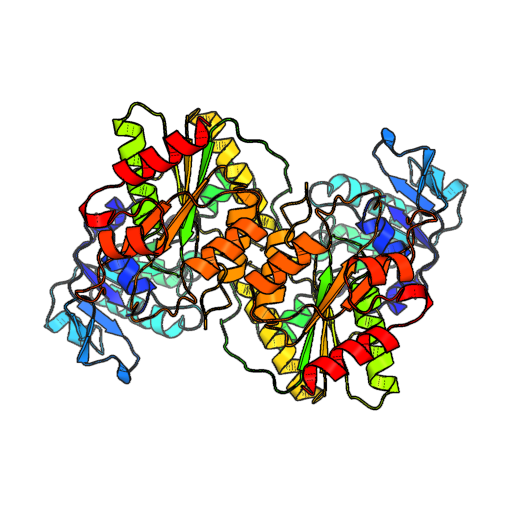 C C . TYR B 1 348 ? -18 19.656 -11.742 1 98.06 348 TYR B C 1
ATOM 5291 O O . TYR B 1 348 ? -18.453 18.891 -12.594 1 98.06 348 TYR B O 1
ATOM 5299 N N . LEU B 1 349 ? -18.422 19.578 -10.469 1 96.5 349 LEU B N 1
ATOM 5300 C CA . LEU B 1 349 ? -19.344 18.562 -9.977 1 96.5 349 LEU B CA 1
ATOM 5301 C C . LEU B 1 349 ? -20.766 18.812 -10.492 1 96.5 349 LEU B C 1
ATOM 5303 O O . LEU B 1 349 ? -21.562 17.875 -10.57 1 96.5 349 LEU B O 1
ATOM 5307 N N . GLU B 1 350 ? -21.172 20.031 -10.742 1 90.62 350 GLU B N 1
ATOM 5308 C CA . GLU B 1 350 ? -22.5 20.391 -11.258 1 90.62 350 GLU B CA 1
ATOM 5309 C C . GLU B 1 350 ? -22.609 20.062 -12.742 1 90.62 350 GLU B C 1
ATOM 5311 O O . GLU B 1 350 ? -23.719 19.953 -13.273 1 90.62 350 GLU B O 1
ATOM 5316 N N . GLU B 1 351 ? -21.578 19.984 -13.453 1 74.56 351 GLU B N 1
ATOM 5317 C CA . GLU B 1 351 ? -21.625 19.609 -14.867 1 74.56 351 GLU B CA 1
ATOM 5318 C C . GLU B 1 351 ? -21.969 18.125 -15.039 1 74.56 351 GLU B C 1
ATOM 5320 O O . GLU B 1 351 ? -22.703 17.766 -15.953 1 74.56 351 GLU B O 1
#

Secondary structure (DSSP, 8-state):
--TTB--SHHHHHTT-SEEEE--SHHHHHHHTSTT--EEEEE-S-TTTTTSEETTEEEES-HHHHHHH---SEEEE---TT-HHHHHHHHHHHHHTT-EEEEETTT--STT-HHHHHHHHHTT--EEEE---HHHHHHHHS---SS----SPP-----SSEEEEEEESSTTSSHHHHHHHHHHHHHHTT--EEEEE-STT--STT-SEE--GGGSBTTTHHHHHHHHHHHHHHHH--SEEEEE--S-SS-BT--TTHHHHHHHHHHH--SEEEEEE-TT-SS-B---HHHHHHHHHHHSS--EEEEEE-GGG--TT-SHHHHHHHH-S-EE-HHHH-SHHHHHHHHHHHH-/--TTB--SHHHHHTT-SEEEE--SHHHHHHHTSTT--EEEEE-S-TTTTTSEETTEEEES-HHHHHHH---SEEEE---TT-HHHHHHHHHHHHHTT-EEEEETTT--STT-HHHHHHHHHTT--EEEE---HHHHHHHHS---SS----SPP-----SSEEEEEEESSTTSSHHHHHHHHHHHHHHTT--EEEEE-STT--STT-SEE--GGGSBTTTHHHHHHHHHHHHHHHH--SEEEEE--S-SS-BT--TTHHHHHHHHHHH--SEEEEEE-TT-SS-B---HHHHHHHHHHHSS--EEEEEE-GGG--TT-SHHHHHHHH-S-EE-HHHH-SHHHHHHHHHHHH-

Foldseek 3Di:
DPPFADDDVVVVLVFDAEEEEDQDPQRVVNCPPPNYHYWYYEYCPPVQAQDDGPRYGYHNDPVVRVVVTPGQAYEYDDAAPCLVVQVVNLLVQLVVNHAYEYELGRHDCVVPVVSVVSSVVSVHRYHYHAPPQVVVCVVVVDGDPHDLPRFDDDDDDFPAAEEEEAALFAPLCLLVLQQLLCVLCVVVVWFEAEEEQCPPSPDPPHPDYHPLLVGDLVCSLVVLRVVSVVCCVVRVTNYYYYRAGTACAWPPDDSCNSVRLSNLVSRLGQEYEYGYEPPDVPTGGPDDVVRQVVSCVSHVYHHAEYAGACPPPDPCDDQVNVCVVPVHRYDPCVVPTCNSVSVSVVVSVVD/DPPFADDDVVVVLVFDAEEEEDQDPQRVVNCPPPNYHYWYYEYCPPVQAQDDGPRYGYHNDPVVSVVVDPGQAYEYDDAAPCQVVQVVNLLVQLVVNHAYEYELGRYDCVVPVVSVVSSVVSVHRYHYHAPPQVVVCVVVVDGDPHDLPHFDDDDDDFPAAEEEEAALFAPLCLLVLQQLLCVLCVVVVWFEAEEEQCPPSPDPPHPDYHPLLVGDLVCSLVVLLVVSVVCCVVRVTNYYYYRAGTACAWPPDDSCNSVRLSNLVSRLGQEYEYGYEPPDVPTGGPDDVVRQVVSCVSHVYHHAEYAGACPPPDPCDDQVNVCVVPVHRYDPCVPPTCNSVSVSVVVSVVD

Organism: NCBI:txid230361

pLDDT: mean 95.7, std 4.62, range [47.0, 98.94]